Protein AF-0000000081757093 (afdb_homodimer)

Radius of gyration: 34.83 Å; Cα contacts (8 Å, |Δi|>4): 748; chains: 2; bounding box: 68×131×111 Å

Solvent-accessible surface area (backbone atoms only — not comparable to full-atom values): 36791 Å² total; per-residue (Å²): 119,73,73,68,56,63,68,65,66,62,59,54,68,65,57,52,50,53,49,49,46,67,66,29,70,64,43,50,50,50,48,50,48,46,47,47,46,46,46,46,41,47,49,37,43,51,45,56,62,47,53,50,62,72,56,50,66,67,54,49,21,52,50,40,24,52,54,42,42,64,57,49,64,73,65,46,60,56,47,49,50,49,35,51,51,40,50,52,50,36,50,52,53,32,52,49,48,68,69,58,70,38,70,54,50,42,59,59,50,53,50,50,50,51,45,48,54,46,50,50,38,49,55,62,14,47,43,51,11,40,54,43,33,70,38,47,61,56,50,54,52,49,46,72,73,38,84,60,50,54,62,41,50,49,52,12,47,48,48,37,52,47,45,66,56,46,45,50,45,50,50,50,38,50,54,51,38,42,64,61,68,61,50,64,83,46,65,68,48,47,52,49,46,52,50,45,52,47,49,40,30,49,28,38,24,26,45,18,33,35,54,10,42,74,40,86,49,52,54,51,28,48,50,53,45,50,52,51,49,51,52,49,48,48,55,50,49,46,25,68,74,65,41,50,66,55,76,90,56,52,70,56,52,78,74,27,69,64,50,33,40,42,49,27,48,47,50,59,53,27,54,90,39,70,64,31,80,82,58,59,91,81,77,57,71,85,41,94,53,96,60,60,41,40,28,57,59,53,35,51,50,60,72,45,62,87,51,72,60,44,38,52,52,25,54,51,50,43,51,51,50,25,52,52,25,46,50,50,26,51,52,34,48,56,51,43,51,52,63,71,51,70,58,85,71,73,75,63,124,119,71,75,69,56,62,67,68,66,61,63,55,69,65,58,53,49,53,50,49,46,67,68,30,69,64,43,50,50,50,47,49,49,46,47,49,46,46,46,45,40,48,51,38,42,51,47,57,62,48,54,53,61,72,57,50,66,67,55,49,21,52,50,40,23,53,53,41,42,63,58,47,64,71,64,45,62,58,46,50,51,49,35,50,52,40,49,53,50,36,50,53,53,32,53,49,51,67,68,59,72,38,68,55,51,43,60,59,50,50,52,51,50,51,46,50,53,46,51,50,37,48,56,62,15,46,43,50,10,40,55,42,33,69,39,46,60,55,50,54,52,49,46,74,72,39,84,58,50,54,63,41,49,50,50,13,46,47,48,36,53,45,44,66,58,46,45,51,44,49,51,49,38,50,54,51,38,41,63,60,66,60,50,64,82,48,67,68,49,47,53,49,46,50,50,44,52,48,48,41,32,50,28,37,25,24,47,20,32,35,54,10,42,76,39,84,49,52,55,50,28,48,48,53,46,49,52,51,50,51,52,49,48,49,54,51,49,46,24,68,75,65,42,49,67,55,75,92,55,51,71,55,51,78,75,27,68,64,52,33,39,43,50,27,48,48,49,59,54,27,54,89,39,71,64,33,80,83,57,58,92,82,78,56,71,86,41,94,54,96,58,61,43,39,29,54,59,52,35,52,50,60,71,46,62,86,51,74,58,45,38,51,51,27,54,52,50,43,50,52,50,25,52,51,26,46,50,50,24,51,51,33,47,56,52,43,50,52,62,71,51,69,56,84,70,74,77,63,123

Organism: Castor canadensis (NCBI:txid51338)

Sequence (698 aa):
NATEELAKTQKPGIEQLAESYANSTFYRETNTELDKLSRVQEEKSLAFKEITCVTSFCHQLRWIIWRSLKNLKAFPRVTLLQTLITVILGLIVGGTFNLLKNECTEVQNRASLLFLLTVFQCITSVSSGELFVLEQKLFIHEHIGAYYSVLPYFLGKLVSELIPRRLLPSIIITSMLYFMVGSNPSMMAFVITIFTVSMLGFSASSLSLSFGAGENAVSISTLLVTTYFVFMLYFLGLSLFFGTIVPGLSWLQYFSVPYYGFTALQHNELLGQNFCPDLNTAESNSCPNYVICTGEEFLRMQNIDLSPWGLWKNHVAMASMMIIFLTITFLQLLYFNKNNLGLGVRLKLNATEELAKTQKPGIEQLAESYANSTFYRETNTELDKLSRVQEEKSLAFKEITCVTSFCHQLRWIIWRSLKNLKAFPRVTLLQTLITVILGLIVGGTFNLLKNECTEVQNRASLLFLLTVFQCITSVSSGELFVLEQKLFIHEHIGAYYSVLPYFLGKLVSELIPRRLLPSIIITSMLYFMVGSNPSMMAFVITIFTVSMLGFSASSLSLSFGAGENAVSISTLLVTTYFVFMLYFLGLSLFFGTIVPGLSWLQYFSVPYYGFTALQHNELLGQNFCPDLNTAESNSCPNYVICTGEEFLRMQNIDLSPWGLWKNHVAMASMMIIFLTITFLQLLYFNKNNLGLGVRLKL

Secondary structure (DSSP, 8-state):
--STTTSTT---HHHHHHHHHHTSHHHHHHHHHHHHHHHHHHHHHHHHHT----S-HHHHHHHHHHHHHHHHTT-HHHHHHHHHHHHHHHHHHHHHHHHH--STTHHHHHHHHHHHHHHHHHHHTHHHHHHHHHHHHHHHHHHHHS-S-HHHHHHHHHHHHHIIIIIHHHHHHHHHHHHHHT----HHHHHHHHHHHHHHHHHHHHHHHHHHTT-S-HHHHHHHHHHHHHHHHHHHHHHHHHS---GGGGGGGGG-HHHHHHHHHHHHHHTT-BS-SSS-SS---SSSS----BHHHHHHHTT---STHHHHHHHHHHHHHHHHHHHHHHHHHHHHHHHHS-S------/--HHHHHTT---HHHHHHHHHHTSHHHHHHHHHHHHHHHHHHHHHHHHHT----S-HHHHHHHHHHHHHHHHTT-HHHHHHHHHHHHHHHHHHHHHHHHH--STTHHHHHHHHHHHHHHHHHHHTHHHHHHHHHHHHHHHHHHHHS-S-HHHHHHHHHHHHHIIIIIHHHHHHHHHHHHHHT----HHHHHHHHHHHHHHHHHHHHHHHHHHTT-S-HHHHHHHHHHHHHHHHHHHHHHHHHS---GGGGGGGGG-HHHHHHHHHHHHHHTT-BS-SSS-SS---SSSS----BHHHHHHHTT---STHHHHHHHHHHHHHHHHHHHHHHHHHHHHHHHHS-S------

Nearest PDB structures (foldseek):
  8bht-assembly1_A  TM=8.289E-01  e=6.318E-21  Homo sapiens
  6ffc-assembly1_A  TM=8.202E-01  e=7.485E-21  Homo sapiens
  7oji-assembly1_B  TM=7.938E-01  e=9.251E-21  Homo sapiens
  7oj8-assembly1_A  TM=7.951E-01  e=1.007E-20  Homo sapiens
  8pxo-assembly1_A  TM=8.179E-01  e=3.162E-20  Homo sapiens

Structure (mmCIF, N/CA/C/O backbone):
data_AF-0000000081757093-model_v1
#
loop_
_entity.id
_entity.type
_entity.pdbx_description
1 polymer 'ATP-binding cassette sub-family G member 3-like'
#
loop_
_atom_site.group_PDB
_atom_site.id
_atom_site.type_symbol
_atom_site.label_atom_id
_atom_site.label_alt_id
_atom_site.label_comp_id
_atom_site.label_asym_id
_atom_site.label_entity_id
_atom_site.label_seq_id
_atom_site.pdbx_PDB_ins_code
_atom_site.Cartn_x
_atom_site.Cartn_y
_atom_site.Cartn_z
_atom_site.occupancy
_atom_site.B_iso_or_equiv
_atom_site.auth_seq_id
_atom_site.auth_comp_id
_atom_site.auth_asym_id
_atom_site.auth_atom_id
_atom_site.pdbx_PDB_model_num
ATOM 1 N N . ASN A 1 1 ? -3.111 90.688 -26.078 1 31.5 1 ASN A N 1
ATOM 2 C CA . ASN A 1 1 ? -1.771 90.125 -26.156 1 31.5 1 ASN A CA 1
ATOM 3 C C . ASN A 1 1 ? -1.042 90.25 -24.812 1 31.5 1 ASN A C 1
ATOM 5 O O . ASN A 1 1 ? -0.281 89.375 -24.453 1 31.5 1 ASN A O 1
ATOM 9 N N . ALA A 1 2 ? -1.19 91.438 -24.094 1 41.16 2 ALA A N 1
ATOM 10 C CA . ALA A 1 2 ? -0.378 91.75 -22.922 1 41.16 2 ALA A CA 1
ATOM 11 C C . ALA A 1 2 ? -0.868 91 -21.688 1 41.16 2 ALA A C 1
ATOM 13 O O . ALA A 1 2 ? -0.066 90.562 -20.844 1 41.16 2 ALA A O 1
ATOM 14 N N . THR A 1 3 ? -2.275 91 -21.547 1 44.81 3 THR A N 1
ATOM 15 C CA . THR A 1 3 ? -2.881 90.438 -20.328 1 44.81 3 THR A CA 1
ATOM 16 C C . THR A 1 3 ? -2.783 88.938 -20.281 1 44.81 3 THR A C 1
ATOM 18 O O . THR A 1 3 ? -2.861 88.312 -19.219 1 44.81 3 THR A O 1
ATOM 21 N N . GLU A 1 4 ? -2.855 88.312 -21.516 1 44.62 4 GLU A N 1
ATOM 22 C CA . GLU A 1 4 ? -2.77 86.812 -21.594 1 44.62 4 GLU A CA 1
ATOM 23 C C . GLU A 1 4 ? -1.384 86.312 -21.188 1 44.62 4 GLU A C 1
ATOM 25 O O . GLU A 1 4 ? -1.184 85.125 -20.953 1 44.62 4 GLU A O 1
ATOM 30 N N . GLU A 1 5 ? -0.373 87.312 -21.328 1 42.56 5 GLU A N 1
ATOM 31 C CA . GLU A 1 5 ? 1.004 86.875 -21.062 1 42.56 5 GLU A CA 1
ATOM 32 C C . GLU A 1 5 ? 1.225 86.625 -19.562 1 42.56 5 GLU A C 1
ATOM 34 O O . GLU A 1 5 ? 2.189 86 -19.188 1 42.56 5 GLU A O 1
ATOM 39 N N . LEU A 1 6 ? 0.408 87.375 -18.719 1 42.41 6 LEU A N 1
ATOM 40 C CA . LEU A 1 6 ? 0.707 87.375 -17.297 1 42.41 6 LEU A CA 1
ATOM 41 C C . LEU A 1 6 ? 0.305 86 -16.703 1 42.41 6 LEU A C 1
ATOM 43 O O . LEU A 1 6 ? 0.715 85.625 -15.602 1 42.41 6 LEU A O 1
ATOM 47 N N . ALA A 1 7 ? -0.866 85.5 -17.25 1 46.78 7 ALA A N 1
ATOM 48 C CA . ALA A 1 7 ? -1.422 84.312 -16.578 1 46.78 7 ALA A CA 1
ATOM 49 C C . ALA A 1 7 ? -0.499 83.125 -16.734 1 46.78 7 ALA A C 1
ATOM 51 O O . ALA A 1 7 ? -0.699 82.062 -16.094 1 46.78 7 ALA A O 1
ATOM 52 N N . LYS A 1 8 ? 0.214 83.062 -17.922 1 45.09 8 LYS A N 1
ATOM 53 C CA . LYS A 1 8 ? 0.94 81.812 -18.25 1 45.09 8 LYS A CA 1
ATOM 54 C C . LYS A 1 8 ? 2.025 81.562 -17.219 1 45.09 8 LYS A C 1
ATOM 56 O O . LYS A 1 8 ? 2.541 80.438 -17.141 1 45.09 8 LYS A O 1
ATOM 61 N N . THR A 1 9 ? 2.666 82.625 -16.859 1 43.03 9 THR A N 1
ATOM 62 C CA . THR A 1 9 ? 3.969 82.312 -16.281 1 43.03 9 THR A CA 1
ATOM 63 C C . THR A 1 9 ? 3.811 81.75 -14.867 1 43.03 9 THR A C 1
ATOM 65 O O . THR A 1 9 ? 4.793 81.625 -14.133 1 43.03 9 THR A O 1
ATOM 68 N N . GLN A 1 10 ? 2.578 82 -14.234 1 44.12 10 GLN A N 1
ATOM 69 C CA . GLN A 1 10 ? 2.67 81.625 -12.836 1 44.12 10 GLN A CA 1
ATOM 70 C C . GLN A 1 10 ? 2.775 80.125 -12.68 1 44.12 10 GLN A C 1
ATOM 72 O O . GLN A 1 10 ? 1.768 79.438 -12.742 1 44.12 10 GLN A O 1
ATOM 77 N N . LYS A 1 11 ? 3.775 79.5 -13.305 1 52.81 11 LYS A N 1
ATOM 78 C CA . LYS A 1 11 ? 3.939 78.125 -12.906 1 52.81 11 LYS A CA 1
ATOM 79 C C . LYS A 1 11 ? 3.607 77.938 -11.43 1 52.81 11 LYS A C 1
ATOM 81 O O . LYS A 1 11 ? 3.979 78.75 -10.594 1 52.81 11 LYS A O 1
ATOM 86 N N . PRO A 1 12 ? 2.512 77.188 -11.156 1 58.44 12 PRO A N 1
ATOM 87 C CA . PRO A 1 12 ? 2.113 77.062 -9.75 1 58.44 12 PRO A CA 1
ATOM 88 C C . PRO A 1 12 ? 3.305 76.875 -8.812 1 58.44 12 PRO A C 1
ATOM 90 O O . PRO A 1 12 ? 4.352 76.375 -9.234 1 58.44 12 PRO A O 1
ATOM 93 N N . GLY A 1 13 ? 3.438 77.875 -7.773 1 59.72 13 GLY A N 1
ATOM 94 C CA . GLY A 1 13 ? 4.441 77.938 -6.723 1 59.72 13 GLY A CA 1
ATOM 95 C C . GLY A 1 13 ? 4.949 76.562 -6.309 1 59.72 13 GLY A C 1
ATOM 96 O O . GLY A 1 13 ? 6.129 76.375 -5.988 1 59.72 13 GLY A O 1
ATOM 97 N N . ILE A 1 14 ? 4.051 75.625 -6.516 1 67.12 14 ILE A N 1
ATOM 98 C CA . ILE A 1 14 ? 4.406 74.25 -6.113 1 67.12 14 ILE A CA 1
ATOM 99 C C . ILE A 1 14 ? 5.418 73.688 -7.098 1 67.12 14 ILE A C 1
ATOM 101 O O . ILE A 1 14 ? 6.379 73 -6.695 1 67.12 14 ILE A O 1
ATOM 105 N N . GLU A 1 15 ? 5.293 74 -8.344 1 69.62 15 GLU A N 1
ATOM 106 C CA . GLU A 1 15 ? 6.199 73.5 -9.359 1 69.62 15 GLU A CA 1
ATOM 107 C C . GLU A 1 15 ? 7.555 74.188 -9.312 1 69.62 15 GLU A C 1
ATOM 109 O O . GLU A 1 15 ? 8.594 73.562 -9.531 1 69.62 15 GLU A O 1
ATOM 114 N N . GLN A 1 16 ? 7.535 75.438 -8.945 1 71.12 16 GLN A N 1
ATOM 115 C CA . GLN A 1 16 ? 8.773 76.188 -8.789 1 71.12 16 GLN A CA 1
ATOM 116 C C . GLN A 1 16 ? 9.562 75.688 -7.57 1 71.12 16 GLN A C 1
ATOM 118 O O . GLN A 1 16 ? 10.789 75.625 -7.617 1 71.12 16 GLN A O 1
ATOM 123 N N . LEU A 1 17 ? 8.789 75.375 -6.512 1 70.69 17 LEU A N 1
ATOM 124 C CA . LEU A 1 17 ? 9.445 74.875 -5.32 1 70.69 17 LEU A CA 1
ATOM 125 C C . LEU A 1 17 ? 10.023 73.5 -5.602 1 70.69 17 LEU A C 1
ATOM 127 O O . LEU A 1 17 ? 11.125 73.188 -5.148 1 70.69 17 LEU A O 1
ATOM 131 N N . ALA A 1 18 ? 9.281 72.625 -6.32 1 72.5 18 ALA A N 1
ATOM 132 C CA . ALA A 1 18 ? 9.789 71.312 -6.715 1 72.5 18 ALA A CA 1
ATOM 133 C C . ALA A 1 18 ? 11.008 71.438 -7.613 1 72.5 18 ALA A C 1
ATOM 135 O O . ALA A 1 18 ? 11.984 70.688 -7.465 1 72.5 18 ALA A O 1
ATOM 136 N N . GLU A 1 19 ? 11.094 72.438 -8.469 1 73.12 19 GLU A N 1
ATOM 137 C CA . GLU A 1 19 ? 12.219 72.688 -9.359 1 73.12 19 GLU A CA 1
ATOM 138 C C . GLU A 1 19 ? 13.406 73.25 -8.602 1 73.12 19 GLU A C 1
ATOM 140 O O . GLU A 1 19 ? 14.555 72.875 -8.867 1 73.12 19 GLU A O 1
ATOM 145 N N . SER A 1 20 ? 13.117 74.125 -7.66 1 75.88 20 SER A N 1
ATOM 146 C CA . SER A 1 20 ? 14.18 74.688 -6.84 1 75.88 20 SER A CA 1
ATOM 147 C C . SER A 1 20 ? 14.797 73.688 -5.922 1 75.88 20 SER A C 1
ATOM 149 O O . SER A 1 20 ? 16.016 73.625 -5.719 1 75.88 20 SER A O 1
ATOM 151 N N . TYR A 1 21 ? 13.938 72.75 -5.332 1 77.25 21 TYR A N 1
ATOM 152 C CA . TYR A 1 21 ? 14.453 71.688 -4.539 1 77.25 21 TYR A CA 1
ATOM 153 C C . TYR A 1 21 ? 15.273 70.688 -5.398 1 77.25 21 TYR A C 1
ATOM 155 O O . TYR A 1 21 ? 16.344 70.25 -4.992 1 77.25 21 TYR A O 1
ATOM 163 N N . ALA A 1 22 ? 14.805 70.375 -6.613 1 73.12 22 ALA A N 1
ATOM 164 C CA . ALA A 1 22 ? 15.5 69.5 -7.52 1 73.12 22 ALA A CA 1
ATOM 165 C C . ALA A 1 22 ? 16.828 70.062 -7.977 1 73.12 22 ALA A C 1
ATOM 167 O O . ALA A 1 22 ? 17.781 69.312 -8.266 1 73.12 22 ALA A O 1
ATOM 168 N N . ASN A 1 23 ? 16.906 71.438 -7.902 1 71.62 23 ASN A N 1
ATOM 169 C CA . ASN A 1 23 ? 18.141 72.125 -8.305 1 71.62 23 ASN A CA 1
ATOM 170 C C . ASN A 1 23 ? 18.984 72.5 -7.102 1 71.62 23 ASN A C 1
ATOM 172 O O . ASN A 1 23 ? 20 73.188 -7.254 1 71.62 23 ASN A O 1
ATOM 176 N N . SER A 1 24 ? 18.469 72.25 -5.926 1 71.81 24 SER A N 1
ATOM 177 C CA . SER A 1 24 ? 19.219 72.625 -4.73 1 71.81 24 SER A CA 1
ATOM 178 C C . SER A 1 24 ? 20.375 71.625 -4.473 1 71.81 24 SER A C 1
ATOM 180 O O . SER A 1 24 ? 20.328 70.5 -4.922 1 71.81 24 SER A O 1
ATOM 182 N N . THR A 1 25 ? 21.469 72.125 -3.867 1 75.81 25 THR A N 1
ATOM 183 C CA . THR A 1 25 ? 22.688 71.375 -3.533 1 75.81 25 THR A CA 1
ATOM 184 C C . THR A 1 25 ? 22.359 70.25 -2.582 1 75.81 25 THR A C 1
ATOM 186 O O . THR A 1 25 ? 23 69.188 -2.635 1 75.81 25 THR A O 1
ATOM 189 N N . PHE A 1 26 ? 21.281 70.438 -1.82 1 73.88 26 PHE A N 1
ATOM 190 C CA . PHE A 1 26 ? 20.906 69.375 -0.862 1 73.88 26 PHE A CA 1
ATOM 191 C C . PHE A 1 26 ? 20.344 68.125 -1.577 1 73.88 26 PHE A C 1
ATOM 193 O O . PHE A 1 26 ? 20.625 67 -1.188 1 73.88 26 PHE A O 1
ATOM 200 N N . TYR A 1 27 ? 19.531 68.438 -2.598 1 73 27 TYR A N 1
ATOM 201 C CA . TYR A 1 27 ? 18.984 67.312 -3.385 1 73 27 TYR A CA 1
ATOM 202 C C . TYR A 1 27 ? 20.094 66.562 -4.117 1 73 27 TYR A C 1
ATOM 204 O O . TYR A 1 27 ? 20.125 65.312 -4.129 1 73 27 TYR A O 1
ATOM 212 N N . ARG A 1 28 ? 20.969 67.25 -4.711 1 72.81 28 ARG A N 1
ATOM 213 C CA . ARG A 1 28 ? 22.078 66.625 -5.422 1 72.81 28 ARG A CA 1
ATOM 214 C C . ARG A 1 28 ? 22.984 65.875 -4.469 1 72.81 28 ARG A C 1
ATOM 216 O O . ARG A 1 28 ? 23.438 64.75 -4.793 1 72.81 28 ARG A O 1
ATOM 223 N N . GLU A 1 29 ? 23.203 66.375 -3.311 1 74.31 29 GLU A N 1
ATOM 224 C CA . GLU A 1 29 ? 24.031 65.688 -2.322 1 74.31 29 GLU A CA 1
ATOM 225 C C . GLU A 1 29 ? 23.312 64.438 -1.792 1 74.31 29 GLU A C 1
ATOM 227 O O . GLU A 1 29 ? 23.938 63.406 -1.616 1 74.31 29 GLU A O 1
ATOM 232 N N . THR A 1 30 ? 22 64.562 -1.548 1 74.31 30 THR A N 1
ATOM 233 C CA . THR A 1 30 ? 21.234 63.438 -1.071 1 74.31 30 THR A CA 1
ATOM 234 C C . THR A 1 30 ? 21.109 62.375 -2.158 1 74.31 30 THR A C 1
ATOM 236 O O . THR A 1 30 ? 21.219 61.156 -1.878 1 74.31 30 THR A O 1
ATOM 239 N N . ASN A 1 31 ? 20.953 62.812 -3.408 1 73.06 31 ASN A N 1
ATOM 240 C CA . ASN A 1 31 ? 20.891 61.844 -4.52 1 73.06 31 ASN A CA 1
ATOM 241 C C . ASN A 1 31 ? 22.25 61.188 -4.758 1 73.06 31 ASN A C 1
ATOM 243 O O . ASN A 1 31 ? 22.312 60 -5.074 1 73.06 31 ASN A O 1
ATOM 247 N N . THR A 1 32 ? 23.281 62 -4.676 1 73.44 32 THR A N 1
ATOM 248 C CA . THR A 1 32 ? 24.625 61.438 -4.801 1 73.44 32 THR A CA 1
ATOM 249 C C . THR A 1 32 ? 24.906 60.469 -3.65 1 73.44 32 THR A C 1
ATOM 251 O O . THR A 1 32 ? 25.516 59.406 -3.852 1 73.44 32 THR A O 1
ATOM 254 N N . GLU A 1 33 ? 24.484 60.812 -2.42 1 68.25 33 GLU A N 1
ATOM 255 C CA . GLU A 1 33 ? 24.641 59.875 -1.29 1 68.25 33 GLU A CA 1
ATOM 256 C C . GLU A 1 33 ? 23.734 58.656 -1.45 1 68.25 33 GLU A C 1
ATOM 258 O O . GLU A 1 33 ? 24.141 57.562 -1.119 1 68.25 33 GLU A O 1
ATOM 263 N N . LEU A 1 34 ? 22.516 58.906 -1.957 1 67.69 34 LEU A N 1
ATOM 264 C CA . LEU A 1 34 ? 21.625 57.812 -2.252 1 67.69 34 LEU A CA 1
ATOM 265 C C . LEU A 1 34 ? 22.188 56.938 -3.377 1 67.69 34 LEU A C 1
ATOM 267 O O . LEU A 1 34 ? 22.125 55.719 -3.318 1 67.69 34 LEU A O 1
ATOM 271 N N . ASP A 1 35 ? 22.734 57.594 -4.387 1 65.75 35 ASP A N 1
ATOM 272 C CA . ASP A 1 35 ? 23.391 56.844 -5.469 1 65.75 35 ASP A CA 1
ATOM 273 C C . ASP A 1 35 ? 24.641 56.125 -4.961 1 65.75 35 ASP A C 1
ATOM 275 O O . ASP A 1 35 ? 24.922 55 -5.383 1 65.75 35 ASP A O 1
ATOM 279 N N . LYS A 1 36 ? 25.438 56.75 -4.102 1 63.34 36 LYS A N 1
ATOM 280 C CA . LYS A 1 36 ? 26.562 56.062 -3.471 1 63.34 36 LYS A CA 1
ATOM 281 C C . LYS A 1 36 ? 26.094 54.938 -2.576 1 63.34 36 LYS A C 1
ATOM 283 O O . LYS A 1 36 ? 26.703 53.844 -2.576 1 63.34 36 LYS A O 1
ATOM 288 N N . LEU A 1 37 ? 25.062 55.219 -1.827 1 59.81 37 LEU A N 1
ATOM 289 C CA . LEU A 1 37 ? 24.484 54.156 -0.997 1 59.81 37 LEU A CA 1
ATOM 290 C C . LEU A 1 37 ? 23.828 53.094 -1.857 1 59.81 37 LEU A C 1
ATOM 292 O O . LEU A 1 37 ? 23.922 51.906 -1.554 1 59.81 37 LEU A O 1
ATOM 296 N N . SER A 1 38 ? 23.141 53.5 -2.912 1 58.53 38 SER A N 1
ATOM 297 C CA . SER A 1 38 ? 22.578 52.531 -3.848 1 58.53 38 SER A CA 1
ATOM 298 C C . SER A 1 38 ? 23.672 51.75 -4.582 1 58.53 38 SER A C 1
ATOM 300 O O . SER A 1 38 ? 23.516 50.562 -4.895 1 58.53 38 SER A O 1
ATOM 302 N N . ARG A 1 39 ? 24.734 52.469 -5.031 1 54.66 39 ARG A N 1
ATOM 303 C CA . ARG A 1 39 ? 25.891 51.781 -5.602 1 54.66 39 ARG A CA 1
ATOM 304 C C . ARG A 1 39 ? 26.594 50.906 -4.555 1 54.66 39 ARG A C 1
ATOM 306 O O . ARG A 1 39 ? 27.047 49.812 -4.859 1 54.66 39 ARG A O 1
ATOM 313 N N . VAL A 1 40 ? 26.812 51.438 -3.336 1 53 40 VAL A N 1
ATOM 314 C CA . VAL A 1 40 ? 27.328 50.594 -2.246 1 53 40 VAL A CA 1
ATOM 315 C C . VAL A 1 40 ? 26.328 49.5 -1.9 1 53 40 VAL A C 1
ATOM 317 O O . VAL A 1 40 ? 26.703 48.375 -1.661 1 53 40 VAL A O 1
ATOM 320 N N . GLN A 1 41 ? 25.031 49.781 -1.895 1 48.72 41 GLN A N 1
ATOM 321 C CA . GLN A 1 41 ? 24.016 48.719 -1.771 1 48.72 41 GLN A CA 1
ATOM 322 C C . GLN A 1 41 ? 24 47.844 -3.002 1 48.72 41 GLN A C 1
ATOM 324 O O . GLN A 1 41 ? 23.812 46.625 -2.889 1 48.72 41 GLN A O 1
ATOM 329 N N . GLU A 1 42 ? 24.047 48.406 -4.246 1 49.25 42 GLU A N 1
ATOM 330 C CA . GLU A 1 42 ? 24.266 47.531 -5.406 1 49.25 42 GLU A CA 1
ATOM 331 C C . GLU A 1 42 ? 25.609 46.812 -5.312 1 49.25 42 GLU A C 1
ATOM 333 O O . GLU A 1 42 ? 25.703 45.656 -5.691 1 49.25 42 GLU A O 1
ATOM 338 N N . GLU A 1 43 ? 26.719 47.531 -4.988 1 46.06 43 GLU A N 1
ATOM 339 C CA . GLU A 1 43 ? 27.969 46.812 -4.715 1 46.06 43 GLU A CA 1
ATOM 340 C C . GLU A 1 43 ? 27.844 45.969 -3.451 1 46.06 43 GLU A C 1
ATOM 342 O O . GLU A 1 43 ? 28.391 44.844 -3.387 1 46.06 43 GLU A O 1
ATOM 347 N N . LYS A 1 44 ? 27.219 46.406 -2.352 1 43.69 44 LYS A N 1
ATOM 348 C CA . LYS A 1 44 ? 26.891 45.531 -1.223 1 43.69 44 LYS A CA 1
ATOM 349 C C . LYS A 1 44 ? 25.75 44.594 -1.577 1 43.69 44 LYS A C 1
ATOM 351 O O . LYS A 1 44 ? 25.734 43.438 -1.113 1 43.69 44 LYS A O 1
ATOM 356 N N . SER A 1 45 ? 24.781 44.938 -2.32 1 42.88 45 SER A N 1
ATOM 357 C CA . SER A 1 45 ? 23.844 43.969 -2.861 1 42.88 45 SER A CA 1
ATOM 358 C C . SER A 1 45 ? 24.547 43 -3.809 1 42.88 45 SER A C 1
ATOM 360 O O . SER A 1 45 ? 24.203 41.812 -3.852 1 42.88 45 SER A O 1
ATOM 362 N N . LEU A 1 46 ? 25.422 43.438 -4.723 1 40.59 46 LEU A N 1
ATOM 363 C CA . LEU A 1 46 ? 26.312 42.5 -5.375 1 40.59 46 LEU A CA 1
ATOM 364 C C . LEU A 1 46 ? 27.219 41.812 -4.355 1 40.59 46 LEU A C 1
ATOM 366 O O . LEU A 1 46 ? 27.531 40.625 -4.48 1 40.59 46 LEU A O 1
ATOM 370 N N . ALA A 1 47 ? 27.828 42.531 -3.408 1 37.47 47 ALA A N 1
ATOM 371 C CA . ALA A 1 47 ? 28.578 41.969 -2.295 1 37.47 47 ALA A CA 1
ATOM 372 C C . ALA A 1 47 ? 27.641 41.219 -1.331 1 37.47 47 ALA A C 1
ATOM 374 O O . ALA A 1 47 ? 28.016 40.219 -0.728 1 37.47 47 ALA A O 1
ATOM 375 N N . PHE A 1 48 ? 26.469 41.719 -0.936 1 37.34 48 PHE A N 1
ATOM 376 C CA . PHE A 1 48 ? 25.453 40.938 -0.267 1 37.34 48 PHE A CA 1
ATOM 377 C C . PHE A 1 48 ? 24.984 39.781 -1.162 1 37.34 48 PHE A C 1
ATOM 379 O O . PHE A 1 48 ? 24.375 38.812 -0.683 1 37.34 48 PHE A O 1
ATOM 386 N N . LYS A 1 49 ? 24.844 40 -2.398 1 39.41 49 LYS A N 1
ATOM 387 C CA . LYS A 1 49 ? 24.609 38.906 -3.34 1 39.41 49 LYS A CA 1
ATOM 388 C C . LYS A 1 49 ? 25.703 37.844 -3.23 1 39.41 49 LYS A C 1
ATOM 390 O O . LYS A 1 49 ? 25.469 36.656 -3.486 1 39.41 49 LYS A O 1
ATOM 395 N N . GLU A 1 50 ? 26.922 38.312 -3.244 1 37.25 50 GLU A N 1
ATOM 396 C CA . GLU A 1 50 ? 28.016 37.406 -2.895 1 37.25 50 GLU A CA 1
ATOM 397 C C . GLU A 1 50 ? 28 37.062 -1.406 1 37.25 50 GLU A C 1
ATOM 399 O O . GLU A 1 50 ? 29.047 37.062 -0.752 1 37.25 50 GLU A O 1
ATOM 404 N N . ILE A 1 51 ? 27.125 37.688 -0.59 1 37.03 51 ILE A N 1
ATOM 405 C CA . ILE A 1 51 ? 27.203 36.938 0.644 1 37.03 51 ILE A CA 1
ATOM 406 C C . ILE A 1 51 ? 27.453 35.469 0.316 1 37.03 51 ILE A C 1
ATOM 408 O O . ILE A 1 51 ? 26.578 34.781 -0.212 1 37.03 51 ILE A O 1
ATOM 412 N N . THR A 1 52 ? 28.453 35.344 -0.413 1 39.56 52 THR A N 1
ATOM 413 C CA . THR A 1 52 ? 29.203 34.094 -0.557 1 39.56 52 THR A CA 1
ATOM 414 C C . THR A 1 52 ? 28.922 33.156 0.605 1 39.56 52 THR A C 1
ATOM 416 O O . THR A 1 52 ? 29.125 33.5 1.768 1 39.56 52 THR A O 1
ATOM 419 N N . CYS A 1 53 ? 27.75 32.594 0.637 1 44.22 53 CYS A N 1
ATOM 420 C CA . CYS A 1 53 ? 27.797 31.359 1.423 1 44.22 53 CYS A CA 1
ATOM 421 C C . CYS A 1 53 ? 29.234 30.875 1.593 1 44.22 53 CYS A C 1
ATOM 423 O O . CYS A 1 53 ? 29.812 30.266 0.685 1 44.22 53 CYS A O 1
ATOM 425 N N . VAL A 1 54 ? 30.094 31.859 2.023 1 49.88 54 VAL A N 1
ATOM 426 C CA . VAL A 1 54 ? 31.516 31.703 2.33 1 49.88 54 VAL A CA 1
ATOM 427 C C . VAL A 1 54 ? 31.797 30.266 2.76 1 49.88 54 VAL A C 1
ATOM 429 O O . VAL A 1 54 ? 32.938 29.812 2.707 1 49.88 54 VAL A O 1
ATOM 432 N N . THR A 1 55 ? 30.891 29.75 3.414 1 57.12 55 THR A N 1
ATOM 433 C CA . THR A 1 55 ? 31.297 28.422 3.865 1 57.12 55 THR A CA 1
ATOM 434 C C . THR A 1 55 ? 31.047 27.375 2.775 1 57.12 55 THR A C 1
ATOM 436 O O . THR A 1 55 ? 30.156 27.547 1.933 1 57.12 55 THR A O 1
ATOM 439 N N . SER A 1 56 ? 32.094 26.641 2.473 1 65.25 56 SER A N 1
ATOM 440 C CA . SER A 1 56 ? 32.094 25.531 1.52 1 65.25 56 SER A CA 1
ATOM 441 C C . SER A 1 56 ? 30.812 24.734 1.583 1 65.25 56 SER A C 1
ATOM 443 O O . SER A 1 56 ? 30.141 24.688 2.623 1 65.25 56 SER A O 1
ATOM 445 N N . PHE A 1 57 ? 30.234 24.578 0.369 1 77.06 57 PHE A N 1
ATOM 446 C CA . PHE A 1 57 ? 29.031 23.75 0.213 1 77.06 57 PHE A CA 1
ATOM 447 C C . PHE A 1 57 ? 29.047 22.594 1.195 1 77.06 57 PHE A C 1
ATOM 449 O O . PHE A 1 57 ? 28.047 22.328 1.866 1 77.06 57 PHE A O 1
ATOM 456 N N . CYS A 1 58 ? 30.188 22.031 1.256 1 76.56 58 CYS A N 1
ATOM 457 C CA . CYS A 1 58 ? 30.281 20.844 2.098 1 76.56 58 CYS A CA 1
ATOM 458 C C . CYS A 1 58 ? 30.172 21.203 3.572 1 76.56 58 CYS A C 1
ATOM 460 O O . CYS A 1 58 ? 29.594 20.469 4.363 1 76.56 58 CYS A O 1
ATOM 462 N N . HIS A 1 59 ? 30.625 22.375 3.869 1 77.5 59 HIS A N 1
ATOM 463 C CA . HIS A 1 59 ? 30.562 22.812 5.262 1 77.5 59 HIS A CA 1
ATOM 464 C C . HIS A 1 59 ? 29.141 23.188 5.668 1 77.5 59 HIS A C 1
ATOM 466 O O . HIS A 1 59 ? 28.688 22.828 6.758 1 77.5 59 HIS A O 1
ATOM 472 N N . GLN A 1 60 ? 28.484 23.75 4.758 1 75.94 60 GLN A N 1
ATOM 473 C CA . GLN A 1 60 ? 27.109 24.109 5.031 1 75.94 60 GLN A CA 1
ATOM 474 C C . GLN A 1 60 ? 26.219 22.875 5.141 1 75.94 60 GLN A C 1
ATOM 476 O O . GLN A 1 60 ? 25.359 22.797 6.016 1 75.94 60 GLN A O 1
ATOM 481 N N . LEU A 1 61 ? 26.562 22.031 4.297 1 79.19 61 LEU A N 1
ATOM 482 C CA . LEU A 1 61 ? 25.766 20.797 4.258 1 79.19 61 LEU A CA 1
ATOM 483 C C . LEU A 1 61 ? 25.922 20.016 5.559 1 79.19 61 LEU A C 1
ATOM 485 O O . LEU A 1 61 ? 24.938 19.547 6.125 1 79.19 61 LEU A O 1
ATOM 489 N N . ARG A 1 62 ? 27.141 19.953 5.926 1 80.56 62 ARG A N 1
ATOM 490 C CA . ARG A 1 62 ? 27.422 19.203 7.141 1 80.56 62 ARG A CA 1
ATOM 491 C C . ARG A 1 62 ? 26.766 19.844 8.352 1 80.56 62 ARG A C 1
ATOM 493 O O . ARG A 1 62 ? 26.219 19.156 9.219 1 80.56 62 ARG A O 1
ATOM 500 N N . TRP A 1 63 ? 26.719 21.094 8.414 1 77.62 63 TRP A N 1
ATOM 501 C CA . TRP A 1 63 ? 26.141 21.797 9.555 1 77.62 63 TRP A CA 1
ATOM 502 C C . TRP A 1 63 ? 24.625 21.688 9.555 1 77.62 63 TRP A C 1
ATOM 504 O O . TRP A 1 63 ? 24 21.5 10.602 1 77.62 63 TRP A O 1
ATOM 514 N N . ILE A 1 64 ? 24.141 21.734 8.398 1 76.56 64 ILE A N 1
ATOM 515 C CA . ILE A 1 64 ? 22.688 21.656 8.297 1 76.56 64 ILE A CA 1
ATOM 516 C C . ILE A 1 64 ? 22.219 20.25 8.656 1 76.56 64 ILE A C 1
ATOM 518 O O . ILE A 1 64 ? 21.203 20.078 9.336 1 76.56 64 ILE A O 1
ATOM 522 N N . ILE A 1 65 ? 22.969 19.344 8.195 1 78.06 65 ILE A N 1
ATOM 523 C CA . ILE A 1 65 ? 22.641 17.969 8.508 1 78.06 65 ILE A CA 1
ATOM 524 C C . ILE A 1 65 ? 22.703 17.75 10.023 1 78.06 65 ILE A C 1
ATOM 526 O O . ILE A 1 65 ? 21.812 17.141 10.609 1 78.06 65 ILE A O 1
ATOM 530 N N . TRP A 1 66 ? 23.719 18.297 10.617 1 77.44 66 TRP A N 1
ATOM 531 C CA . TRP A 1 66 ? 23.922 18.109 12.047 1 77.44 66 TRP A CA 1
ATOM 532 C C . TRP A 1 66 ? 22.828 18.828 12.844 1 77.44 66 TRP A C 1
ATOM 534 O O . TRP A 1 66 ? 22.312 18.281 13.828 1 77.44 66 TRP A O 1
ATOM 544 N N . ARG A 1 67 ? 22.422 19.922 12.461 1 72.69 67 ARG A N 1
ATOM 545 C CA . ARG A 1 67 ? 21.391 20.703 13.133 1 72.69 67 ARG A CA 1
ATOM 546 C C . ARG A 1 67 ? 20.016 20.031 12.992 1 72.69 67 ARG A C 1
ATOM 548 O O . ARG A 1 67 ? 19.25 19.969 13.945 1 72.69 67 ARG A O 1
ATOM 555 N N . SER A 1 68 ? 19.812 19.531 11.773 1 73.62 68 SER A N 1
ATOM 556 C CA . SER A 1 68 ? 18.531 18.891 11.508 1 73.62 68 SER A CA 1
ATOM 557 C C . SER A 1 68 ? 18.406 17.562 12.234 1 73.62 68 SER A C 1
ATOM 559 O O . SER A 1 68 ? 17.328 17.203 12.703 1 73.62 68 SER A O 1
ATOM 561 N N . LEU A 1 69 ? 19.5 16.922 12.289 1 74.31 69 LEU A N 1
ATOM 562 C CA . LEU A 1 69 ? 19.5 15.648 13.008 1 74.31 69 LEU A CA 1
ATOM 563 C C . LEU A 1 69 ? 19.219 15.867 14.492 1 74.31 69 LEU A C 1
ATOM 565 O O . LEU A 1 69 ? 18.547 15.047 15.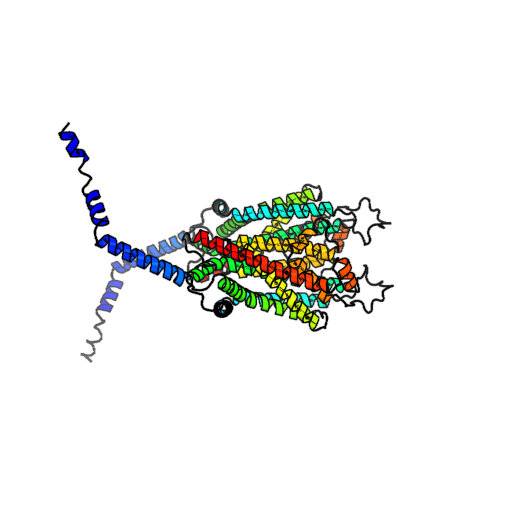125 1 74.31 69 LEU A O 1
ATOM 569 N N . LYS A 1 70 ? 19.656 16.922 15 1 71.69 70 LYS A N 1
ATOM 570 C CA . LYS A 1 70 ? 19.422 17.25 16.406 1 71.69 70 LYS A CA 1
ATOM 571 C C . LYS A 1 70 ? 17.969 17.625 16.656 1 71.69 70 LYS A C 1
ATOM 573 O O . LYS A 1 70 ? 17.422 17.344 17.734 1 71.69 70 LYS A O 1
ATOM 578 N N . ASN A 1 71 ? 17.375 18.172 15.664 1 63.66 71 ASN A N 1
ATOM 579 C CA . ASN A 1 71 ? 15.984 18.594 15.781 1 63.66 71 ASN A CA 1
ATOM 580 C C . ASN A 1 71 ? 15.039 17.406 15.602 1 63.66 71 ASN A C 1
ATOM 582 O O . ASN A 1 71 ? 13.938 17.391 16.156 1 63.66 71 ASN A O 1
ATOM 586 N N . LEU A 1 72 ? 15.422 16.578 14.742 1 60.94 72 LEU A N 1
ATOM 587 C CA . LEU A 1 72 ? 14.57 15.43 14.438 1 60.94 72 LEU A CA 1
ATOM 588 C C . LEU A 1 72 ? 14.477 14.492 15.633 1 60.94 72 LEU A C 1
ATOM 590 O O . LEU A 1 72 ? 13.539 13.695 15.742 1 60.94 72 LEU A O 1
ATOM 594 N N . LYS A 1 73 ? 15.398 14.602 16.547 1 56.06 73 LYS A N 1
ATOM 595 C CA . LYS A 1 73 ? 15.352 13.734 17.719 1 56.06 73 LYS A CA 1
ATOM 596 C C . LYS A 1 73 ? 14.016 13.852 18.438 1 56.06 73 LYS A C 1
ATOM 598 O O . LYS A 1 73 ? 13.602 12.93 19.141 1 56.06 73 LYS A O 1
ATOM 603 N N . ALA A 1 74 ? 13.195 14.828 18.047 1 50.41 74 ALA A N 1
ATOM 604 C CA . ALA A 1 74 ? 11.93 15.023 18.75 1 50.41 74 ALA A CA 1
ATOM 605 C C . ALA A 1 74 ? 10.844 14.117 18.172 1 50.41 74 ALA A C 1
ATOM 607 O O . ALA A 1 74 ? 9.898 13.742 18.875 1 50.41 74 ALA A O 1
ATOM 608 N N . PHE A 1 75 ? 10.883 13.789 16.812 1 55.66 75 PHE A N 1
ATOM 609 C CA . PHE A 1 75 ? 9.742 13.008 16.375 1 55.66 75 PHE A CA 1
ATOM 610 C C . PHE A 1 75 ? 10.133 11.547 16.156 1 55.66 75 PHE A C 1
ATOM 612 O O . PHE A 1 75 ? 10.031 11.023 15.055 1 55.66 75 PHE A O 1
ATOM 619 N N . PRO A 1 76 ? 10.781 11.016 17.25 1 63.78 76 PRO A N 1
ATOM 620 C CA . PRO A 1 76 ? 11.273 9.633 17.234 1 63.78 76 PRO A CA 1
ATOM 621 C C . PRO A 1 76 ? 10.156 8.602 17.312 1 63.78 76 PRO A C 1
ATOM 623 O O . PRO A 1 76 ? 10.367 7.426 17 1 63.78 76 PRO A O 1
ATOM 626 N N . ARG A 1 77 ? 8.906 9.172 17.391 1 72.88 77 ARG A N 1
ATOM 627 C CA . ARG A 1 77 ? 7.828 8.219 17.641 1 72.88 77 ARG A CA 1
ATOM 628 C C . ARG A 1 77 ? 7.5 7.438 16.359 1 72.88 77 ARG A C 1
ATOM 630 O O . ARG A 1 77 ? 7.273 6.227 16.422 1 72.88 77 ARG A O 1
ATOM 637 N N . VAL A 1 78 ? 7.566 8.148 15.266 1 73.06 78 VAL A N 1
ATOM 638 C CA . VAL A 1 78 ? 7.238 7.484 14.008 1 73.06 78 VAL A CA 1
ATOM 639 C C . VAL A 1 78 ? 8.305 6.438 13.688 1 73.06 78 VAL A C 1
ATOM 641 O O . VAL A 1 78 ? 7.977 5.312 13.297 1 73.06 78 VAL A O 1
ATOM 644 N N . THR A 1 79 ? 9.555 6.797 13.945 1 75.12 79 THR A N 1
ATOM 645 C CA . THR A 1 79 ? 10.656 5.891 13.633 1 75.12 79 THR A CA 1
ATOM 646 C C . THR A 1 79 ? 10.656 4.699 14.586 1 75.12 79 THR A C 1
ATOM 648 O O . THR A 1 79 ? 10.922 3.568 14.172 1 75.12 79 THR A O 1
ATOM 651 N N . LEU A 1 80 ? 10.312 4.977 15.758 1 80.44 80 LEU A N 1
ATOM 652 C CA . LEU A 1 80 ? 10.266 3.896 16.734 1 80.44 80 LEU A CA 1
ATOM 653 C C . LEU A 1 80 ? 9.133 2.924 16.422 1 80.44 80 LEU A C 1
ATOM 655 O O . LEU A 1 80 ? 9.32 1.706 16.5 1 80.44 80 LEU A O 1
ATOM 659 N N . LEU A 1 81 ? 8.039 3.494 16.109 1 79.75 81 LEU A N 1
ATOM 660 C CA . LEU A 1 81 ? 6.902 2.648 15.766 1 79.75 81 LEU A CA 1
ATOM 661 C C . LEU A 1 81 ? 7.168 1.867 14.484 1 79.75 81 LEU A C 1
ATOM 663 O O . LEU A 1 81 ? 6.82 0.688 14.383 1 79.75 81 LEU A O 1
ATOM 667 N N . GLN A 1 82 ? 7.789 2.504 13.602 1 80.19 82 GLN A N 1
ATOM 668 C CA . GLN A 1 82 ? 8.141 1.846 12.344 1 80.19 82 GLN A CA 1
ATOM 669 C C . GLN A 1 82 ? 9.109 0.691 12.578 1 80.19 82 GLN A C 1
ATOM 671 O O . GLN A 1 82 ? 8.961 -0.381 11.992 1 80.19 82 GLN A O 1
ATOM 676 N N . THR A 1 83 ? 10.047 0.963 13.414 1 82.19 83 THR A N 1
ATOM 677 C CA . THR A 1 83 ? 11.031 -0.075 13.711 1 82.19 83 THR A CA 1
ATOM 678 C C . THR A 1 83 ? 10.375 -1.248 14.438 1 82.19 83 THR A C 1
ATOM 680 O O . THR A 1 83 ? 10.656 -2.408 14.133 1 82.19 83 THR A O 1
ATOM 683 N N . LEU A 1 84 ? 9.5 -0.933 15.289 1 83 84 LEU A N 1
ATOM 684 C CA . LEU A 1 84 ? 8.812 -1.983 16.031 1 83 84 LEU A CA 1
ATOM 685 C C . LEU A 1 84 ? 7.945 -2.83 15.102 1 83 84 LEU A C 1
ATOM 687 O O . LEU A 1 84 ? 7.988 -4.062 15.164 1 83 84 LEU A O 1
ATOM 691 N N . ILE A 1 85 ? 7.246 -2.154 14.258 1 80.25 85 ILE A N 1
ATOM 692 C CA . ILE A 1 85 ? 6.367 -2.848 13.32 1 80.25 85 ILE A CA 1
ATOM 693 C C . ILE A 1 85 ? 7.199 -3.701 12.367 1 80.25 85 ILE A C 1
ATOM 695 O O . ILE A 1 85 ? 6.836 -4.84 12.062 1 80.25 85 ILE A O 1
ATOM 699 N N . THR A 1 86 ? 8.289 -3.207 11.992 1 78 86 THR A N 1
ATOM 700 C CA . THR A 1 86 ? 9.164 -3.918 11.062 1 78 86 THR A CA 1
ATOM 701 C C . THR A 1 86 ? 9.742 -5.172 11.719 1 78 86 THR A C 1
ATOM 703 O O . THR A 1 86 ? 9.828 -6.223 11.086 1 78 86 THR A O 1
ATOM 706 N N . VAL A 1 87 ? 10.062 -5.016 12.945 1 84.38 87 VAL A N 1
ATOM 707 C CA . VAL A 1 87 ? 10.625 -6.152 13.672 1 84.38 87 VAL A CA 1
ATOM 708 C C . VAL A 1 87 ? 9.57 -7.238 13.836 1 84.38 87 VAL A C 1
ATOM 710 O O . VAL A 1 87 ? 9.836 -8.422 13.602 1 84.38 87 VAL A O 1
ATOM 713 N N . ILE A 1 88 ? 8.43 -6.859 14.094 1 83.62 88 ILE A N 1
ATOM 714 C CA . ILE A 1 88 ? 7.344 -7.816 14.289 1 83.62 88 ILE A CA 1
ATOM 715 C C . ILE A 1 88 ? 7.016 -8.508 12.969 1 83.62 88 ILE A C 1
ATOM 717 O O . ILE A 1 88 ? 6.887 -9.734 12.922 1 83.62 88 ILE A O 1
ATOM 721 N N . LEU A 1 89 ? 6.969 -7.758 11.984 1 80.12 89 LEU A N 1
ATOM 722 C CA . LEU A 1 89 ? 6.668 -8.32 10.672 1 80.12 89 LEU A CA 1
ATOM 723 C C . LEU A 1 89 ? 7.789 -9.242 10.203 1 80.12 89 LEU A C 1
ATOM 725 O O . LEU A 1 89 ? 7.527 -10.297 9.625 1 80.12 89 LEU A O 1
ATOM 729 N N . GLY A 1 90 ? 8.977 -8.828 10.461 1 82.19 90 GLY A N 1
ATOM 730 C CA . GLY A 1 90 ? 10.109 -9.672 10.102 1 82.19 90 GLY A CA 1
ATOM 731 C C . GLY A 1 90 ? 10.109 -11 10.828 1 82.19 90 GLY A C 1
ATOM 732 O O . GLY A 1 90 ? 10.414 -12.039 10.234 1 82.19 90 GLY A O 1
ATOM 733 N N . LEU A 1 91 ? 9.695 -10.953 12.023 1 84.69 91 LEU A N 1
ATOM 734 C CA . LEU A 1 91 ? 9.664 -12.172 12.812 1 84.69 91 LEU A CA 1
ATOM 735 C C . LEU A 1 91 ? 8.562 -13.109 12.32 1 84.69 91 LEU A C 1
ATOM 737 O O . LEU A 1 91 ? 8.766 -14.32 12.234 1 84.69 91 LEU A O 1
ATOM 741 N N . ILE A 1 92 ? 7.52 -12.555 11.945 1 80.69 92 ILE A N 1
ATOM 742 C CA . ILE A 1 92 ? 6.402 -13.367 11.461 1 80.69 92 ILE A CA 1
ATOM 743 C C . ILE A 1 92 ? 6.758 -13.977 10.109 1 80.69 92 ILE A C 1
ATOM 745 O O . ILE A 1 92 ? 6.57 -15.18 9.898 1 80.69 92 ILE A O 1
ATOM 749 N N . VAL A 1 93 ? 7.262 -13.18 9.297 1 80 93 VAL A N 1
ATOM 750 C CA . VAL A 1 93 ? 7.594 -13.633 7.953 1 80 93 VAL A CA 1
ATOM 751 C C . VAL A 1 93 ? 8.75 -14.633 8.016 1 80 93 VAL A C 1
ATOM 753 O O . VAL A 1 93 ? 8.719 -15.664 7.34 1 80 93 VAL A O 1
ATOM 756 N N . GLY A 1 94 ? 9.773 -14.312 8.758 1 79.31 94 GLY A N 1
ATOM 757 C CA . GLY A 1 94 ? 10.883 -15.242 8.93 1 79.31 94 GLY A CA 1
ATOM 758 C C . GLY A 1 94 ? 10.461 -16.562 9.539 1 79.31 94 GLY A C 1
ATOM 759 O O . GLY A 1 94 ? 10.93 -17.625 9.117 1 79.31 94 GLY A O 1
ATOM 760 N N . GLY A 1 95 ? 9.578 -16.484 10.508 1 77.38 95 GLY A N 1
ATOM 761 C CA . GLY A 1 95 ? 9.062 -17.703 11.125 1 77.38 95 GLY A CA 1
ATOM 762 C C . GLY A 1 95 ? 8.266 -18.562 10.172 1 77.38 95 GLY A C 1
ATOM 763 O O . GLY A 1 95 ? 8.406 -19.797 10.172 1 77.38 95 GLY A O 1
ATOM 764 N N . THR A 1 96 ? 7.531 -17.953 9.359 1 76.12 96 THR A N 1
ATOM 765 C CA . THR A 1 96 ? 6.723 -18.688 8.383 1 76.12 96 THR A CA 1
ATOM 766 C C . THR A 1 96 ? 7.613 -19.344 7.336 1 76.12 96 THR A C 1
ATOM 768 O O . THR A 1 96 ? 7.336 -20.469 6.902 1 76.12 96 THR A O 1
ATOM 771 N N . PHE A 1 97 ? 8.609 -18.688 6.938 1 77.75 97 PHE A N 1
ATOM 772 C CA . PHE A 1 97 ? 9.547 -19.25 5.973 1 77.75 97 PHE A CA 1
ATOM 773 C C . PHE A 1 97 ? 10.188 -20.531 6.523 1 77.75 97 PHE A C 1
ATOM 775 O O . PHE A 1 97 ? 10.352 -21.516 5.801 1 77.75 97 PHE A O 1
ATOM 782 N N . ASN A 1 98 ? 10.531 -20.484 7.758 1 76.44 98 ASN A N 1
ATOM 783 C CA . ASN A 1 98 ? 11.188 -21.641 8.359 1 76.44 98 ASN A CA 1
ATOM 784 C C . ASN A 1 98 ? 10.219 -22.812 8.508 1 76.44 98 ASN A C 1
ATOM 786 O O . ASN A 1 98 ? 10.633 -23.984 8.461 1 76.44 98 ASN A O 1
ATOM 790 N N . LEU A 1 99 ? 9.023 -22.422 8.508 1 68.94 99 LEU A N 1
ATOM 791 C CA . LEU A 1 99 ? 8.008 -23.469 8.633 1 68.94 99 LEU A CA 1
ATOM 792 C C . LEU A 1 99 ? 7.707 -24.094 7.27 1 68.94 99 LEU A C 1
ATOM 794 O O . LEU A 1 99 ? 7.34 -25.266 7.184 1 68.94 99 LEU A O 1
ATOM 798 N N . LEU A 1 100 ? 7.879 -23.266 6.195 1 65.5 100 LEU A N 1
ATOM 799 C CA . LEU A 1 100 ? 7.523 -23.719 4.855 1 65.5 100 LEU A CA 1
ATOM 800 C C . LEU A 1 100 ? 8.734 -24.312 4.141 1 65.5 100 LEU A C 1
ATOM 802 O O . LEU A 1 100 ? 8.648 -24.688 2.971 1 65.5 100 LEU A O 1
ATOM 806 N N . LYS A 1 101 ? 9.703 -24.375 4.82 1 65.75 101 LYS A N 1
ATOM 807 C CA . LYS A 1 101 ? 10.914 -24.859 4.172 1 65.75 101 LYS A CA 1
ATOM 808 C C . LYS A 1 101 ? 10.695 -26.25 3.584 1 65.75 101 LYS A C 1
ATOM 810 O O . LYS A 1 101 ? 10.32 -27.188 4.301 1 65.75 101 LYS A O 1
ATOM 815 N N . ASN A 1 102 ? 10.344 -26.172 2.314 1 65.06 102 ASN A N 1
ATOM 816 C CA . ASN A 1 102 ? 10.227 -27.375 1.51 1 65.06 102 ASN A CA 1
ATOM 817 C C . ASN A 1 102 ? 11.148 -27.328 0.295 1 65.06 102 ASN A C 1
ATOM 819 O O . ASN A 1 102 ? 11.414 -26.266 -0.251 1 65.06 102 ASN A O 1
ATOM 823 N N . GLU A 1 103 ? 11.711 -28.484 -0.017 1 63.75 103 GLU A N 1
ATOM 824 C CA . GLU A 1 103 ? 12.703 -28.594 -1.084 1 63.75 103 GLU A CA 1
ATOM 825 C C . GLU A 1 103 ? 12.094 -28.25 -2.439 1 63.75 103 GLU A C 1
ATOM 827 O O . GLU A 1 103 ? 12.781 -27.734 -3.328 1 63.75 103 GLU A O 1
ATOM 832 N N . CYS A 1 104 ? 10.781 -28.375 -2.58 1 68.5 104 CYS A N 1
ATOM 833 C CA . CYS A 1 104 ? 10.18 -28.25 -3.904 1 68.5 104 CYS A CA 1
ATOM 834 C C . CYS A 1 104 ? 9.945 -26.781 -4.254 1 68.5 104 CYS A C 1
ATOM 836 O O . CYS A 1 104 ? 9.953 -26.406 -5.43 1 68.5 104 CYS A O 1
ATOM 838 N N . THR A 1 105 ? 9.781 -25.938 -3.303 1 76.31 105 THR A N 1
ATOM 839 C CA . THR A 1 105 ? 9.422 -24.562 -3.609 1 76.31 105 THR A CA 1
ATOM 840 C C . THR A 1 105 ? 10.336 -23.594 -2.869 1 76.31 105 THR A C 1
ATOM 842 O O . THR A 1 105 ? 9.922 -22.484 -2.51 1 76.31 105 THR A O 1
ATOM 845 N N . GLU A 1 106 ? 11.547 -24.016 -2.701 1 80.5 106 GLU A N 1
ATOM 846 C CA . GLU A 1 106 ? 12.453 -23.188 -1.903 1 80.5 106 GLU A CA 1
ATOM 847 C C . GLU A 1 106 ? 12.844 -21.906 -2.645 1 80.5 106 GLU A C 1
ATOM 849 O O . GLU A 1 106 ? 12.906 -20.844 -2.047 1 80.5 106 GLU A O 1
ATOM 854 N N . VAL A 1 107 ? 13.141 -22.094 -3.965 1 83.06 107 VAL A N 1
ATOM 855 C CA . VAL A 1 107 ? 13.562 -20.938 -4.75 1 83.06 107 VAL A CA 1
ATOM 856 C C . VAL A 1 107 ? 12.43 -19.906 -4.82 1 83.06 107 VAL A C 1
ATOM 858 O O . VAL A 1 107 ? 12.656 -18.703 -4.664 1 83.06 107 VAL A O 1
ATOM 861 N N . GLN A 1 108 ? 11.227 -20.375 -4.938 1 81.62 108 GLN A N 1
ATOM 862 C CA . GLN A 1 108 ? 10.07 -19.484 -5.02 1 81.62 108 GLN A CA 1
ATOM 863 C C . GLN A 1 108 ? 9.781 -18.828 -3.672 1 81.62 108 GLN A C 1
ATOM 865 O O . GLN A 1 108 ? 9.383 -17.672 -3.613 1 81.62 108 GLN A O 1
ATOM 870 N N . ASN A 1 109 ? 10 -19.547 -2.623 1 82.19 109 ASN A N 1
ATOM 871 C CA . ASN A 1 109 ? 9.805 -18.984 -1.288 1 82.19 109 ASN A CA 1
ATOM 872 C C . ASN A 1 109 ? 10.828 -17.891 -0.986 1 82.19 109 ASN A C 1
ATOM 874 O O . ASN A 1 109 ? 10.484 -16.859 -0.391 1 82.19 109 ASN A O 1
ATOM 878 N N . ARG A 1 110 ? 11.961 -18.109 -1.403 1 86.69 110 ARG A N 1
ATOM 879 C CA . ARG A 1 110 ? 12.992 -17.094 -1.198 1 86.69 110 ARG A CA 1
ATOM 880 C C . ARG A 1 110 ? 12.719 -15.852 -2.039 1 86.69 110 ARG A C 1
ATOM 882 O O . ARG A 1 110 ? 12.922 -14.727 -1.578 1 86.69 110 ARG A O 1
ATOM 889 N N . ALA A 1 111 ? 12.297 -16.125 -3.256 1 88.31 111 ALA A N 1
ATOM 890 C CA . ALA A 1 111 ? 11.938 -14.992 -4.113 1 88.31 111 ALA A CA 1
ATOM 891 C C . ALA A 1 111 ? 10.766 -14.203 -3.529 1 88.31 111 ALA A C 1
ATOM 893 O O . ALA A 1 111 ? 10.734 -12.977 -3.613 1 88.31 111 ALA A O 1
ATOM 894 N N . SER A 1 112 ? 9.844 -14.898 -2.938 1 86.31 112 SER A N 1
ATOM 895 C CA . SER A 1 112 ? 8.688 -14.234 -2.324 1 86.31 112 SER A CA 1
ATOM 896 C C . SER A 1 112 ? 9.109 -13.406 -1.119 1 86.31 112 SER A C 1
ATOM 898 O O . SER A 1 112 ? 8.523 -12.352 -0.847 1 86.31 112 SER A O 1
ATOM 900 N N . LEU A 1 113 ? 10.07 -13.844 -0.422 1 86.94 113 LEU A N 1
ATOM 901 C CA . LEU A 1 113 ? 10.562 -13.094 0.722 1 86.94 113 LEU A CA 1
ATOM 902 C C . LEU A 1 113 ? 11.25 -11.805 0.268 1 86.94 113 LEU A C 1
ATOM 904 O O . LEU A 1 113 ? 11.078 -10.75 0.885 1 86.94 113 LEU A O 1
ATOM 908 N N . LEU A 1 114 ? 12.047 -11.953 -0.773 1 91.38 114 LEU A N 1
ATOM 909 C CA . LEU A 1 114 ? 12.688 -10.758 -1.323 1 91.38 114 LEU A CA 1
ATOM 910 C C . LEU A 1 114 ? 11.648 -9.773 -1.841 1 91.38 114 LEU A C 1
ATOM 912 O O . LEU A 1 114 ? 11.828 -8.562 -1.738 1 91.38 114 LEU A O 1
ATOM 916 N N . PHE A 1 115 ? 10.602 -10.328 -2.328 1 91.75 115 PHE A N 1
ATOM 917 C CA . PHE A 1 115 ? 9.5 -9.492 -2.779 1 91.75 115 PHE A CA 1
ATOM 918 C C . PHE A 1 115 ? 8.883 -8.734 -1.609 1 91.75 115 PHE A C 1
ATOM 920 O O . PHE A 1 115 ? 8.602 -7.539 -1.713 1 91.75 115 PHE A O 1
ATOM 927 N N . LEU A 1 116 ? 8.695 -9.375 -0.536 1 87.88 116 LEU A N 1
ATOM 928 C CA . LEU A 1 116 ? 8.117 -8.75 0.646 1 87.88 116 LEU A CA 1
ATOM 929 C C . LEU A 1 116 ? 9.008 -7.629 1.161 1 87.88 116 LEU A C 1
ATOM 931 O O . LEU A 1 116 ? 8.516 -6.586 1.592 1 87.88 116 LEU A O 1
ATOM 935 N N . LEU A 1 117 ? 10.25 -7.871 1.124 1 89.06 117 LEU A N 1
ATOM 936 C CA . LEU A 1 117 ? 11.203 -6.844 1.545 1 89.06 117 LEU A CA 1
ATOM 937 C C . LEU A 1 117 ? 11.094 -5.609 0.655 1 89.06 117 LEU A C 1
ATOM 939 O O . LEU A 1 117 ? 11.148 -4.48 1.146 1 89.06 117 LEU A O 1
ATOM 943 N N . THR A 1 118 ? 10.953 -5.859 -0.616 1 93.06 118 THR A N 1
ATOM 944 C CA . THR A 1 118 ? 10.789 -4.77 -1.574 1 93.06 118 THR A CA 1
ATOM 945 C C . THR A 1 118 ? 9.5 -4 -1.31 1 93.06 118 THR A C 1
ATOM 947 O O . THR A 1 118 ? 9.5 -2.768 -1.296 1 93.06 118 THR A O 1
ATOM 950 N N . VAL A 1 119 ? 8.469 -4.738 -1.074 1 91 119 VAL A N 1
ATOM 951 C CA . VAL A 1 119 ? 7.172 -4.117 -0.811 1 91 119 VAL A CA 1
ATOM 952 C C . VAL A 1 119 ? 7.25 -3.271 0.458 1 91 119 VAL A C 1
ATOM 954 O O . VAL A 1 119 ? 6.773 -2.135 0.487 1 91 119 VAL A O 1
ATOM 957 N N . PHE A 1 120 ? 7.883 -3.752 1.431 1 85.81 120 PHE A N 1
ATOM 958 C CA . PHE A 1 120 ? 7.98 -3.053 2.705 1 85.81 120 PHE A CA 1
ATOM 959 C C . PHE A 1 120 ? 8.758 -1.753 2.551 1 85.81 120 PHE A C 1
ATOM 961 O O . PHE A 1 120 ? 8.383 -0.724 3.115 1 85.81 120 PHE A O 1
ATOM 968 N N . GLN A 1 121 ? 9.789 -1.809 1.836 1 88.75 121 GLN A N 1
ATOM 969 C CA . GLN A 1 121 ? 10.578 -0.601 1.632 1 88.75 121 GLN A CA 1
ATOM 970 C C . GLN A 1 121 ? 9.781 0.461 0.881 1 88.75 121 GLN A C 1
ATOM 972 O O . GLN A 1 121 ? 9.891 1.652 1.179 1 88.75 121 GLN A O 1
ATOM 977 N N . CYS A 1 122 ? 9.016 0.063 -0.027 1 89.75 122 CYS A N 1
ATOM 978 C CA . CYS A 1 122 ? 8.227 1.008 -0.814 1 89.75 122 CYS A CA 1
ATOM 979 C C . CYS A 1 122 ? 7.109 1.617 0.022 1 89.75 122 CYS A C 1
ATOM 981 O O . CYS A 1 122 ? 6.871 2.824 -0.037 1 89.75 122 CYS A O 1
ATOM 983 N N . ILE A 1 123 ? 6.547 0.855 0.861 1 82.75 123 ILE A N 1
ATOM 984 C CA . ILE A 1 123 ? 5.395 1.316 1.627 1 82.75 123 ILE A CA 1
ATOM 985 C C . ILE A 1 123 ? 5.855 2.254 2.74 1 82.75 123 ILE A C 1
ATOM 987 O O . ILE A 1 123 ? 5.207 3.264 3.02 1 82.75 123 ILE A O 1
ATOM 991 N N . THR A 1 124 ? 6.898 1.96 3.371 1 81.12 124 THR A N 1
ATOM 992 C CA . THR A 1 124 ? 7.398 2.805 4.453 1 81.12 124 THR A CA 1
ATOM 993 C C . THR A 1 124 ? 7.883 4.148 3.908 1 81.12 124 THR A C 1
ATOM 995 O O . THR A 1 124 ? 7.945 5.133 4.645 1 81.12 124 THR A O 1
ATOM 998 N N . SER A 1 125 ? 8.188 4.16 2.645 1 86.88 125 SER A N 1
ATOM 999 C CA . SER A 1 125 ? 8.672 5.398 2.039 1 86.88 125 SER A CA 1
ATOM 1000 C C . SER A 1 125 ? 7.539 6.395 1.832 1 86.88 125 SER A C 1
ATOM 1002 O O . SER A 1 125 ? 7.777 7.582 1.618 1 86.88 125 SER A O 1
ATOM 1004 N N . VAL A 1 126 ? 6.328 5.898 1.934 1 86 126 VAL A N 1
ATOM 1005 C CA . VAL A 1 126 ? 5.164 6.758 1.728 1 86 126 VAL A CA 1
ATOM 1006 C C . VAL A 1 126 ? 5.109 7.824 2.82 1 86 126 VAL A C 1
ATOM 1008 O O . VAL A 1 126 ? 4.742 8.969 2.557 1 86 126 VAL A O 1
ATOM 1011 N N . SER A 1 127 ? 5.543 7.566 4 1 79.75 127 SER A N 1
ATOM 1012 C CA . SER A 1 127 ? 5.488 8.484 5.141 1 79.75 127 SER A CA 1
ATOM 1013 C C . SER A 1 127 ? 6.422 9.672 4.938 1 79.75 127 SER A C 1
ATOM 1015 O O . SER A 1 127 ? 6.172 10.758 5.461 1 79.75 127 SER A O 1
ATOM 1017 N N . SER A 1 128 ? 7.438 9.43 4.16 1 80.81 128 SER A N 1
ATOM 1018 C CA . SER A 1 128 ? 8.375 10.516 3.904 1 80.81 128 SER A CA 1
ATOM 1019 C C . SER A 1 128 ? 7.719 11.633 3.1 1 80.81 128 SER A C 1
ATOM 1021 O O . SER A 1 128 ? 8.008 12.812 3.314 1 80.81 128 SER A O 1
ATOM 1023 N N . GLY A 1 129 ? 6.883 11.305 2.232 1 81.62 129 GLY A N 1
ATOM 1024 C CA . GLY A 1 129 ? 6.168 12.312 1.462 1 81.62 129 GLY A CA 1
ATOM 1025 C C . GLY A 1 129 ? 5.188 13.117 2.293 1 81.62 129 GLY A C 1
ATOM 1026 O O . GLY A 1 129 ? 5.059 14.328 2.109 1 81.62 129 GLY A O 1
ATOM 1027 N N . GLU A 1 130 ? 4.609 12.453 3.217 1 82.06 130 GLU A N 1
ATOM 1028 C CA . GLU A 1 130 ? 3.635 13.117 4.078 1 82.06 130 GLU A CA 1
ATOM 1029 C C . GLU A 1 130 ? 4.309 14.141 4.988 1 82.06 130 GLU A C 1
ATOM 1031 O O . GLU A 1 130 ? 3.809 15.25 5.156 1 82.06 130 GLU A O 1
ATOM 1036 N N . LEU A 1 131 ? 5.367 13.711 5.562 1 73.88 131 LEU A N 1
ATOM 1037 C CA . LEU A 1 131 ? 6.109 14.602 6.445 1 73.88 131 LEU A CA 1
ATOM 1038 C C . LEU A 1 131 ? 6.605 15.828 5.688 1 73.88 131 LEU A C 1
ATOM 1040 O O . LEU A 1 131 ? 6.625 16.938 6.238 1 73.88 131 LEU A O 1
ATOM 1044 N N . PHE A 1 132 ? 6.867 15.586 4.488 1 77.31 132 PHE A N 1
ATOM 1045 C CA . PHE A 1 132 ? 7.391 16.672 3.684 1 77.31 132 PHE A CA 1
ATOM 1046 C C . PHE A 1 132 ? 6.297 17.688 3.367 1 77.31 132 PHE A C 1
ATOM 1048 O O . PHE A 1 132 ? 6.547 18.891 3.35 1 77.31 132 PHE A O 1
ATOM 1055 N N . VAL A 1 133 ? 5.164 17.203 3.148 1 77.88 133 VAL A N 1
ATOM 1056 C CA . VAL A 1 133 ? 4.043 18.094 2.861 1 77.88 133 VAL A CA 1
ATOM 1057 C C . VAL A 1 133 ? 3.766 18.984 4.074 1 77.88 133 VAL A C 1
ATOM 1059 O O . VAL A 1 133 ? 3.486 20.172 3.926 1 77.88 133 VAL A O 1
ATOM 1062 N N . LEU A 1 134 ? 3.955 18.453 5.223 1 76.56 134 LEU A N 1
ATOM 1063 C CA . LEU A 1 134 ? 3.67 19.172 6.457 1 76.56 134 LEU A CA 1
ATOM 1064 C C . LEU A 1 134 ? 4.777 20.188 6.77 1 76.56 134 LEU A C 1
ATOM 1066 O O . LEU A 1 134 ? 4.512 21.25 7.309 1 76.56 134 LEU A O 1
ATOM 1070 N N . GLU A 1 135 ? 5.98 19.812 6.305 1 74.62 135 GLU A N 1
ATOM 1071 C CA . GLU A 1 135 ? 7.129 20.625 6.707 1 74.62 135 GLU A CA 1
ATOM 1072 C C . GLU A 1 135 ? 7.531 21.594 5.605 1 74.62 135 GLU A C 1
ATOM 1074 O O . GLU A 1 135 ? 8.359 22.484 5.824 1 74.62 135 GLU A O 1
ATOM 1079 N N . GLN A 1 136 ? 6.957 21.391 4.574 1 77.75 136 GLN A N 1
ATOM 1080 C CA . GLN A 1 136 ? 7.434 22.188 3.455 1 77.75 136 GLN A CA 1
ATOM 1081 C C . GLN A 1 136 ? 7.238 23.688 3.73 1 77.75 136 GLN A C 1
ATOM 1083 O O . GLN A 1 136 ? 8.047 24.516 3.303 1 77.75 136 GLN A O 1
ATOM 1088 N N . LYS A 1 137 ? 6.238 23.984 4.527 1 70.94 137 LYS A N 1
ATOM 1089 C CA . LYS A 1 137 ? 6.047 25.391 4.863 1 70.94 137 LYS A CA 1
ATOM 1090 C C . LYS A 1 137 ? 7.129 25.891 5.82 1 70.94 137 LYS A C 1
ATOM 1092 O O . LYS A 1 137 ? 7.598 27.016 5.707 1 70.94 137 LYS A O 1
ATOM 1097 N N . LEU A 1 138 ? 7.426 25.016 6.688 1 70.12 138 LEU A N 1
ATOM 1098 C CA . LEU A 1 138 ? 8.516 25.344 7.605 1 70.12 138 LEU A CA 1
ATOM 1099 C C . LEU A 1 138 ? 9.836 25.469 6.855 1 70.12 138 LEU A C 1
ATOM 1101 O O . LEU A 1 138 ? 10.648 26.344 7.18 1 70.12 138 LEU A O 1
ATOM 1105 N N . PHE A 1 139 ? 9.945 24.672 5.867 1 68.75 139 PHE A N 1
ATOM 1106 C CA . PHE A 1 139 ? 11.141 24.672 5.031 1 68.75 139 PHE A CA 1
ATOM 1107 C C . PHE A 1 139 ? 11.312 26.031 4.34 1 68.75 139 PHE A C 1
ATOM 1109 O O . PHE A 1 139 ? 12.398 26.594 4.336 1 68.75 139 PHE A O 1
ATOM 1116 N N . ILE A 1 140 ? 10.32 26.469 3.846 1 67 140 ILE A N 1
ATOM 1117 C CA . ILE A 1 140 ? 10.344 27.734 3.111 1 67 140 ILE A CA 1
ATOM 1118 C C . ILE A 1 140 ? 10.602 28.891 4.078 1 67 140 ILE A C 1
ATOM 1120 O O . ILE A 1 140 ? 11.383 29.797 3.779 1 67 140 ILE A O 1
ATOM 1124 N N . HIS A 1 141 ? 10.055 28.75 5.27 1 69.69 141 HIS A N 1
ATOM 1125 C CA . HIS A 1 141 ? 10.211 29.828 6.254 1 69.69 141 HIS A CA 1
ATOM 1126 C C . HIS A 1 141 ? 11.641 29.875 6.781 1 69.69 141 HIS A C 1
ATOM 1128 O O . HIS A 1 141 ? 12.195 30.953 6.961 1 69.69 141 HIS A O 1
ATOM 1134 N N . GLU A 1 142 ? 12.117 28.688 7.035 1 68 142 GLU A N 1
ATOM 1135 C CA . GLU A 1 142 ? 13.477 28.609 7.562 1 68 142 GLU A CA 1
ATOM 1136 C C . GLU A 1 142 ? 14.5 29.078 6.531 1 68 142 GLU A C 1
ATOM 1138 O O . GLU A 1 142 ? 15.523 29.672 6.891 1 68 142 GLU A O 1
ATOM 1143 N N . HIS A 1 143 ? 14.195 28.828 5.367 1 64.44 143 HIS A N 1
ATOM 1144 C CA . HIS A 1 143 ? 15.133 29.219 4.32 1 64.44 143 HIS A CA 1
ATOM 1145 C C . HIS A 1 143 ? 15.133 30.719 4.105 1 64.44 143 HIS A C 1
ATOM 1147 O O . HIS A 1 143 ? 16.188 31.312 3.848 1 64.44 143 HIS A O 1
ATOM 1153 N N . ILE A 1 144 ? 14 31.203 4.184 1 60.25 144 ILE A N 1
ATOM 1154 C CA . ILE A 1 144 ? 13.906 32.656 3.984 1 60.25 144 ILE A CA 1
ATOM 1155 C C . ILE A 1 144 ? 14.664 33.375 5.09 1 60.25 144 ILE A C 1
ATOM 1157 O O . ILE A 1 144 ? 15.297 34.406 4.84 1 60.25 144 ILE A O 1
ATOM 1161 N N . GLY A 1 145 ? 14.633 32.688 6.25 1 56.72 145 GLY A N 1
ATOM 1162 C CA . GLY A 1 145 ? 15.32 33.344 7.363 1 56.72 145 GLY A CA 1
ATOM 1163 C C . GLY A 1 145 ? 16.812 33.062 7.387 1 56.72 145 GLY A C 1
ATOM 1164 O O . GLY A 1 145 ? 17.578 33.75 8.047 1 56.72 145 GLY A O 1
ATOM 1165 N N . ALA A 1 146 ? 17.078 31.844 6.746 1 58.12 146 ALA A N 1
ATOM 1166 C CA . ALA A 1 146 ? 18.453 31.391 6.949 1 58.12 146 ALA A CA 1
ATOM 1167 C C . ALA A 1 146 ? 19.328 31.734 5.742 1 58.12 146 ALA A C 1
ATOM 1169 O O . ALA A 1 146 ? 18.812 31.891 4.629 1 58.12 146 ALA A O 1
ATOM 1170 N N . TYR A 1 147 ? 20.578 32.062 5.992 1 57.09 147 TYR A N 1
ATOM 1171 C CA . TYR A 1 147 ? 21.656 32.469 5.105 1 57.09 147 TYR A CA 1
ATOM 1172 C C . TYR A 1 147 ? 22.219 31.297 4.32 1 57.09 147 TYR A C 1
ATOM 1174 O O . TYR A 1 147 ? 23.344 31.375 3.809 1 57.09 147 TYR A O 1
ATOM 1182 N N . TYR A 1 148 ? 21.453 30.219 4.242 1 62.38 148 TYR A N 1
ATOM 1183 C CA . TYR A 1 148 ? 22.031 29.062 3.545 1 62.38 148 TYR A CA 1
ATOM 1184 C C . TYR A 1 148 ? 21.531 29 2.105 1 62.38 148 TYR A C 1
ATOM 1186 O O . TYR A 1 148 ? 20.5 29.578 1.772 1 62.38 148 TYR A O 1
ATOM 1194 N N . SER A 1 149 ? 22.453 28.484 1.307 1 66.75 149 SER A N 1
ATOM 1195 C CA . SER A 1 149 ? 22.016 28.234 -0.06 1 66.75 149 SER A CA 1
ATOM 1196 C C . SER A 1 149 ? 20.891 27.203 -0.093 1 66.75 149 SER A C 1
ATOM 1198 O O . SER A 1 149 ? 20.75 26.391 0.828 1 66.75 149 SER A O 1
ATOM 1200 N N . VAL A 1 150 ? 20.078 27.375 -1.06 1 70.69 150 VAL A N 1
ATOM 1201 C CA . VAL A 1 150 ? 18.859 26.562 -1.159 1 70.69 150 VAL A CA 1
ATOM 1202 C C . VAL A 1 150 ? 19.234 25.094 -1.341 1 70.69 150 VAL A C 1
ATOM 1204 O O . VAL A 1 150 ? 18.625 24.219 -0.727 1 70.69 150 VAL A O 1
ATOM 1207 N N . LEU A 1 151 ? 20.312 24.859 -2.066 1 75.5 151 LEU A N 1
ATOM 1208 C CA . LEU A 1 151 ? 20.656 23.484 -2.424 1 75.5 151 LEU A CA 1
ATOM 1209 C C . LEU A 1 151 ? 21.203 22.734 -1.215 1 75.5 151 LEU A C 1
ATOM 1211 O O . LEU A 1 151 ? 20.734 21.641 -0.899 1 75.5 151 LEU A O 1
ATOM 1215 N N . PRO A 1 152 ? 22.125 23.344 -0.532 1 74.94 152 PRO A N 1
ATOM 1216 C CA . PRO A 1 152 ? 22.609 22.625 0.637 1 74.94 152 PRO A CA 1
ATOM 1217 C C . PRO A 1 152 ? 21.562 22.469 1.729 1 74.94 152 PRO A C 1
ATOM 1219 O O . PRO A 1 152 ? 21.547 21.469 2.451 1 74.94 152 PRO A O 1
ATOM 1222 N N . TYR A 1 153 ? 20.719 23.391 1.771 1 72.31 153 TYR A N 1
ATOM 1223 C CA . TYR A 1 153 ? 19.656 23.297 2.762 1 72.31 153 TYR A CA 1
ATOM 1224 C C . TYR A 1 153 ? 18.703 22.172 2.426 1 72.31 153 TYR A C 1
ATOM 1226 O O . TYR A 1 153 ? 18.312 21.391 3.303 1 72.31 153 TYR A O 1
ATOM 1234 N N . PHE A 1 154 ? 18.469 22.172 1.168 1 76.69 154 PHE A N 1
ATOM 1235 C CA . PHE A 1 154 ? 17.562 21.109 0.708 1 76.69 154 PHE A CA 1
ATOM 1236 C C . PHE A 1 154 ? 18.188 19.734 0.922 1 76.69 154 PHE A C 1
ATOM 1238 O O . PHE A 1 154 ? 17.531 18.844 1.478 1 76.69 154 PHE A O 1
ATOM 1245 N N . LEU A 1 155 ? 19.359 19.609 0.542 1 77.81 155 LEU A N 1
ATOM 1246 C CA . LEU A 1 155 ? 20.031 18.312 0.631 1 77.81 155 LEU A CA 1
ATOM 1247 C C . LEU A 1 155 ? 20.281 17.938 2.086 1 77.81 155 LEU A C 1
ATOM 1249 O O . LEU A 1 155 ? 20.172 16.766 2.455 1 77.81 155 LEU A O 1
ATOM 1253 N N . GLY A 1 156 ? 20.625 18.906 2.803 1 74.38 156 GLY A N 1
ATOM 1254 C CA . GLY A 1 156 ? 20.875 18.641 4.207 1 74.38 156 GLY A CA 1
ATOM 1255 C C . GLY A 1 156 ? 19.641 18.188 4.965 1 74.38 156 GLY A C 1
ATOM 1256 O O . GLY A 1 156 ? 19.703 17.234 5.746 1 74.38 156 GLY A O 1
ATOM 1257 N N . LYS A 1 157 ? 18.641 18.781 4.688 1 73.12 157 LYS A N 1
ATOM 1258 C CA . LYS A 1 157 ? 17.391 18.438 5.355 1 73.12 157 LYS A CA 1
ATOM 1259 C C . LYS A 1 157 ? 16.875 17.078 4.895 1 73.12 157 LYS A C 1
ATOM 1261 O O . LYS A 1 157 ? 16.359 16.297 5.695 1 73.12 157 LYS A O 1
ATOM 1266 N N . LEU A 1 158 ? 17.062 16.875 3.666 1 77.31 158 LEU A N 1
ATOM 1267 C CA . LEU A 1 158 ? 16.625 15.609 3.098 1 77.31 158 LEU A CA 1
ATOM 1268 C C . LEU A 1 158 ? 17.422 14.453 3.682 1 77.31 158 LEU A C 1
ATOM 1270 O O . LEU A 1 158 ? 16.859 13.422 4.051 1 77.31 158 LEU A O 1
ATOM 1274 N N . VAL A 1 159 ? 18.703 14.68 3.734 1 76.69 159 VAL A N 1
ATOM 1275 C CA . VAL A 1 159 ? 19.578 13.633 4.242 1 76.69 159 VAL A CA 1
ATOM 1276 C C . VAL A 1 159 ? 19.297 13.391 5.723 1 76.69 159 VAL A C 1
ATOM 1278 O O . VAL A 1 159 ? 19.281 12.25 6.184 1 76.69 159 VAL A O 1
ATOM 1281 N N . SER A 1 160 ? 19.047 14.383 6.414 1 74.56 160 SER A N 1
ATOM 1282 C CA . SER A 1 160 ? 18.812 14.266 7.852 1 74.56 160 SER A CA 1
ATOM 1283 C C . SER A 1 160 ? 17.5 13.555 8.133 1 74.56 160 SER A C 1
ATOM 1285 O O . SER A 1 160 ? 17.344 12.875 9.156 1 74.56 160 SER A O 1
ATOM 1287 N N . GLU A 1 161 ? 16.641 13.734 7.246 1 69.75 161 GLU A N 1
ATOM 1288 C CA . GLU A 1 161 ? 15.32 13.117 7.438 1 69.75 161 GLU A CA 1
ATOM 1289 C C . GLU A 1 161 ? 15.312 11.68 6.926 1 69.75 161 GLU A C 1
ATOM 1291 O O . GLU A 1 161 ? 14.711 10.797 7.551 1 69.75 161 GLU A O 1
ATOM 1296 N N . LEU A 1 162 ? 15.984 11.469 5.891 1 73.25 162 LEU A N 1
ATOM 1297 C CA . LEU A 1 162 ? 15.891 10.188 5.203 1 73.25 162 LEU A CA 1
ATOM 1298 C C . LEU A 1 162 ? 16.828 9.164 5.824 1 73.25 162 LEU A C 1
ATOM 1300 O O . LEU A 1 162 ? 16.484 7.988 5.945 1 73.25 162 LEU A O 1
ATOM 1304 N N . ILE A 1 163 ? 18 9.594 6.289 1 72.5 163 ILE A N 1
ATOM 1305 C CA . ILE A 1 163 ? 19.016 8.625 6.664 1 72.5 163 ILE A CA 1
ATOM 1306 C C . ILE A 1 163 ? 18.609 7.914 7.949 1 72.5 163 ILE A C 1
ATOM 1308 O O . ILE A 1 163 ? 18.469 6.691 7.973 1 72.5 163 ILE A O 1
ATOM 1312 N N . PRO A 1 164 ? 18.359 8.617 9.008 1 69.75 164 PRO A N 1
ATOM 1313 C CA . PRO A 1 164 ? 18.047 7.875 10.234 1 69.75 164 PRO A CA 1
ATOM 1314 C C . PRO A 1 164 ? 16.672 7.199 10.172 1 69.75 164 PRO A C 1
ATOM 1316 O O . PRO A 1 164 ? 16.516 6.09 10.68 1 69.75 164 PRO A O 1
ATOM 1319 N N . ARG A 1 165 ? 15.781 7.754 9.516 1 72.38 165 ARG A N 1
ATOM 1320 C CA . ARG A 1 165 ? 14.414 7.25 9.5 1 72.38 165 ARG A CA 1
ATOM 1321 C C . ARG A 1 165 ? 14.281 6.039 8.578 1 72.38 165 ARG A C 1
ATOM 1323 O O . ARG A 1 165 ? 13.477 5.145 8.828 1 72.38 165 ARG A O 1
ATOM 1330 N N . ARG A 1 166 ? 15.094 6.012 7.652 1 76.38 166 ARG A N 1
ATOM 1331 C CA . ARG A 1 166 ? 14.906 4.953 6.664 1 76.38 166 ARG A CA 1
ATOM 1332 C C . ARG A 1 166 ? 16.016 3.906 6.777 1 76.38 166 ARG A C 1
ATOM 1334 O O . ARG A 1 166 ? 15.758 2.713 6.602 1 76.38 166 ARG A O 1
ATOM 1341 N N . LEU A 1 167 ? 17.156 4.391 7.07 1 76.81 167 LEU A N 1
ATOM 1342 C CA . LEU A 1 167 ? 18.281 3.469 7.059 1 76.81 167 LEU A CA 1
ATOM 1343 C C . LEU A 1 167 ? 18.203 2.502 8.234 1 76.81 167 LEU A C 1
ATOM 1345 O O . LEU A 1 167 ? 18.453 1.305 8.078 1 76.81 167 LEU A O 1
ATOM 1349 N N . LEU A 1 168 ? 17.781 2.957 9.305 1 79.31 168 LEU A N 1
ATOM 1350 C CA . LEU A 1 168 ? 17.812 2.127 10.508 1 79.31 168 LEU A CA 1
ATOM 1351 C C . LEU A 1 168 ? 16.812 0.986 10.406 1 79.31 168 LEU A C 1
ATOM 1353 O O . LEU A 1 168 ? 17.172 -0.185 10.523 1 79.31 168 LEU A O 1
ATOM 1357 N N . PRO A 1 169 ? 15.586 1.316 10.164 1 79.88 169 PRO A N 1
ATOM 1358 C CA . PRO A 1 169 ? 14.633 0.205 10.055 1 79.88 169 PRO A CA 1
ATOM 1359 C C . PRO A 1 169 ? 14.953 -0.739 8.898 1 79.88 169 PRO A C 1
ATOM 1361 O O . PRO A 1 169 ? 14.758 -1.951 9.016 1 79.88 169 PRO A O 1
ATOM 1364 N N . SER A 1 170 ? 15.43 -0.188 7.871 1 85.12 170 SER A N 1
ATOM 1365 C CA . SER A 1 170 ? 15.75 -1.002 6.699 1 85.12 170 SER A CA 1
ATOM 1366 C C . SER A 1 170 ? 16.875 -1.99 7.004 1 85.12 170 SER A C 1
ATOM 1368 O O . SER A 1 170 ? 16.781 -3.166 6.641 1 85.12 170 SER A O 1
ATOM 1370 N N . ILE A 1 171 ? 17.875 -1.511 7.672 1 86 171 ILE A N 1
ATOM 1371 C CA . ILE A 1 171 ? 19.016 -2.363 8 1 86 171 ILE A CA 1
ATOM 1372 C C . ILE A 1 171 ? 18.578 -3.436 9 1 86 171 ILE A C 1
ATOM 1374 O O . ILE A 1 171 ? 19 -4.59 8.898 1 86 171 ILE A O 1
ATOM 1378 N N . ILE A 1 172 ? 17.766 -3.139 9.836 1 86.25 172 ILE A N 1
ATOM 1379 C CA . ILE A 1 172 ? 17.344 -4.066 10.875 1 86.25 172 ILE A CA 1
ATOM 1380 C C . ILE A 1 172 ? 16.516 -5.191 10.25 1 86.25 172 ILE A C 1
ATOM 1382 O O . ILE A 1 172 ? 16.781 -6.371 10.484 1 86.25 172 ILE A O 1
ATOM 1386 N N . ILE A 1 173 ? 15.57 -4.828 9.477 1 85 173 ILE A N 1
ATOM 1387 C CA . ILE A 1 173 ? 14.703 -5.859 8.906 1 85 173 ILE A CA 1
ATOM 1388 C C . ILE A 1 173 ? 15.508 -6.734 7.945 1 85 173 ILE A C 1
ATOM 1390 O O . ILE A 1 173 ? 15.297 -7.949 7.879 1 85 173 ILE A O 1
ATOM 1394 N N . THR A 1 174 ? 16.375 -6.125 7.211 1 89.06 174 THR A N 1
ATOM 1395 C CA . THR A 1 174 ? 17.172 -6.883 6.25 1 89.06 174 THR A CA 1
ATOM 1396 C C . THR A 1 174 ? 18.094 -7.859 6.969 1 89.06 174 THR A C 1
ATOM 1398 O O . THR A 1 174 ? 18.203 -9.023 6.574 1 89.06 174 THR A O 1
ATOM 1401 N N . SER A 1 175 ? 18.719 -7.359 8.016 1 89.25 175 SER A N 1
ATOM 1402 C CA . SER A 1 175 ? 19.609 -8.227 8.766 1 89.25 175 SER A CA 1
ATOM 1403 C C . SER A 1 175 ? 18.844 -9.359 9.445 1 89.25 175 SER A C 1
ATOM 1405 O O . SER A 1 175 ? 19.281 -10.516 9.422 1 89.25 175 SER A O 1
ATOM 1407 N N . MET A 1 176 ? 17.75 -9.047 9.953 1 88.44 176 MET A N 1
ATOM 1408 C CA . MET A 1 176 ? 16.922 -10.055 10.625 1 88.44 176 MET A CA 1
ATOM 1409 C C . MET A 1 176 ? 16.469 -11.133 9.641 1 88.44 176 MET A C 1
ATOM 1411 O O . MET A 1 176 ? 16.641 -12.328 9.898 1 88.44 176 MET A O 1
ATOM 1415 N N . LEU A 1 177 ? 15.984 -10.75 8.539 1 86.06 177 LEU A N 1
ATOM 1416 C CA . LEU A 1 177 ? 15.469 -11.703 7.562 1 86.06 177 LEU A CA 1
ATOM 1417 C C . LEU A 1 177 ? 16.594 -12.477 6.902 1 86.06 177 LEU A C 1
ATOM 1419 O O . LEU A 1 177 ? 16.469 -13.672 6.629 1 86.06 177 LEU A O 1
ATOM 1423 N N . TYR A 1 178 ? 17.641 -11.781 6.676 1 87.19 178 TYR A N 1
ATOM 1424 C CA . TYR A 1 178 ? 18.797 -12.414 6.027 1 87.19 178 TYR A CA 1
ATOM 1425 C C . TYR A 1 178 ? 19.312 -13.586 6.852 1 87.19 178 TYR A C 1
ATOM 1427 O O . TYR A 1 178 ? 19.578 -14.664 6.316 1 87.19 178 TYR A O 1
ATOM 1435 N N . PHE A 1 179 ? 19.344 -13.445 8.117 1 85.88 179 PHE A N 1
ATOM 1436 C CA . PHE A 1 179 ? 19.922 -14.469 8.984 1 85.88 179 PHE A CA 1
ATOM 1437 C C . PHE A 1 179 ? 18.859 -15.508 9.352 1 85.88 179 PHE A C 1
ATOM 1439 O O . PHE A 1 179 ? 19.188 -16.688 9.547 1 85.88 179 PHE A O 1
ATOM 1446 N N . MET A 1 180 ? 17.703 -15.156 9.398 1 83.94 180 MET A N 1
ATOM 1447 C CA . MET A 1 180 ? 16.641 -16.094 9.742 1 83.94 180 MET A CA 1
ATOM 1448 C C . MET A 1 180 ? 16.406 -17.078 8.602 1 83.94 180 MET A C 1
ATOM 1450 O O . MET A 1 180 ? 16.156 -18.266 8.844 1 83.94 180 MET A O 1
ATOM 1454 N N . VAL A 1 181 ? 16.406 -16.609 7.434 1 82.88 181 VAL A N 1
ATOM 1455 C CA . VAL A 1 181 ? 16.109 -17.453 6.273 1 82.88 181 VAL A CA 1
ATOM 1456 C C . VAL A 1 181 ? 17.375 -18.188 5.84 1 82.88 181 VAL A C 1
ATOM 1458 O O . VAL A 1 181 ? 17.297 -19.219 5.18 1 82.88 181 VAL A O 1
ATOM 1461 N N . GLY A 1 182 ? 18.438 -17.875 6.246 1 80.12 182 GLY A N 1
ATOM 1462 C CA . GLY A 1 182 ? 19.688 -18.5 5.832 1 80.12 182 GLY A CA 1
ATOM 1463 C C . GLY A 1 182 ? 20.062 -18.188 4.398 1 80.12 182 GLY A C 1
ATOM 1464 O O . GLY A 1 182 ? 20.266 -19.094 3.59 1 80.12 182 GLY A O 1
ATOM 1465 N N . SER A 1 183 ? 20.109 -16.953 4.109 1 79.19 183 SER A N 1
ATOM 1466 C CA . SER A 1 183 ? 20.453 -16.5 2.766 1 79.19 183 SER A CA 1
ATOM 1467 C C . SER A 1 183 ? 21.922 -16.75 2.459 1 79.19 183 SER A C 1
ATOM 1469 O O . SER A 1 183 ? 22.625 -17.375 3.254 1 79.19 183 SER A O 1
ATOM 1471 N N . ASN A 1 184 ? 22.312 -16.438 1.228 1 80.19 184 ASN A N 1
ATOM 1472 C CA . ASN A 1 184 ? 23.688 -16.656 0.785 1 80.19 184 ASN A CA 1
ATOM 1473 C C . ASN A 1 184 ? 24.688 -16.281 1.874 1 80.19 184 ASN A C 1
ATOM 1475 O O . ASN A 1 184 ? 24.703 -15.141 2.344 1 80.19 184 ASN A O 1
ATOM 1479 N N . PRO A 1 185 ? 25.422 -17.219 2.391 1 80.75 185 PRO A N 1
ATOM 1480 C CA . PRO A 1 185 ? 26.328 -17 3.523 1 80.75 185 PRO A CA 1
ATOM 1481 C C . PRO A 1 185 ? 27.516 -16.109 3.16 1 80.75 185 PRO A C 1
ATOM 1483 O O . PRO A 1 185 ? 28.266 -15.695 4.043 1 80.75 185 PRO A O 1
ATOM 1486 N N . SER A 1 186 ? 27.656 -15.664 2.021 1 87.94 186 SER A N 1
ATOM 1487 C CA . SER A 1 186 ? 28.781 -14.82 1.627 1 87.94 186 SER A CA 1
ATOM 1488 C C . SER A 1 186 ? 28.641 -13.414 2.209 1 87.94 186 SER A C 1
ATOM 1490 O O . SER A 1 186 ? 27.562 -12.828 2.174 1 87.94 186 SER A O 1
ATOM 1492 N N . MET A 1 187 ? 29.625 -12.883 2.816 1 88.44 187 MET A N 1
ATOM 1493 C CA . MET A 1 187 ? 29.641 -11.547 3.396 1 88.44 187 MET A CA 1
ATOM 1494 C C . MET A 1 187 ? 29.406 -10.484 2.326 1 88.44 187 MET A C 1
ATOM 1496 O O . MET A 1 187 ? 28.719 -9.492 2.576 1 88.44 187 MET A O 1
ATOM 1500 N N . MET A 1 188 ? 29.969 -10.789 1.155 1 90.5 188 MET A N 1
ATOM 1501 C CA . MET A 1 188 ? 29.797 -9.828 0.065 1 90.5 188 MET A CA 1
ATOM 1502 C C . MET A 1 188 ? 28.328 -9.75 -0.351 1 90.5 188 MET A C 1
ATOM 1504 O O . MET A 1 188 ? 27.812 -8.664 -0.624 1 90.5 188 MET A O 1
ATOM 1508 N N . ALA A 1 189 ? 27.719 -10.906 -0.365 1 92.5 189 ALA A N 1
ATOM 1509 C CA . ALA A 1 189 ? 26.312 -10.922 -0.722 1 92.5 189 ALA A CA 1
ATOM 1510 C C . ALA A 1 189 ? 25.469 -10.188 0.317 1 92.5 189 ALA A C 1
ATOM 1512 O O . ALA A 1 189 ? 24.5 -9.508 -0.028 1 92.5 189 ALA A O 1
ATOM 1513 N N . PHE A 1 190 ? 25.891 -10.297 1.539 1 93.25 190 PHE A N 1
ATOM 1514 C CA . PHE A 1 190 ? 25.172 -9.625 2.615 1 93.25 190 PHE A CA 1
ATOM 1515 C C . PHE A 1 190 ? 25.297 -8.109 2.494 1 93.25 190 PHE A C 1
ATOM 1517 O O . PHE A 1 190 ? 24.297 -7.387 2.598 1 93.25 190 PHE A O 1
ATOM 1524 N N . VAL A 1 191 ? 26.453 -7.66 2.234 1 93.44 191 VAL A N 1
ATOM 1525 C CA . VAL A 1 191 ? 26.703 -6.227 2.121 1 93.44 191 VAL A CA 1
ATOM 1526 C C . VAL A 1 191 ? 25.969 -5.668 0.905 1 93.44 191 VAL A C 1
ATOM 1528 O O . VAL A 1 191 ? 25.391 -4.582 0.967 1 93.44 191 VAL A O 1
ATOM 1531 N N . ILE A 1 192 ? 25.938 -6.402 -0.134 1 94.31 192 ILE A N 1
ATOM 1532 C CA . ILE A 1 192 ? 25.25 -5.961 -1.348 1 94.31 192 ILE A CA 1
ATOM 1533 C C . ILE A 1 192 ? 23.75 -5.914 -1.109 1 94.31 192 ILE A C 1
ATOM 1535 O O . ILE A 1 192 ? 23.062 -5.031 -1.623 1 94.31 192 ILE A O 1
ATOM 1539 N N . THR A 1 193 ? 23.281 -6.906 -0.377 1 94.81 193 THR A N 1
ATOM 1540 C CA . THR A 1 193 ? 21.844 -6.914 -0.069 1 94.81 193 THR A CA 1
ATOM 1541 C C . THR A 1 193 ? 21.469 -5.676 0.731 1 94.81 193 THR A C 1
ATOM 1543 O O . THR A 1 193 ? 20.469 -5.023 0.427 1 94.81 193 THR A O 1
ATOM 1546 N N . ILE A 1 194 ? 22.266 -5.348 1.717 1 92.31 194 ILE A N 1
ATOM 1547 C CA . ILE A 1 194 ? 22 -4.168 2.535 1 92.31 194 ILE A CA 1
ATOM 1548 C C . ILE A 1 194 ? 22.078 -2.91 1.676 1 92.31 194 ILE A C 1
ATOM 1550 O O . ILE A 1 194 ? 21.25 -2.006 1.801 1 92.31 194 ILE A O 1
ATOM 1554 N N . PHE A 1 195 ? 23.047 -2.885 0.88 1 93.44 195 PHE A N 1
ATOM 1555 C CA . PHE A 1 195 ? 23.25 -1.75 -0.014 1 93.44 195 PHE A CA 1
ATOM 1556 C C . PHE A 1 195 ? 22.062 -1.597 -0.96 1 93.44 195 PHE A C 1
ATOM 1558 O O . PHE A 1 195 ? 21.562 -0.488 -1.162 1 93.44 195 PHE A O 1
ATOM 1565 N N . THR A 1 196 ? 21.609 -2.666 -1.508 1 95.81 196 THR A N 1
ATOM 1566 C CA . THR A 1 196 ? 20.5 -2.65 -2.449 1 95.81 196 THR A CA 1
ATOM 1567 C C . THR A 1 196 ? 19.219 -2.201 -1.761 1 95.81 196 THR A C 1
ATOM 1569 O O . THR A 1 196 ? 18.469 -1.369 -2.293 1 95.81 196 THR A O 1
ATOM 1572 N N . VAL A 1 197 ? 18.984 -2.717 -0.592 1 93.75 197 VAL A N 1
ATOM 1573 C CA . VAL A 1 197 ? 17.766 -2.377 0.135 1 93.75 197 VAL A CA 1
ATOM 1574 C C . VAL A 1 197 ? 17.797 -0.904 0.534 1 93.75 197 VAL A C 1
ATOM 1576 O O . VAL A 1 197 ? 16.781 -0.213 0.459 1 93.75 197 VAL A O 1
ATOM 1579 N N . SER A 1 198 ? 18.922 -0.448 0.94 1 90.56 198 SER A N 1
ATOM 1580 C CA . SER A 1 198 ? 19.062 0.964 1.284 1 90.56 198 SER A CA 1
ATOM 1581 C C . SER A 1 198 ? 18.828 1.854 0.066 1 90.56 198 SER A C 1
ATOM 1583 O O . SER A 1 198 ? 18.141 2.875 0.156 1 90.56 198 SER A O 1
ATOM 1585 N N . MET A 1 199 ? 19.375 1.485 -1.014 1 92.81 199 MET A N 1
ATOM 1586 C CA . MET A 1 199 ? 19.203 2.258 -2.24 1 92.81 199 MET A CA 1
ATOM 1587 C C . MET A 1 199 ? 17.734 2.264 -2.674 1 92.81 199 MET A C 1
ATOM 1589 O O . MET A 1 199 ? 17.234 3.281 -3.152 1 92.81 199 MET A O 1
ATOM 1593 N N . LEU A 1 200 ? 17.141 1.13 -2.568 1 94.56 200 LEU A N 1
ATOM 1594 C CA . LEU A 1 200 ? 15.727 1.024 -2.873 1 94.56 200 LEU A CA 1
ATOM 1595 C C . LEU A 1 200 ? 14.906 1.958 -1.984 1 94.56 200 LEU A C 1
ATOM 1597 O O . LEU A 1 200 ? 14.031 2.678 -2.473 1 94.56 200 LEU A O 1
ATOM 1601 N N . GLY A 1 201 ? 15.227 1.948 -0.747 1 91.44 201 GLY A N 1
ATOM 1602 C CA . GLY A 1 201 ? 14.539 2.832 0.18 1 91.44 201 GLY A CA 1
ATOM 1603 C C . GLY A 1 201 ? 14.734 4.301 -0.14 1 91.44 201 GLY A C 1
ATOM 1604 O O . GLY A 1 201 ? 13.781 5.086 -0.089 1 91.44 201 GLY A O 1
ATOM 1605 N N . PHE A 1 202 ? 15.867 4.629 -0.486 1 90.94 202 PHE A N 1
ATOM 1606 C CA . PHE A 1 202 ? 16.172 6.02 -0.802 1 90.94 202 PHE A CA 1
ATOM 1607 C C . PHE A 1 202 ? 15.5 6.438 -2.104 1 90.94 202 PHE A C 1
ATOM 1609 O O . PHE A 1 202 ? 14.977 7.551 -2.209 1 90.94 202 PHE A O 1
ATOM 1616 N N . SER A 1 203 ? 15.562 5.598 -3.053 1 93.62 203 SER A N 1
ATOM 1617 C CA . SER A 1 203 ? 14.922 5.906 -4.324 1 93.62 203 SER A CA 1
ATOM 1618 C C . SER A 1 203 ? 13.406 6.02 -4.16 1 93.62 203 SER A C 1
ATOM 1620 O O . SER A 1 203 ? 12.789 6.938 -4.707 1 93.62 203 SER A O 1
ATOM 1622 N N . ALA A 1 204 ? 12.844 5.121 -3.438 1 93.69 204 ALA A N 1
ATOM 1623 C CA . ALA A 1 204 ? 11.406 5.16 -3.178 1 93.69 204 ALA A CA 1
ATOM 1624 C C . ALA A 1 204 ? 11.031 6.418 -2.402 1 93.69 204 ALA A C 1
ATOM 1626 O O . ALA A 1 204 ? 10 7.043 -2.684 1 93.69 204 ALA A O 1
ATOM 1627 N N . SER A 1 205 ? 11.781 6.781 -1.434 1 91.12 205 SER A N 1
ATOM 1628 C CA . SER A 1 205 ? 11.516 7.988 -0.659 1 91.12 205 SER A CA 1
ATOM 1629 C C . SER A 1 205 ? 11.625 9.234 -1.526 1 91.12 205 SER A C 1
ATOM 1631 O O . SER A 1 205 ? 10.859 10.188 -1.354 1 91.12 205 SER A O 1
ATOM 1633 N N . SER A 1 206 ? 12.602 9.211 -2.385 1 92.12 206 SER A N 1
ATOM 1634 C CA . SER A 1 206 ? 12.758 10.352 -3.283 1 92.12 206 SER A CA 1
ATOM 1635 C C . SER A 1 206 ? 11.539 10.516 -4.18 1 92.12 206 SER A C 1
ATOM 1637 O O . SER A 1 206 ? 11.133 11.641 -4.48 1 92.12 206 SER A O 1
ATOM 1639 N N . LEU A 1 207 ? 11.062 9.445 -4.59 1 93.69 207 LEU A N 1
ATOM 1640 C CA . LEU A 1 207 ? 9.836 9.5 -5.371 1 93.69 207 LEU A CA 1
ATOM 1641 C C . LEU A 1 207 ? 8.688 10.078 -4.547 1 93.69 207 LEU A C 1
ATOM 1643 O O . LEU A 1 207 ? 7.93 10.914 -5.035 1 93.69 207 LEU A O 1
ATOM 1647 N N . SER A 1 208 ? 8.523 9.625 -3.363 1 91.5 208 SER A N 1
ATOM 1648 C CA . SER A 1 208 ? 7.473 10.117 -2.482 1 91.5 208 SER A CA 1
ATOM 1649 C C . SER A 1 208 ? 7.613 11.609 -2.232 1 91.5 208 SER A C 1
ATOM 1651 O O . SER A 1 208 ? 6.617 12.336 -2.174 1 91.5 208 SER A O 1
ATOM 1653 N N . LEU A 1 209 ? 8.805 12.023 -2.09 1 89.88 209 LEU A N 1
ATOM 1654 C CA . LEU A 1 209 ? 9.062 13.445 -1.896 1 89.88 209 LEU A CA 1
ATOM 1655 C C . LEU A 1 209 ? 8.641 14.25 -3.123 1 89.88 209 LEU A C 1
ATOM 1657 O O . LEU A 1 209 ? 8.117 15.352 -2.996 1 89.88 209 LEU A O 1
ATOM 1661 N N . SER A 1 210 ? 8.914 13.758 -4.207 1 92 210 SER A N 1
ATOM 1662 C CA . SER A 1 210 ? 8.586 14.461 -5.441 1 92 210 SER A CA 1
ATOM 1663 C C . SER A 1 210 ? 7.082 14.648 -5.59 1 92 210 SER A C 1
ATOM 1665 O O . SER A 1 210 ? 6.625 15.68 -6.09 1 92 210 SER A O 1
ATOM 1667 N N . PHE A 1 211 ? 6.293 13.727 -5.133 1 91 211 PHE A N 1
ATOM 1668 C CA . PHE A 1 211 ? 4.84 13.828 -5.215 1 91 211 PHE A CA 1
ATOM 1669 C C . PHE A 1 211 ? 4.301 14.734 -4.117 1 91 211 PHE A C 1
ATOM 1671 O O . PHE A 1 211 ? 3.227 15.328 -4.262 1 91 211 PHE A O 1
ATOM 1678 N N . GLY A 1 212 ? 4.992 14.812 -3.098 1 86.94 212 GLY A N 1
ATOM 1679 C CA . GLY A 1 212 ? 4.559 15.625 -1.974 1 86.94 212 GLY A CA 1
ATOM 1680 C C . GLY A 1 212 ? 4.93 17.094 -2.119 1 86.94 212 GLY A C 1
ATOM 1681 O O . GLY A 1 212 ? 4.266 17.969 -1.559 1 86.94 212 GLY A O 1
ATOM 1682 N N . ALA A 1 213 ? 5.953 17.266 -2.9 1 84.56 213 ALA A N 1
ATOM 1683 C CA . ALA A 1 213 ? 6.434 18.641 -3.037 1 84.56 213 ALA A CA 1
ATOM 1684 C C . ALA A 1 213 ? 5.422 19.5 -3.787 1 84.56 213 ALA A C 1
ATOM 1686 O O . ALA A 1 213 ? 4.953 19.125 -4.863 1 84.56 213 ALA A O 1
ATOM 1687 N N . GLY A 1 214 ? 4.988 20.547 -3.209 1 78.62 214 GLY A N 1
ATOM 1688 C CA . GLY A 1 214 ? 4.078 21.5 -3.84 1 78.62 214 GLY A CA 1
ATOM 1689 C C . GLY A 1 214 ? 2.619 21.203 -3.553 1 78.62 214 GLY A C 1
ATOM 1690 O O . GLY A 1 214 ? 1.737 21.969 -3.943 1 78.62 214 GLY A O 1
ATOM 1691 N N . GLU A 1 215 ? 2.373 20.094 -2.91 1 82.06 215 GLU A N 1
ATOM 1692 C CA . GLU A 1 215 ? 0.996 19.75 -2.57 1 82.06 215 GLU A CA 1
ATOM 1693 C C . GLU A 1 215 ? 0.619 20.266 -1.187 1 82.06 215 GLU A C 1
ATOM 1695 O O . GLU A 1 215 ? 1.46 20.328 -0.287 1 82.06 215 GLU A O 1
ATOM 1700 N N . ASN A 1 216 ? -0.58 20.641 -1.11 1 77.69 216 ASN A N 1
ATOM 1701 C CA . ASN A 1 216 ? -1.048 21.156 0.168 1 77.69 216 ASN A CA 1
ATOM 1702 C C . ASN A 1 216 ? -1.801 20.109 0.968 1 77.69 216 ASN A C 1
ATOM 1704 O O . ASN A 1 216 ? -1.844 20.156 2.197 1 77.69 216 ASN A O 1
ATOM 1708 N N . ALA A 1 217 ? -2.299 19.188 0.217 1 80.19 217 ALA A N 1
ATOM 1709 C CA . ALA A 1 217 ? -3.074 18.156 0.905 1 80.19 217 ALA A CA 1
ATOM 1710 C C . ALA A 1 217 ? -2.281 16.859 1.028 1 80.19 217 ALA A C 1
ATOM 1712 O O . ALA A 1 217 ? -1.895 16.266 0.02 1 80.19 217 ALA A O 1
ATOM 1713 N N . VAL A 1 218 ? -2.059 16.438 2.26 1 83.81 218 VAL A N 1
ATOM 1714 C CA . VAL A 1 218 ? -1.309 15.211 2.547 1 83.81 218 VAL A CA 1
ATOM 1715 C C . VAL A 1 218 ? -1.995 14.016 1.891 1 83.81 218 VAL A C 1
ATOM 1717 O O . VAL A 1 218 ? -1.329 13.109 1.38 1 83.81 218 VAL A O 1
ATOM 1720 N N . SER A 1 219 ? -3.344 14.023 1.788 1 81.31 219 SER A N 1
ATOM 1721 C CA . SER A 1 219 ? -4.117 12.906 1.256 1 81.31 219 SER A CA 1
ATOM 1722 C C . SER A 1 219 ? -3.848 12.711 -0.232 1 81.31 219 SER A C 1
ATOM 1724 O O . SER A 1 219 ? -3.838 11.578 -0.721 1 81.31 219 SER A O 1
ATOM 1726 N N . ILE A 1 220 ? -3.582 13.805 -0.893 1 83.44 220 ILE A N 1
ATOM 1727 C CA . ILE A 1 220 ? -3.318 13.727 -2.326 1 83.44 220 ILE A CA 1
ATOM 1728 C C . ILE A 1 220 ? -1.947 13.102 -2.566 1 83.44 220 ILE A C 1
ATOM 1730 O O . ILE A 1 220 ? -1.796 12.234 -3.436 1 83.44 220 ILE A O 1
ATOM 1734 N N . SER A 1 221 ? -0.978 13.594 -1.782 1 86.88 221 SER A N 1
ATOM 1735 C CA . SER A 1 221 ? 0.362 13.031 -1.91 1 86.88 221 SER A CA 1
ATOM 1736 C C . SER A 1 221 ? 0.365 11.531 -1.6 1 86.88 221 SER A C 1
ATOM 1738 O O . SER A 1 221 ? 0.957 10.742 -2.336 1 86.88 221 SER A O 1
ATOM 1740 N N . THR A 1 222 ? -0.322 11.133 -0.612 1 87.19 222 THR A N 1
ATOM 1741 C CA . THR A 1 222 ? -0.389 9.734 -0.204 1 87.19 222 THR A CA 1
ATOM 1742 C C . THR A 1 222 ? -1.085 8.891 -1.27 1 87.19 222 THR A C 1
ATOM 1744 O O . THR A 1 222 ? -0.632 7.793 -1.592 1 87.19 222 THR A O 1
ATOM 1747 N N . LEU A 1 223 ? -2.143 9.414 -1.793 1 84.31 223 LEU A N 1
ATOM 1748 C CA . LEU A 1 223 ? -2.896 8.703 -2.816 1 84.31 223 LEU A CA 1
ATOM 1749 C C . LEU A 1 223 ? -2.041 8.461 -4.055 1 84.31 223 LEU A C 1
ATOM 1751 O O . LEU A 1 223 ? -2.012 7.355 -4.59 1 84.31 223 LEU A O 1
ATOM 1755 N N . LEU A 1 224 ? -1.314 9.438 -4.453 1 87.19 224 LEU A N 1
ATOM 1756 C CA . LEU A 1 224 ? -0.504 9.336 -5.66 1 87.19 224 LEU A CA 1
ATOM 1757 C C . LEU A 1 224 ? 0.647 8.359 -5.465 1 87.19 224 LEU A C 1
ATOM 1759 O O . LEU A 1 224 ? 0.89 7.5 -6.32 1 87.19 224 LEU A O 1
ATOM 1763 N N . VAL A 1 225 ? 1.345 8.508 -4.387 1 90.19 225 VAL A N 1
ATOM 1764 C CA . VAL A 1 225 ? 2.504 7.66 -4.125 1 90.19 225 VAL A CA 1
ATOM 1765 C C . VAL A 1 225 ? 2.059 6.211 -3.951 1 90.19 225 VAL A C 1
ATOM 1767 O O . VAL A 1 225 ? 2.648 5.297 -4.535 1 90.19 225 VAL A O 1
ATOM 1770 N N . THR A 1 226 ? 1.021 5.957 -3.223 1 87.56 226 THR A N 1
ATOM 1771 C CA . THR A 1 226 ? 0.561 4.598 -2.951 1 87.56 226 THR A CA 1
ATOM 1772 C C . THR A 1 226 ? 0.04 3.938 -4.223 1 87.56 226 THR A C 1
ATOM 1774 O O . THR A 1 226 ? 0.297 2.758 -4.465 1 87.56 226 THR A O 1
ATOM 1777 N N . THR A 1 227 ? -0.71 4.746 -4.965 1 85.56 227 THR A N 1
ATOM 1778 C CA . THR A 1 227 ? -1.225 4.195 -6.215 1 85.56 227 THR A CA 1
ATOM 1779 C C . THR A 1 227 ? -0.081 3.799 -7.141 1 85.56 227 THR A C 1
ATOM 1781 O O . THR A 1 227 ? -0.129 2.744 -7.777 1 85.56 227 THR A O 1
ATOM 1784 N N . TYR A 1 228 ? 0.89 4.645 -7.242 1 89.56 228 TYR A N 1
ATOM 1785 C CA . TYR A 1 228 ? 2.061 4.328 -8.055 1 89.56 228 TYR A CA 1
ATOM 1786 C C . TYR A 1 228 ? 2.697 3.02 -7.602 1 89.56 228 TYR A C 1
ATOM 1788 O O . TYR A 1 228 ? 2.951 2.131 -8.422 1 89.56 228 TYR A O 1
ATOM 1796 N N . PHE A 1 229 ? 2.953 2.848 -6.363 1 90.56 229 PHE A N 1
ATOM 1797 C CA . PHE A 1 229 ? 3.664 1.679 -5.859 1 90.56 229 PHE A CA 1
ATOM 1798 C C . PHE A 1 229 ? 2.801 0.427 -5.98 1 90.56 229 PHE A C 1
ATOM 1800 O O . PHE A 1 229 ? 3.299 -0.645 -6.328 1 90.56 229 PHE A O 1
ATOM 1807 N N . VAL A 1 230 ? 1.579 0.583 -5.676 1 86.19 230 VAL A N 1
ATOM 1808 C CA . VAL A 1 230 ? 0.698 -0.576 -5.762 1 86.19 230 VAL A CA 1
ATOM 1809 C C . VAL A 1 230 ? 0.638 -1.07 -7.207 1 86.19 230 VAL A C 1
ATOM 1811 O O . VAL A 1 230 ? 0.676 -2.277 -7.457 1 86.19 230 VAL A O 1
ATOM 1814 N N . PHE A 1 231 ? 0.583 -0.184 -8.078 1 85.25 231 PHE A N 1
ATOM 1815 C CA . PHE A 1 231 ? 0.522 -0.54 -9.484 1 85.25 231 PHE A CA 1
ATOM 1816 C C . PHE A 1 231 ? 1.813 -1.216 -9.93 1 85.25 231 PHE A C 1
ATOM 1818 O O . PHE A 1 231 ? 1.78 -2.26 -10.586 1 85.25 231 PHE A O 1
ATOM 1825 N N . MET A 1 232 ? 2.889 -0.633 -9.617 1 90.25 232 MET A N 1
ATOM 1826 C CA . MET A 1 232 ? 4.172 -1.202 -10.023 1 90.25 232 MET A CA 1
ATOM 1827 C C . MET A 1 232 ? 4.406 -2.549 -9.344 1 90.25 232 MET A C 1
ATOM 1829 O O . MET A 1 232 ? 4.902 -3.486 -9.969 1 90.25 232 MET A O 1
ATOM 1833 N N . LEU A 1 233 ? 4.023 -2.658 -8.102 1 88.94 233 LEU A N 1
ATOM 1834 C CA . LEU A 1 233 ? 4.219 -3.895 -7.348 1 88.94 233 LEU A CA 1
ATOM 1835 C C . LEU A 1 233 ? 3.281 -4.988 -7.848 1 88.94 233 LEU A C 1
ATOM 1837 O O . LEU A 1 233 ? 3.617 -6.172 -7.797 1 88.94 233 LEU A O 1
ATOM 1841 N N . TYR A 1 234 ? 2.119 -4.547 -8.32 1 84.94 234 TYR A N 1
ATOM 1842 C CA . TYR A 1 234 ? 1.188 -5.523 -8.875 1 84.94 234 TYR A CA 1
ATOM 1843 C C . TYR A 1 234 ? 1.783 -6.211 -10.102 1 84.94 234 TYR A C 1
ATOM 1845 O O . TYR A 1 234 ? 1.772 -7.441 -10.195 1 84.94 234 TYR A O 1
ATOM 1853 N N . PHE A 1 235 ? 2.314 -5.516 -10.953 1 84.06 235 PHE A N 1
ATOM 1854 C CA . PHE A 1 235 ? 2.885 -6.082 -12.172 1 84.06 235 PHE A CA 1
ATOM 1855 C C . PHE A 1 235 ? 4.164 -6.852 -11.859 1 84.06 235 PHE A C 1
ATOM 1857 O O . PHE A 1 235 ? 4.469 -7.852 -12.516 1 84.06 235 PHE A O 1
ATOM 1864 N N . LEU A 1 236 ? 4.84 -6.309 -10.867 1 88.5 236 LEU A N 1
ATOM 1865 C CA . LEU A 1 236 ? 6.027 -7.035 -10.43 1 88.5 236 LEU A CA 1
ATOM 1866 C C . LEU A 1 236 ? 5.652 -8.391 -9.844 1 88.5 236 LEU A C 1
ATOM 1868 O O . LEU A 1 236 ? 6.32 -9.391 -10.109 1 88.5 236 LEU A O 1
ATOM 1872 N N . GLY A 1 237 ? 4.625 -8.43 -9.094 1 85.38 237 GLY A N 1
ATOM 1873 C CA . GLY A 1 237 ? 4.137 -9.672 -8.531 1 85.38 237 GLY A CA 1
ATOM 1874 C C . GLY A 1 237 ? 3.65 -10.648 -9.586 1 85.38 237 GLY A C 1
ATOM 1875 O O . GLY A 1 237 ? 3.916 -11.852 -9.5 1 85.38 237 GLY A O 1
ATOM 1876 N N . LEU A 1 238 ? 2.951 -10.172 -10.594 1 82.12 238 LEU A N 1
ATOM 1877 C CA . LEU A 1 238 ? 2.488 -11.023 -11.68 1 82.12 238 LEU A CA 1
ATOM 1878 C C . LEU A 1 238 ? 3.666 -11.656 -12.422 1 82.12 238 LEU A C 1
ATOM 1880 O O . LEU A 1 238 ? 3.635 -12.836 -12.758 1 82.12 238 LEU A O 1
ATOM 1884 N N . SER A 1 239 ? 4.617 -10.836 -12.641 1 81.81 239 SER A N 1
ATOM 1885 C CA . SER A 1 239 ? 5.793 -11.344 -13.336 1 81.81 239 SER A CA 1
ATOM 1886 C C . SER A 1 239 ? 6.527 -12.383 -12.492 1 81.81 239 SER A C 1
ATOM 1888 O O . SER A 1 239 ? 7.098 -13.336 -13.031 1 81.81 239 SER A O 1
ATOM 1890 N N . LEU A 1 240 ? 6.559 -12.258 -11.234 1 82.75 240 LEU A N 1
ATOM 1891 C CA . LEU A 1 240 ? 7.211 -13.195 -10.328 1 82.75 240 LEU A CA 1
ATOM 1892 C C . LEU A 1 240 ? 6.504 -14.547 -10.352 1 82.75 240 LEU A C 1
ATOM 1894 O O . LEU A 1 240 ? 7.16 -15.594 -10.375 1 82.75 240 LEU A O 1
ATOM 1898 N N . PHE A 1 241 ? 5.227 -14.578 -10.453 1 74.38 241 PHE A N 1
ATOM 1899 C CA . PHE A 1 241 ? 4.492 -15.82 -10.242 1 74.38 241 PHE A CA 1
ATOM 1900 C C . PHE A 1 241 ? 4.148 -16.484 -11.57 1 74.38 241 PHE A C 1
ATOM 1902 O O . PHE A 1 241 ? 4.027 -17.703 -11.641 1 74.38 241 PHE A O 1
ATOM 1909 N N . PHE A 1 242 ? 4.059 -15.641 -12.594 1 71.94 242 PHE A N 1
ATOM 1910 C CA . PHE A 1 242 ? 3.688 -16.234 -13.875 1 71.94 242 PHE A CA 1
ATOM 1911 C C . PHE A 1 242 ? 4.887 -16.297 -14.812 1 71.94 242 PHE A C 1
ATOM 1913 O O . PHE A 1 242 ? 4.855 -17 -15.82 1 71.94 242 PHE A O 1
ATOM 1920 N N . GLY A 1 243 ? 6 -15.828 -14.367 1 65.69 243 GLY A N 1
ATOM 1921 C CA . GLY A 1 243 ? 7.227 -15.898 -15.141 1 65.69 243 GLY A CA 1
ATOM 1922 C C . GLY A 1 243 ? 7.184 -15.062 -16.406 1 65.69 243 GLY A C 1
ATOM 1923 O O . GLY A 1 243 ? 8.133 -15.07 -17.203 1 65.69 243 GLY A O 1
ATOM 1924 N N . THR A 1 244 ? 6.047 -14.531 -16.781 1 61.38 244 THR A N 1
ATOM 1925 C CA . THR A 1 244 ? 6.027 -13.797 -18.047 1 61.38 244 THR A CA 1
ATOM 1926 C C . THR A 1 244 ? 5.59 -12.352 -17.828 1 61.38 244 THR A C 1
ATOM 1928 O O . THR A 1 244 ? 4.617 -12.094 -17.125 1 61.38 244 THR A O 1
ATOM 1931 N N . ILE A 1 245 ? 6.578 -11.562 -18.156 1 61.62 245 ILE A N 1
ATOM 1932 C CA . ILE A 1 245 ? 6.176 -10.164 -18.234 1 61.62 245 ILE A CA 1
ATOM 1933 C C . ILE A 1 245 ? 5.258 -9.953 -19.438 1 61.62 245 ILE A C 1
ATOM 1935 O O . ILE A 1 245 ? 5.543 -10.445 -20.531 1 61.62 245 ILE A O 1
ATOM 1939 N N . VAL A 1 246 ? 4.164 -9.477 -19.25 1 65 246 VAL A N 1
ATOM 1940 C CA . VAL A 1 246 ? 3.266 -9.133 -20.359 1 65 246 VAL A CA 1
ATOM 1941 C C . VAL A 1 246 ? 3.988 -8.242 -21.359 1 65 246 VAL A C 1
ATOM 1943 O O . VAL A 1 246 ? 4.496 -7.176 -21 1 65 246 VAL A O 1
ATOM 1946 N N . PRO A 1 247 ? 4.289 -8.758 -22.516 1 67 247 PRO A N 1
ATOM 1947 C CA . PRO A 1 247 ? 5.07 -8.008 -23.5 1 67 247 PRO A CA 1
ATOM 1948 C C . PRO A 1 247 ? 4.559 -6.582 -23.688 1 67 247 PRO A C 1
ATOM 1950 O O . PRO A 1 247 ? 5.355 -5.656 -23.859 1 67 247 PRO A O 1
ATOM 1953 N N . GLY A 1 248 ? 3.326 -6.332 -23.672 1 65.06 248 GLY A N 1
ATOM 1954 C CA . GLY A 1 248 ? 2.777 -4.996 -23.859 1 65.06 248 GLY A CA 1
ATOM 1955 C C . GLY A 1 248 ? 3.088 -4.051 -22.719 1 65.06 248 GLY A C 1
ATOM 1956 O O . GLY A 1 248 ? 3.129 -2.832 -22.906 1 65.06 248 GLY A O 1
ATOM 1957 N N . LEU A 1 249 ? 3.414 -4.617 -21.594 1 73.88 249 LEU A N 1
ATOM 1958 C CA . LEU A 1 249 ? 3.629 -3.746 -20.438 1 73.88 249 LEU A CA 1
ATOM 1959 C C . LEU A 1 249 ? 5.078 -3.816 -19.969 1 73.88 249 LEU A C 1
ATOM 1961 O O . LEU A 1 249 ? 5.391 -3.404 -18.844 1 73.88 249 LEU A O 1
ATOM 1965 N N . SER A 1 250 ? 5.902 -4.27 -20.875 1 78.25 250 SER A N 1
ATOM 1966 C CA . SER A 1 250 ? 7.312 -4.398 -20.516 1 78.25 250 SER A CA 1
ATOM 1967 C C . SER A 1 250 ? 7.973 -3.035 -20.359 1 78.25 250 SER A C 1
ATOM 1969 O O . SER A 1 250 ? 8.93 -2.885 -19.594 1 78.25 250 SER A O 1
ATOM 1971 N N . TRP A 1 251 ? 7.395 -2.055 -21 1 80.5 251 TRP A N 1
ATOM 1972 C CA . TRP A 1 251 ? 7.969 -0.715 -20.922 1 80.5 251 TRP A CA 1
ATOM 1973 C C . TRP A 1 251 ? 7.73 -0.091 -19.562 1 80.5 251 TRP A C 1
ATOM 1975 O O . TRP A 1 251 ? 8.438 0.834 -19.156 1 80.5 251 TRP A O 1
ATOM 1985 N N . LEU A 1 252 ? 6.773 -0.588 -18.812 1 80.69 252 LEU A N 1
ATOM 1986 C CA . LEU A 1 252 ? 6.465 -0.043 -17.5 1 80.69 252 LEU A CA 1
ATOM 1987 C C . LEU A 1 252 ? 7.559 -0.388 -16.5 1 80.69 252 LEU A C 1
ATOM 1989 O O . LEU A 1 252 ? 7.734 0.311 -15.492 1 80.69 252 LEU A O 1
ATOM 1993 N N . GLN A 1 253 ? 8.266 -1.38 -16.859 1 84 253 GLN A N 1
ATOM 1994 C CA . GLN A 1 253 ? 9.32 -1.843 -15.961 1 84 253 GLN A CA 1
ATOM 1995 C C . GLN A 1 253 ? 10.445 -0.821 -15.859 1 84 253 GLN A C 1
ATOM 1997 O O . GLN A 1 253 ? 11.117 -0.731 -14.828 1 84 253 GLN A O 1
ATOM 2002 N N . TYR A 1 254 ? 10.57 -0.001 -16.844 1 85 254 TYR A N 1
ATOM 2003 C CA . TYR A 1 254 ? 11.672 0.956 -16.875 1 85 254 TYR A CA 1
ATOM 2004 C C . TYR A 1 254 ? 11.391 2.133 -15.945 1 85 254 TYR A C 1
ATOM 2006 O O . TYR A 1 254 ? 12.32 2.818 -15.508 1 85 254 TYR A O 1
ATOM 2014 N N . PHE A 1 255 ? 10.156 2.25 -15.633 1 88.94 255 PHE A N 1
ATOM 2015 C CA . PHE A 1 255 ? 9.797 3.367 -14.766 1 88.94 255 PHE A CA 1
ATOM 2016 C C . PHE A 1 255 ? 9.484 2.877 -13.352 1 88.94 255 PHE A C 1
ATOM 2018 O O . PHE A 1 255 ? 9.062 3.658 -12.5 1 88.94 255 PHE A O 1
ATOM 2025 N N . SER A 1 256 ? 9.781 1.637 -13.148 1 93.06 256 SER A N 1
ATOM 2026 C CA . SER A 1 256 ? 9.422 1.056 -11.859 1 93.06 256 SER A CA 1
ATOM 2027 C C . SER A 1 256 ? 10.625 0.995 -10.922 1 93.06 256 SER A C 1
ATOM 2029 O O . SER A 1 256 ? 11.594 0.28 -11.195 1 93.06 256 SER A O 1
ATOM 2031 N N . VAL A 1 257 ? 10.539 1.705 -9.805 1 95.06 257 VAL A N 1
ATOM 2032 C CA . VAL A 1 257 ? 11.609 1.707 -8.805 1 95.06 257 VAL A CA 1
ATOM 2033 C C . VAL A 1 257 ? 11.719 0.325 -8.164 1 95.06 257 VAL A C 1
ATOM 2035 O O . VAL A 1 257 ? 12.812 -0.245 -8.094 1 95.06 257 VAL A O 1
ATOM 2038 N N . PRO A 1 258 ? 10.555 -0.305 -7.816 1 95.56 258 PRO A N 1
ATOM 2039 C CA . PRO A 1 258 ? 10.664 -1.614 -7.172 1 95.56 258 PRO A CA 1
ATOM 2040 C C . PRO A 1 258 ? 11.195 -2.695 -8.109 1 95.56 258 PRO A C 1
ATOM 2042 O O . PRO A 1 258 ? 11.805 -3.666 -7.656 1 95.56 258 PRO A O 1
ATOM 2045 N N . TYR A 1 259 ? 11.023 -2.488 -9.375 1 94.69 259 TYR A N 1
ATOM 2046 C CA . TYR A 1 259 ? 11.508 -3.482 -10.328 1 94.69 259 TYR A CA 1
ATOM 2047 C C . TYR A 1 259 ? 13.023 -3.619 -10.25 1 94.69 259 TYR A C 1
ATOM 2049 O O . TYR A 1 259 ? 13.547 -4.734 -10.172 1 94.69 259 TYR A O 1
ATOM 2057 N N . TYR A 1 260 ? 13.734 -2.543 -10.234 1 95.81 260 TYR A N 1
ATOM 2058 C CA . TYR A 1 260 ? 15.195 -2.561 -10.211 1 95.81 260 TYR A CA 1
ATOM 2059 C C . TYR A 1 260 ? 15.719 -3.086 -8.883 1 95.81 260 TYR A C 1
ATOM 2061 O O . TYR A 1 260 ? 16.672 -3.857 -8.844 1 95.81 260 TYR A O 1
ATOM 2069 N N . GLY A 1 261 ? 15.086 -2.648 -7.84 1 96.38 261 GLY A N 1
ATOM 2070 C CA . GLY A 1 261 ? 15.492 -3.156 -6.539 1 96.38 261 GLY A CA 1
ATOM 2071 C C . GLY A 1 261 ? 15.281 -4.652 -6.391 1 96.38 261 GLY A C 1
ATOM 2072 O O . GLY A 1 261 ? 16.188 -5.367 -5.945 1 96.38 261 GLY A O 1
ATOM 2073 N N . PHE A 1 262 ? 14.156 -5.16 -6.836 1 95.88 262 PHE A N 1
ATOM 2074 C CA . PHE A 1 262 ? 13.805 -6.57 -6.715 1 95.88 262 PHE A CA 1
ATOM 2075 C C . PHE A 1 262 ? 14.719 -7.426 -7.586 1 95.88 262 PHE A C 1
ATOM 2077 O O . PHE A 1 262 ? 15.18 -8.484 -7.156 1 95.88 262 PHE A O 1
ATOM 2084 N N . THR A 1 263 ? 14.961 -6.945 -8.789 1 95.38 263 THR A N 1
ATOM 2085 C CA . THR A 1 263 ? 15.828 -7.684 -9.703 1 95.38 263 THR A CA 1
ATOM 2086 C C . THR A 1 263 ? 17.25 -7.777 -9.156 1 95.38 263 THR A C 1
ATOM 2088 O O . THR A 1 263 ? 17.875 -8.836 -9.234 1 95.38 263 THR A O 1
ATOM 2091 N N . ALA A 1 264 ? 17.703 -6.707 -8.578 1 96.75 264 ALA A N 1
ATOM 2092 C CA . ALA A 1 264 ? 19.047 -6.715 -7.984 1 96.75 264 ALA A CA 1
ATOM 2093 C C . ALA A 1 264 ? 19.109 -7.672 -6.797 1 96.75 264 ALA A C 1
ATOM 2095 O O . ALA A 1 264 ? 20.094 -8.391 -6.625 1 96.75 264 ALA A O 1
ATOM 2096 N N . LEU A 1 265 ? 18.094 -7.691 -5.996 1 95.69 265 LEU A N 1
ATOM 2097 C CA . LEU A 1 265 ? 18.062 -8.578 -4.84 1 95.69 265 LEU A CA 1
ATOM 2098 C C . LEU A 1 265 ? 18.031 -10.039 -5.273 1 95.69 265 LEU A C 1
ATOM 2100 O O . LEU A 1 265 ? 18.734 -10.875 -4.703 1 95.69 265 LEU A O 1
ATOM 2104 N N . GLN A 1 266 ? 17.234 -10.32 -6.285 1 94.62 266 GLN A N 1
ATOM 2105 C CA . GLN A 1 266 ? 17.156 -11.688 -6.785 1 94.62 266 GLN A CA 1
ATOM 2106 C C . GLN A 1 266 ? 18.484 -12.141 -7.363 1 94.62 266 GLN A C 1
ATOM 2108 O O . GLN A 1 266 ? 18.922 -13.266 -7.102 1 94.62 266 GLN A O 1
ATOM 2113 N N . HIS A 1 267 ? 19.047 -11.281 -8.188 1 95.06 267 HIS A N 1
ATOM 2114 C CA . HIS A 1 267 ? 20.328 -11.602 -8.805 1 95.06 267 HIS A CA 1
ATOM 2115 C C . HIS A 1 267 ? 21.375 -11.922 -7.754 1 95.06 267 HIS A C 1
ATOM 2117 O O . HIS A 1 267 ? 22.125 -12.891 -7.891 1 95.06 267 HIS A O 1
ATOM 2123 N N . ASN A 1 268 ? 21.438 -11.117 -6.664 1 94.25 268 ASN A N 1
ATOM 2124 C CA . ASN A 1 268 ? 22.438 -11.266 -5.617 1 94.25 268 ASN A CA 1
ATOM 2125 C C . ASN A 1 268 ? 22.172 -12.5 -4.758 1 94.25 268 ASN A C 1
ATOM 2127 O O . ASN A 1 268 ? 23.109 -13.203 -4.363 1 94.25 268 ASN A O 1
ATOM 2131 N N . GLU A 1 269 ? 20.969 -12.883 -4.516 1 92.31 269 GLU A N 1
ATOM 2132 C CA . GLU A 1 269 ? 20.625 -13.961 -3.596 1 92.31 269 GLU A CA 1
ATOM 2133 C C . GLU A 1 269 ? 20.641 -15.312 -4.301 1 92.31 269 GLU A C 1
ATOM 2135 O O . GLU A 1 269 ? 21.109 -16.297 -3.732 1 92.31 269 GLU A O 1
ATOM 2140 N N . LEU A 1 270 ? 20.219 -15.375 -5.531 1 90.81 270 LEU A N 1
ATOM 2141 C CA . LEU A 1 270 ? 19.938 -16.672 -6.145 1 90.81 270 LEU A CA 1
ATOM 2142 C C . LEU A 1 270 ? 21.094 -17.109 -7.031 1 90.81 270 LEU A C 1
ATOM 2144 O O . LEU A 1 270 ? 21.281 -18.312 -7.27 1 90.81 270 LEU A O 1
ATOM 2148 N N . LEU A 1 271 ? 21.875 -16.172 -7.441 1 91.06 271 LEU A N 1
ATOM 2149 C CA . LEU A 1 271 ? 22.953 -16.531 -8.352 1 91.06 271 LEU A CA 1
ATOM 2150 C C . LEU A 1 271 ? 23.938 -17.484 -7.668 1 91.06 271 LEU A C 1
ATOM 2152 O O . LEU A 1 271 ? 24.422 -17.188 -6.57 1 91.06 271 LEU A O 1
ATOM 2156 N N . GLY A 1 272 ? 24.156 -18.562 -8.273 1 85.5 272 GLY A N 1
ATOM 2157 C CA . GLY A 1 272 ? 25.156 -19.5 -7.828 1 85.5 272 GLY A CA 1
ATOM 2158 C C . GLY A 1 272 ? 24.672 -20.422 -6.719 1 85.5 272 GLY A C 1
ATOM 2159 O O . GLY A 1 272 ? 25.469 -21.156 -6.125 1 85.5 272 GLY A O 1
ATOM 2160 N N . GLN A 1 273 ? 23.406 -20.422 -6.387 1 86.25 273 GLN A N 1
ATOM 2161 C CA . GLN A 1 273 ? 22.875 -21.234 -5.301 1 86.25 273 GLN A CA 1
ATOM 2162 C C . GLN A 1 273 ? 22.109 -22.438 -5.844 1 86.25 273 GLN A C 1
ATOM 2164 O O . GLN A 1 273 ? 21.5 -22.359 -6.914 1 86.25 273 GLN A O 1
ATOM 2169 N N . ASN A 1 274 ? 22.328 -23.562 -5.172 1 83.19 274 ASN A N 1
ATOM 2170 C CA . ASN A 1 274 ? 21.578 -24.781 -5.445 1 83.19 274 ASN A CA 1
ATOM 2171 C C . ASN A 1 274 ? 20.719 -25.203 -4.254 1 83.19 274 ASN A C 1
ATOM 2173 O O . ASN A 1 274 ? 21.234 -25.422 -3.158 1 83.19 274 ASN A O 1
ATOM 2177 N N . PHE A 1 275 ? 19.422 -25.234 -4.426 1 79.19 275 PHE A N 1
ATOM 2178 C CA . PHE A 1 275 ? 18.5 -25.422 -3.314 1 79.19 275 PHE A CA 1
ATOM 2179 C C . PHE A 1 275 ? 18 -26.859 -3.254 1 79.19 275 PHE A C 1
ATOM 2181 O O . PHE A 1 275 ? 17.328 -27.25 -2.303 1 79.19 275 PHE A O 1
ATOM 2188 N N . CYS A 1 276 ? 18.203 -27.625 -4.281 1 76.38 276 CYS A N 1
ATOM 2189 C CA . CYS A 1 276 ? 17.812 -29.031 -4.262 1 76.38 276 CYS A CA 1
ATOM 2190 C C . CYS A 1 276 ? 19.031 -29.938 -4.324 1 76.38 276 CYS A C 1
ATOM 2192 O O . CYS A 1 276 ? 19.203 -30.688 -5.285 1 76.38 276 CYS A O 1
ATOM 2194 N N . PRO A 1 277 ? 19.859 -29.891 -3.387 1 65.19 277 PRO A N 1
ATOM 2195 C CA . PRO A 1 277 ? 21.031 -30.766 -3.508 1 65.19 277 PRO A CA 1
ATOM 2196 C C . PRO A 1 277 ? 20.656 -32.25 -3.498 1 65.19 277 PRO A C 1
ATOM 2198 O O . PRO A 1 277 ? 21.344 -33.062 -4.137 1 65.19 277 PRO A O 1
ATOM 2201 N N . ASP A 1 278 ? 19.688 -32.531 -2.684 1 64.19 278 ASP A N 1
ATOM 2202 C CA . ASP A 1 278 ? 19.344 -33.938 -2.545 1 64.19 278 ASP A CA 1
ATOM 2203 C C . ASP A 1 278 ? 18.375 -34.375 -3.637 1 64.19 278 ASP A C 1
ATOM 2205 O O . ASP A 1 278 ? 18.109 -35.562 -3.801 1 64.19 278 ASP A O 1
ATOM 2209 N N . LEU A 1 279 ? 17.625 -33.5 -4.258 1 59.22 279 LEU A N 1
ATOM 2210 C CA . LEU A 1 279 ? 16.672 -33.875 -5.285 1 59.22 279 LEU A CA 1
ATOM 2211 C C . LEU A 1 279 ? 17.359 -34.125 -6.621 1 59.22 279 LEU A C 1
ATOM 2213 O O . LEU A 1 279 ? 17.984 -33.219 -7.18 1 59.22 279 LEU A O 1
ATOM 2217 N N . ASN A 1 280 ? 18.266 -35.125 -6.848 1 48.59 280 ASN A N 1
ATOM 2218 C CA . ASN A 1 280 ? 18.781 -35.594 -8.141 1 48.59 280 ASN A CA 1
ATOM 2219 C C . ASN A 1 280 ? 17.812 -35.25 -9.273 1 48.59 280 ASN A C 1
ATOM 2221 O O . ASN A 1 280 ? 16.609 -35.156 -9.062 1 48.59 280 ASN A O 1
ATOM 2225 N N . THR A 1 281 ? 18.344 -34.625 -10.469 1 47.59 281 THR A N 1
ATOM 2226 C CA . THR A 1 281 ? 17.688 -34.188 -11.688 1 47.59 281 THR A CA 1
ATOM 2227 C C . THR A 1 281 ? 16.422 -35 -11.945 1 47.59 281 THR A C 1
ATOM 2229 O O . THR A 1 281 ? 15.539 -34.562 -12.695 1 47.59 281 THR A O 1
ATOM 2232 N N . ALA A 1 282 ? 16.562 -36.312 -12.156 1 44.22 282 ALA A N 1
ATOM 2233 C CA . ALA A 1 282 ? 15.695 -37.312 -12.789 1 44.22 282 ALA A CA 1
ATOM 2234 C C . ALA A 1 282 ? 14.328 -37.344 -12.109 1 44.22 282 ALA A C 1
ATOM 2236 O O . ALA A 1 282 ? 13.297 -37.312 -12.781 1 44.22 282 ALA A O 1
ATOM 2237 N N . GLU A 1 283 ? 14.164 -38.219 -10.93 1 43.09 283 GLU A N 1
ATOM 2238 C CA . GLU A 1 283 ? 12.938 -38.812 -10.398 1 43.09 283 GLU A CA 1
ATOM 2239 C C . GLU A 1 283 ? 12.258 -37.875 -9.406 1 43.09 283 GLU A C 1
ATOM 2241 O O . GLU A 1 283 ? 12.43 -38 -8.195 1 43.09 283 GLU A O 1
ATOM 2246 N N . SER A 1 284 ? 12.375 -36.625 -9.43 1 46.62 284 SER A N 1
ATOM 2247 C CA . SER A 1 284 ? 11.656 -35.656 -8.594 1 46.62 284 SER A CA 1
ATOM 2248 C C . SER A 1 284 ? 10.203 -36.094 -8.398 1 46.62 284 SER A C 1
ATOM 2250 O O . SER A 1 284 ? 9.32 -35.656 -9.148 1 46.62 284 SER A O 1
ATOM 2252 N N . ASN A 1 285 ? 9.977 -37.125 -8.273 1 47.97 285 ASN A N 1
ATOM 2253 C CA . ASN A 1 285 ? 8.688 -37.781 -8.078 1 47.97 285 ASN A CA 1
ATOM 2254 C C . ASN A 1 285 ? 7.895 -37.156 -6.941 1 47.97 285 ASN A C 1
ATOM 2256 O O . ASN A 1 285 ? 6.664 -37.219 -6.914 1 47.97 285 ASN A O 1
ATOM 2260 N N . SER A 1 286 ? 8.578 -36.531 -5.934 1 52.41 286 SER A N 1
ATOM 2261 C CA . SER A 1 286 ? 7.832 -36.094 -4.746 1 52.41 286 SER A CA 1
ATOM 2262 C C . SER A 1 286 ? 7.238 -34.719 -4.926 1 52.41 286 SER A C 1
ATOM 2264 O O . SER A 1 286 ? 6.379 -34.281 -4.148 1 52.41 286 SER A O 1
ATOM 2266 N N . CYS A 1 287 ? 7.762 -34.031 -5.918 1 58.75 287 CYS A N 1
ATOM 2267 C CA . CYS A 1 287 ? 7.188 -32.688 -6.105 1 58.75 287 CYS A CA 1
ATOM 2268 C C . CYS A 1 287 ? 6.203 -32.688 -7.266 1 58.75 287 CYS A C 1
ATOM 2270 O O . CYS A 1 287 ? 6.492 -33.219 -8.336 1 58.75 287 CYS A O 1
ATOM 2272 N N . PRO A 1 288 ? 4.949 -32.5 -6.941 1 55.06 288 PRO A N 1
ATOM 2273 C CA . PRO A 1 288 ? 3.896 -32.562 -7.957 1 55.06 288 PRO A CA 1
ATOM 2274 C C . PRO A 1 288 ? 4.203 -31.719 -9.188 1 55.06 288 PRO A C 1
ATOM 2276 O O . PRO A 1 288 ? 3.729 -32.031 -10.289 1 55.06 288 PRO A O 1
ATOM 2279 N N . ASN A 1 289 ? 4.961 -30.688 -9.062 1 57.84 289 ASN A N 1
ATOM 2280 C CA . ASN A 1 289 ? 5.164 -29.766 -10.18 1 57.84 289 ASN A CA 1
ATOM 2281 C C . ASN A 1 289 ? 6.645 -29.562 -10.477 1 57.84 289 ASN A C 1
ATOM 2283 O O . ASN A 1 289 ? 7.504 -30.031 -9.727 1 57.84 289 ASN A O 1
ATOM 2287 N N . TYR A 1 290 ? 6.977 -29.203 -11.758 1 60.78 290 TYR A N 1
ATOM 2288 C CA . TYR A 1 290 ? 8.328 -28.828 -12.148 1 60.78 290 TYR A CA 1
ATOM 2289 C C . TYR A 1 290 ? 8.992 -27.969 -11.07 1 60.78 290 TYR A C 1
ATOM 2291 O O . TYR A 1 290 ? 8.406 -27 -10.594 1 60.78 290 TYR A O 1
ATOM 2299 N N . VAL A 1 291 ? 10.039 -28.656 -10.477 1 70.19 291 VAL A N 1
ATOM 2300 C CA . VAL A 1 291 ? 10.734 -28.016 -9.375 1 70.19 291 VAL A CA 1
ATOM 2301 C C . VAL A 1 291 ? 11.961 -27.281 -9.898 1 70.19 291 VAL A C 1
ATOM 2303 O O . VAL A 1 291 ? 12.734 -27.828 -10.695 1 70.19 291 VAL A O 1
ATOM 2306 N N . ILE A 1 292 ? 12.039 -26.031 -9.758 1 76.62 292 ILE A N 1
ATOM 2307 C CA . ILE A 1 292 ? 13.219 -25.219 -10.055 1 76.62 292 ILE A CA 1
ATOM 2308 C C . ILE A 1 292 ? 14.227 -25.344 -8.914 1 76.62 292 ILE A C 1
ATOM 2310 O O . ILE A 1 292 ? 13.953 -24.953 -7.777 1 76.62 292 ILE A O 1
ATOM 2314 N N . CYS A 1 293 ? 15.398 -25.938 -9.203 1 79.06 293 CYS A N 1
ATOM 2315 C CA . CYS A 1 293 ? 16.359 -26.234 -8.141 1 79.06 293 CYS A CA 1
ATOM 2316 C C . CYS A 1 293 ? 17.484 -25.203 -8.117 1 79.06 293 CYS A C 1
ATOM 2318 O O . CYS A 1 293 ? 17.953 -24.828 -7.043 1 79.06 293 CYS A O 1
ATOM 2320 N N . THR A 1 294 ? 17.859 -24.734 -9.312 1 85.38 294 THR A N 1
ATOM 2321 C CA . THR A 1 294 ? 19 -23.812 -9.352 1 85.38 294 THR A CA 1
ATOM 2322 C C . THR A 1 294 ? 18.5 -22.359 -9.445 1 85.38 294 THR A C 1
ATOM 2324 O O . THR A 1 294 ? 17.484 -22.094 -10.086 1 85.38 294 THR A O 1
ATOM 2327 N N . GLY A 1 295 ? 19.172 -21.469 -8.75 1 88.62 295 GLY A N 1
ATOM 2328 C CA . GLY A 1 295 ? 18.859 -20.047 -8.828 1 88.62 295 GLY A CA 1
ATOM 2329 C C . GLY A 1 295 ? 18.984 -19.484 -10.227 1 88.62 295 GLY A C 1
ATOM 2330 O O . GLY A 1 295 ? 18.203 -18.609 -10.617 1 88.62 295 GLY A O 1
ATOM 2331 N N . GLU A 1 296 ? 19.953 -20.047 -11.047 1 90.38 296 GLU A N 1
ATOM 2332 C CA . GLU A 1 296 ? 20.156 -19.547 -12.398 1 90.38 296 GLU A CA 1
ATOM 2333 C C . GLU A 1 296 ? 18.953 -19.859 -13.297 1 90.38 296 GLU A C 1
ATOM 2335 O O . GLU A 1 296 ? 18.578 -19.047 -14.141 1 90.38 296 GLU A O 1
ATOM 2340 N N . GLU A 1 297 ? 18.438 -21 -13.07 1 87.12 297 GLU A N 1
ATOM 2341 C CA . GLU A 1 297 ? 17.25 -21.375 -13.852 1 87.12 297 GLU A CA 1
ATOM 2342 C C . GLU A 1 297 ? 16.078 -20.438 -13.555 1 87.12 297 GLU A C 1
ATOM 2344 O O . GLU A 1 297 ? 15.359 -20.031 -14.469 1 87.12 297 GLU A O 1
ATOM 2349 N N . PHE A 1 298 ? 15.922 -20.156 -12.32 1 87.62 298 PHE A N 1
ATOM 2350 C CA . PHE A 1 298 ? 14.852 -19.25 -11.93 1 87.62 298 PHE A CA 1
ATOM 2351 C C . PHE A 1 298 ? 15.078 -17.859 -12.5 1 87.62 298 PHE A C 1
ATOM 2353 O O . PHE A 1 298 ? 14.148 -17.234 -13 1 87.62 298 PHE A O 1
ATOM 2360 N N . LEU A 1 299 ? 16.328 -17.391 -12.5 1 90.44 299 LEU A N 1
ATOM 2361 C CA . LEU A 1 299 ? 16.641 -16.062 -13.008 1 90.44 299 LEU A CA 1
ATOM 2362 C C . LEU A 1 299 ? 16.438 -15.984 -14.516 1 90.44 299 LEU A C 1
ATOM 2364 O O . LEU A 1 299 ? 15.969 -14.969 -15.039 1 90.44 299 LEU A O 1
ATOM 2368 N N . ARG A 1 300 ? 16.688 -17.078 -15.188 1 87.88 300 ARG A N 1
ATOM 2369 C CA . ARG A 1 300 ? 16.469 -17.141 -16.625 1 87.88 300 ARG A CA 1
ATOM 2370 C C . ARG A 1 300 ? 14.977 -17.109 -16.953 1 87.88 300 ARG A C 1
ATOM 2372 O O . ARG A 1 300 ? 14.562 -16.484 -17.938 1 87.88 300 ARG A O 1
ATOM 2379 N N . MET A 1 301 ? 14.227 -17.75 -16.094 1 83.12 301 MET A N 1
ATOM 2380 C CA . MET A 1 301 ? 12.781 -17.75 -16.281 1 83.12 301 MET A CA 1
ATOM 2381 C C . MET A 1 301 ? 12.203 -16.344 -16.109 1 83.12 301 MET A C 1
ATOM 2383 O O . MET A 1 301 ? 11.219 -15.992 -16.75 1 83.12 301 MET A O 1
ATOM 2387 N N . GLN A 1 302 ? 12.852 -15.57 -15.312 1 85.06 302 GLN A N 1
ATOM 2388 C CA . GLN A 1 302 ? 12.406 -14.195 -15.078 1 85.06 302 GLN A CA 1
ATOM 2389 C C . GLN A 1 302 ? 13.047 -13.227 -16.062 1 85.06 302 GLN A C 1
ATOM 2391 O O . GLN A 1 302 ? 12.836 -12.016 -15.977 1 85.06 302 GLN A O 1
ATOM 2396 N N . ASN A 1 303 ? 13.828 -13.648 -16.984 1 85.38 303 ASN A N 1
ATOM 2397 C CA . ASN A 1 303 ? 14.492 -12.859 -18.016 1 85.38 303 ASN A CA 1
ATOM 2398 C C . ASN A 1 303 ? 15.492 -11.867 -17.406 1 85.38 303 ASN A C 1
ATOM 2400 O O . ASN A 1 303 ? 15.555 -10.711 -17.828 1 85.38 303 ASN A O 1
ATOM 2404 N N . ILE A 1 304 ? 16.188 -12.391 -16.375 1 87.75 304 ILE A N 1
ATOM 2405 C CA . ILE A 1 304 ? 17.203 -11.562 -15.75 1 87.75 304 ILE A CA 1
ATOM 2406 C C . ILE A 1 304 ? 18.594 -11.977 -16.25 1 87.75 304 ILE A C 1
ATOM 2408 O O . ILE A 1 304 ? 18.891 -13.172 -16.344 1 87.75 304 ILE A O 1
ATOM 2412 N N . ASP A 1 305 ? 19.312 -10.969 -16.609 1 90.19 305 ASP A N 1
ATOM 2413 C CA . ASP A 1 305 ? 20.672 -11.195 -17.109 1 90.19 305 ASP A CA 1
ATOM 2414 C C . ASP A 1 305 ? 21.578 -11.734 -15.992 1 90.19 305 ASP A C 1
ATOM 2416 O O . ASP A 1 305 ? 21.625 -11.164 -14.898 1 90.19 305 ASP A O 1
ATOM 2420 N N . LEU A 1 306 ? 22.219 -12.859 -16.297 1 92 306 LEU A N 1
ATOM 2421 C CA . LEU A 1 306 ? 23.047 -13.523 -15.297 1 92 306 LEU A CA 1
ATOM 2422 C C . LEU A 1 306 ? 24.422 -12.867 -15.211 1 92 306 LEU A C 1
ATOM 2424 O O . LEU A 1 306 ? 25.172 -13.109 -14.266 1 92 306 LEU A O 1
ATOM 2428 N N . SER A 1 307 ? 24.703 -11.938 -16.016 1 91.19 307 SER A N 1
ATOM 2429 C CA . SER A 1 307 ? 25.984 -11.258 -16.016 1 91.19 307 SER A CA 1
ATOM 2430 C C . SER A 1 307 ? 26.094 -10.281 -14.859 1 91.19 307 SER A C 1
ATOM 2432 O O . SER A 1 307 ? 25.094 -9.891 -14.273 1 91.19 307 SER A O 1
ATOM 2434 N N . PRO A 1 308 ? 27.328 -9.969 -14.391 1 91.25 308 PRO A N 1
ATOM 2435 C CA . PRO A 1 308 ? 27.5 -9 -13.312 1 91.25 308 PRO A CA 1
ATOM 2436 C C . PRO A 1 308 ? 26.875 -7.645 -13.633 1 91.25 308 PRO A C 1
ATOM 2438 O O . PRO A 1 308 ? 26.438 -6.934 -12.719 1 91.25 308 PRO A O 1
ATOM 2441 N N . TRP A 1 309 ? 26.828 -7.391 -14.836 1 91.5 309 TRP A N 1
ATOM 2442 C CA . TRP A 1 309 ? 26.188 -6.141 -15.227 1 91.5 309 TRP A CA 1
ATOM 2443 C C . TRP A 1 309 ? 24.688 -6.195 -14.953 1 91.5 309 TRP A C 1
ATOM 2445 O O . TRP A 1 309 ? 24.062 -5.164 -14.711 1 91.5 309 TRP A O 1
ATOM 2455 N N . GLY A 1 310 ? 24.141 -7.332 -14.883 1 90 310 GLY A N 1
ATOM 2456 C CA . GLY A 1 310 ? 22.734 -7.48 -14.547 1 90 310 GLY A CA 1
ATOM 2457 C C . GLY A 1 310 ? 22.422 -7.031 -13.133 1 90 310 GLY A C 1
ATOM 2458 O O . GLY A 1 310 ? 21.281 -6.629 -12.844 1 90 310 GLY A O 1
ATOM 2459 N N . LEU A 1 311 ? 23.391 -7.051 -12.297 1 93.25 311 LEU A N 1
ATOM 2460 C CA . LEU A 1 311 ? 23.234 -6.594 -10.922 1 93.25 311 LEU A CA 1
ATOM 2461 C C . LEU A 1 311 ? 23.469 -5.09 -10.812 1 93.25 311 LEU A C 1
ATOM 2463 O O . LEU A 1 311 ? 22.625 -4.363 -10.281 1 93.25 311 LEU A O 1
ATOM 2467 N N . TRP A 1 312 ? 24.516 -4.586 -11.414 1 94.44 312 TRP A N 1
ATOM 2468 C CA . TRP A 1 312 ? 24.938 -3.203 -11.211 1 94.44 312 TRP A CA 1
ATOM 2469 C C . TRP A 1 312 ? 24.109 -2.25 -12.07 1 94.44 312 TRP A C 1
ATOM 2471 O O . TRP A 1 312 ? 23.953 -1.077 -11.719 1 94.44 312 TRP A O 1
ATOM 2481 N N . LYS A 1 313 ? 23.594 -2.742 -13.18 1 95.25 313 LYS A N 1
ATOM 2482 C CA . LYS A 1 313 ? 22.719 -1.9 -14 1 95.25 313 LYS A CA 1
ATOM 2483 C C . LYS A 1 313 ? 21.5 -1.442 -13.203 1 95.25 313 LYS A C 1
ATOM 2485 O O . LYS A 1 313 ? 21.031 -0.314 -13.375 1 95.25 313 LYS A O 1
ATOM 2490 N N . ASN A 1 314 ? 21.062 -2.279 -12.336 1 96.62 314 ASN A N 1
ATOM 2491 C CA . ASN A 1 314 ? 19.906 -1.94 -11.516 1 96.62 314 ASN A CA 1
ATOM 2492 C C . ASN A 1 314 ? 20.25 -0.868 -10.484 1 96.62 314 ASN A C 1
ATOM 2494 O O . ASN A 1 314 ? 19.438 0.007 -10.203 1 96.62 314 ASN A O 1
ATOM 2498 N N . HIS A 1 315 ? 21.453 -0.891 -9.945 1 96.56 315 HIS A N 1
ATOM 2499 C CA . HIS A 1 315 ? 21.859 0.127 -8.992 1 96.56 315 HIS A CA 1
ATOM 2500 C C . HIS A 1 315 ? 22.062 1.478 -9.672 1 96.56 315 HIS A C 1
ATOM 2502 O O . HIS A 1 315 ? 21.719 2.518 -9.102 1 96.56 315 HIS A O 1
ATOM 2508 N N . VAL A 1 316 ? 22.547 1.377 -10.883 1 96.62 316 VAL A N 1
ATOM 2509 C CA . VAL A 1 316 ? 22.734 2.613 -11.633 1 96.62 316 VAL A CA 1
ATOM 2510 C C . VAL A 1 316 ? 21.375 3.217 -11.984 1 96.62 316 VAL A C 1
ATOM 2512 O O . VAL A 1 316 ? 21.188 4.434 -11.891 1 96.62 316 VAL A O 1
ATOM 2515 N N . ALA A 1 317 ? 20.516 2.359 -12.375 1 96.81 317 ALA A N 1
ATOM 2516 C CA . ALA A 1 317 ? 19.172 2.83 -12.703 1 96.81 317 ALA A CA 1
ATOM 2517 C C . ALA A 1 317 ? 18.484 3.457 -11.492 1 96.81 317 ALA A C 1
ATOM 2519 O O . ALA A 1 317 ? 17.875 4.523 -11.594 1 96.81 317 ALA A O 1
ATOM 2520 N N . MET A 1 318 ? 18.578 2.891 -10.344 1 96.94 318 MET A N 1
ATOM 2521 C CA . MET A 1 318 ? 17.969 3.418 -9.125 1 96.94 318 MET A CA 1
ATOM 2522 C C . MET A 1 318 ? 18.609 4.742 -8.727 1 96.94 318 MET A C 1
ATOM 2524 O O . MET A 1 318 ? 17.906 5.68 -8.328 1 96.94 318 MET A O 1
ATOM 2528 N N . ALA A 1 319 ? 19.906 4.789 -8.867 1 95.56 319 ALA A N 1
ATOM 2529 C CA . ALA A 1 319 ? 20.625 6.027 -8.539 1 95.56 319 ALA A CA 1
ATOM 2530 C C . ALA A 1 319 ? 20.203 7.16 -9.477 1 95.56 319 ALA A C 1
ATOM 2532 O O . ALA A 1 319 ? 19.984 8.289 -9.031 1 95.56 319 ALA A O 1
ATOM 2533 N N . SER A 1 320 ? 20.094 6.816 -10.695 1 96.5 320 SER A N 1
ATOM 2534 C CA . SER A 1 320 ? 19.672 7.824 -11.664 1 96.5 320 SER A CA 1
ATOM 2535 C C . SER A 1 320 ? 18.25 8.297 -11.383 1 96.5 320 SER A C 1
ATOM 2537 O O . SER A 1 320 ? 17.969 9.5 -11.438 1 96.5 320 SER A O 1
ATOM 2539 N N . MET A 1 321 ? 17.391 7.383 -11.055 1 96 321 MET A N 1
ATOM 2540 C CA . MET A 1 321 ? 16.016 7.758 -10.719 1 96 321 MET A CA 1
ATOM 2541 C C . MET A 1 321 ? 15.977 8.617 -9.461 1 96 321 MET A C 1
ATOM 2543 O O . MET A 1 321 ? 15.211 9.578 -9.383 1 96 321 MET A O 1
ATOM 2547 N N . MET A 1 322 ? 16.766 8.258 -8.547 1 94.19 322 MET A N 1
ATOM 2548 C CA . MET A 1 322 ? 16.844 9.031 -7.312 1 94.19 322 MET A CA 1
ATOM 2549 C C . MET A 1 322 ? 17.234 10.477 -7.602 1 94.19 322 MET A C 1
ATOM 2551 O O . MET A 1 322 ? 16.609 11.406 -7.102 1 94.19 322 MET A O 1
ATOM 2555 N N . ILE A 1 323 ? 18.219 10.625 -8.453 1 93.56 323 ILE A N 1
ATOM 2556 C CA . ILE A 1 323 ? 18.703 11.961 -8.789 1 93.56 323 ILE A CA 1
ATOM 2557 C C . ILE A 1 323 ? 17.641 12.727 -9.562 1 93.56 323 ILE A C 1
ATOM 2559 O O . ILE A 1 323 ? 17.422 13.914 -9.312 1 93.56 323 ILE A O 1
ATOM 2563 N N . ILE A 1 324 ? 16.969 12.062 -10.391 1 95.69 324 ILE A N 1
ATOM 2564 C CA . ILE A 1 324 ? 15.922 12.703 -11.18 1 95.69 324 ILE A CA 1
ATOM 2565 C C . ILE A 1 324 ? 14.789 13.148 -10.266 1 95.69 324 ILE A C 1
ATOM 2567 O O . ILE A 1 324 ? 14.32 14.281 -10.352 1 95.69 324 ILE A O 1
ATOM 2571 N N . PHE A 1 325 ? 14.383 12.328 -9.359 1 93.88 325 PHE A N 1
ATOM 2572 C CA . PHE A 1 325 ? 13.281 12.656 -8.461 1 93.88 325 PHE A CA 1
ATOM 2573 C C . PHE A 1 325 ? 13.68 13.773 -7.512 1 93.88 325 PHE A C 1
ATOM 2575 O O . PHE A 1 325 ? 12.867 14.664 -7.215 1 93.88 325 PHE A O 1
ATOM 2582 N N . LEU A 1 326 ? 14.852 13.727 -7.066 1 91.38 326 LEU A N 1
ATOM 2583 C CA . LEU A 1 326 ? 15.312 14.789 -6.176 1 91.38 326 LEU A CA 1
ATOM 2584 C C . LEU A 1 326 ? 15.398 16.125 -6.918 1 91.38 326 LEU A C 1
ATOM 2586 O O . LEU A 1 326 ? 15.109 17.172 -6.348 1 91.38 326 LEU A O 1
ATOM 2590 N N . THR A 1 327 ? 15.789 16.047 -8.156 1 92.69 327 THR A N 1
ATOM 2591 C CA . THR A 1 327 ? 15.852 17.25 -8.961 1 92.69 327 THR A CA 1
ATOM 2592 C C . THR A 1 327 ? 14.453 17.828 -9.188 1 92.69 327 THR A C 1
ATOM 2594 O O . THR A 1 327 ? 14.242 19.031 -9.102 1 92.69 327 THR A O 1
ATOM 2597 N N . ILE A 1 328 ? 13.539 16.984 -9.391 1 92.69 328 ILE A N 1
ATOM 2598 C CA . ILE A 1 328 ? 12.156 17.422 -9.57 1 92.69 328 ILE A CA 1
ATOM 2599 C C . ILE A 1 328 ? 11.641 18.047 -8.281 1 92.69 328 ILE A C 1
ATOM 2601 O O . ILE A 1 328 ? 10.969 19.078 -8.312 1 92.69 328 ILE A O 1
ATOM 2605 N N . THR A 1 329 ? 11.898 17.422 -7.207 1 89.75 329 THR A N 1
ATOM 2606 C CA . THR A 1 329 ? 11.492 17.953 -5.914 1 89.75 329 THR A CA 1
ATOM 2607 C C . THR A 1 329 ? 12.078 19.344 -5.688 1 89.75 329 THR A C 1
ATOM 2609 O O . THR A 1 329 ? 11.383 20.25 -5.227 1 89.75 329 THR A O 1
ATOM 2612 N N . PHE A 1 330 ? 13.258 19.438 -6.039 1 87 330 PHE A N 1
ATOM 2613 C CA . PHE A 1 330 ? 13.945 20.703 -5.875 1 87 330 PHE A CA 1
ATOM 2614 C C . PHE A 1 330 ? 13.305 21.781 -6.742 1 87 330 PHE A C 1
ATOM 2616 O O . PHE A 1 330 ? 13.055 22.891 -6.277 1 87 330 PHE A O 1
ATOM 2623 N N . LEU A 1 331 ? 13.016 21.469 -7.906 1 88.25 331 LEU A N 1
ATOM 2624 C CA . LEU A 1 331 ? 12.414 22.422 -8.828 1 88.25 331 LEU A CA 1
ATOM 2625 C C . LEU A 1 331 ? 11.008 22.812 -8.383 1 88.25 331 LEU A C 1
ATOM 2627 O O . LEU A 1 331 ? 10.602 23.969 -8.508 1 88.25 331 LEU A O 1
ATOM 2631 N N . GLN A 1 332 ? 10.32 21.875 -7.875 1 87.56 332 GLN A N 1
ATOM 2632 C CA . GLN A 1 332 ? 8.977 22.156 -7.391 1 87.56 332 GLN A CA 1
ATOM 2633 C C . GLN A 1 332 ? 9 23.078 -6.176 1 87.56 332 GLN A C 1
ATOM 2635 O O . GLN A 1 332 ? 8.125 23.938 -6.027 1 87.56 332 GLN A O 1
ATOM 2640 N N . LEU A 1 333 ? 9.906 22.859 -5.367 1 82.06 333 LEU A N 1
ATOM 2641 C CA . LEU A 1 333 ? 10.031 23.719 -4.184 1 82.06 333 LEU A CA 1
ATOM 2642 C C . LEU A 1 333 ? 10.406 25.141 -4.574 1 82.06 333 LEU A C 1
ATOM 2644 O O . LEU A 1 333 ? 9.945 26.094 -3.955 1 82.06 333 LEU A O 1
ATOM 2648 N N . LEU A 1 334 ? 11.18 25.234 -5.586 1 78.62 334 LEU A N 1
ATOM 2649 C CA . LEU A 1 334 ? 11.57 26.562 -6.066 1 78.62 334 LEU A CA 1
ATOM 2650 C C . LEU A 1 334 ? 10.383 27.281 -6.695 1 78.62 334 LEU A C 1
ATOM 2652 O O . LEU A 1 334 ? 10.219 28.5 -6.512 1 78.62 334 LEU A O 1
ATOM 2656 N N . TYR A 1 335 ? 9.633 26.5 -7.32 1 79 335 TYR A N 1
ATOM 2657 C CA . TYR A 1 335 ? 8.477 27.094 -7.973 1 79 335 TYR A CA 1
ATOM 2658 C C . TYR A 1 335 ? 7.391 27.422 -6.957 1 79 335 TYR A C 1
ATOM 2660 O O . TYR A 1 335 ? 6.695 28.438 -7.094 1 79 335 TYR A O 1
ATOM 2668 N N . PHE A 1 336 ? 7.141 26.578 -6.074 1 73.75 336 PHE A N 1
ATOM 2669 C CA . PHE A 1 336 ? 6.148 26.781 -5.027 1 73.75 336 PHE A CA 1
ATOM 2670 C C . PHE A 1 336 ? 6.484 28.031 -4.203 1 73.75 336 PHE A C 1
ATOM 2672 O O . PHE A 1 336 ? 5.59 28.766 -3.793 1 73.75 336 PHE A O 1
ATOM 2679 N N . ASN A 1 337 ? 7.613 28.203 -3.783 1 63.44 337 ASN A N 1
ATOM 2680 C CA . ASN A 1 337 ? 8.07 29.375 -3.043 1 63.44 337 ASN A CA 1
ATOM 2681 C C . ASN A 1 337 ? 7.824 30.656 -3.82 1 63.44 337 ASN A C 1
ATOM 2683 O O . ASN A 1 337 ? 7.461 31.688 -3.236 1 63.44 337 ASN A O 1
ATOM 2687 N N . LYS A 1 338 ? 7.906 30.562 -5.039 1 59.06 338 LYS A N 1
ATOM 2688 C CA . LYS A 1 338 ? 7.707 31.75 -5.867 1 59.06 338 LYS A CA 1
ATOM 2689 C C . LYS A 1 338 ? 6.246 32.188 -5.855 1 59.06 338 LYS A C 1
ATOM 2691 O O . LYS A 1 338 ? 5.953 33.375 -5.828 1 59.06 338 LYS A O 1
ATOM 2696 N N . ASN A 1 339 ? 5.391 31.281 -5.746 1 54.22 339 ASN A N 1
ATOM 2697 C CA . ASN A 1 339 ? 3.969 31.609 -5.84 1 54.22 339 ASN A CA 1
ATOM 2698 C C . ASN A 1 339 ? 3.393 32 -4.488 1 54.22 339 ASN A C 1
ATOM 2700 O O . ASN A 1 339 ? 2.484 32.844 -4.418 1 54.22 339 ASN A O 1
ATOM 2704 N N . ASN A 1 340 ? 3.668 31.281 -3.584 1 53.66 340 ASN A N 1
ATOM 2705 C CA . ASN A 1 340 ? 3.059 31.594 -2.297 1 53.66 340 ASN A CA 1
ATOM 2706 C C . ASN A 1 340 ? 3.658 32.875 -1.686 1 53.66 340 ASN A C 1
ATOM 2708 O O . ASN A 1 340 ? 3.033 33.5 -0.84 1 53.66 340 ASN A O 1
ATOM 2712 N N . LEU A 1 341 ? 4.98 32.969 -1.665 1 45.81 341 LEU A N 1
ATOM 2713 C CA . LEU A 1 341 ? 5.457 34.188 -1.035 1 45.81 341 LEU A CA 1
ATOM 2714 C C . LEU A 1 341 ? 5.219 35.406 -1.941 1 45.81 341 LEU A C 1
ATOM 2716 O O . LEU A 1 341 ? 5.469 36.531 -1.543 1 45.81 341 LEU A O 1
ATOM 2720 N N . GLY A 1 342 ? 4.305 35.438 -2.709 1 40.94 342 GLY A N 1
ATOM 2721 C CA . GLY A 1 342 ? 4.133 36.688 -3.416 1 40.94 342 GLY A CA 1
ATOM 2722 C C . GLY A 1 342 ? 5.434 37.438 -3.602 1 40.94 342 GLY A C 1
ATOM 2723 O O . GLY A 1 342 ? 5.461 38.5 -4.246 1 40.94 342 GLY A O 1
ATOM 2724 N N . LEU A 1 343 ? 6.289 37.625 -2.516 1 36.5 343 LEU A N 1
ATOM 2725 C CA . LEU A 1 343 ? 7.395 38.562 -2.443 1 36.5 343 LEU A CA 1
ATOM 2726 C C . LEU A 1 343 ? 8.547 38.125 -3.348 1 36.5 343 LEU A C 1
ATOM 2728 O O . LEU A 1 343 ? 8.797 36.938 -3.51 1 36.5 343 LEU A O 1
ATOM 2732 N N . GLY A 1 344 ? 8.906 38.844 -4.422 1 37.16 344 GLY A N 1
ATOM 2733 C CA . GLY A 1 344 ? 10.07 39.031 -5.273 1 37.16 344 GLY A CA 1
ATOM 2734 C C . GLY A 1 344 ? 11.359 38.531 -4.664 1 37.16 344 GLY A C 1
ATOM 2735 O O . GLY A 1 344 ? 12.438 39.062 -4.93 1 37.16 344 GLY A O 1
ATOM 2736 N N . VAL A 1 345 ? 11.312 37.875 -3.494 1 40.06 345 VAL A N 1
ATOM 2737 C CA . VAL A 1 345 ? 12.648 37.562 -3.002 1 40.06 345 VAL A CA 1
ATOM 2738 C C . VAL A 1 345 ? 13.305 36.5 -3.898 1 40.06 345 VAL A C 1
ATOM 2740 O O . VAL A 1 345 ? 12.711 35.469 -4.168 1 40.06 345 VAL A O 1
ATOM 2743 N N . ARG A 1 346 ? 14.086 36.844 -4.77 1 41.31 346 ARG A N 1
ATOM 2744 C CA . ARG A 1 346 ? 14.984 36.094 -5.641 1 41.31 346 ARG A CA 1
ATOM 2745 C C . ARG A 1 346 ? 15.68 34.969 -4.879 1 41.31 346 ARG A C 1
ATOM 2747 O O . ARG A 1 346 ? 16.484 35.25 -3.98 1 41.31 346 ARG A O 1
ATOM 2754 N N . LEU A 1 347 ? 15.055 33.875 -4.625 1 44.53 347 LEU A N 1
ATOM 2755 C CA . LEU A 1 347 ? 15.758 32.719 -4.098 1 44.53 347 LEU A CA 1
ATOM 2756 C C . LEU A 1 347 ? 17.094 32.5 -4.82 1 44.53 347 LEU A C 1
ATOM 2758 O O . LEU A 1 347 ? 17.125 32.469 -6.051 1 44.53 347 LEU A O 1
ATOM 2762 N N . LYS A 1 348 ? 18.109 32.906 -4.246 1 41.19 348 LYS A N 1
ATOM 2763 C CA . LYS A 1 348 ? 19.438 32.719 -4.809 1 41.19 348 LYS A CA 1
ATOM 2764 C C . LYS A 1 348 ? 19.75 31.25 -5.031 1 41.19 348 LYS A C 1
ATOM 2766 O O . LYS A 1 348 ? 19.734 30.469 -4.086 1 41.19 348 LYS A O 1
ATOM 2771 N N . LEU A 1 349 ? 19.5 30.719 -6.172 1 39.28 349 LEU A N 1
ATOM 2772 C CA . LEU A 1 349 ? 19.938 29.406 -6.637 1 39.28 349 LEU A CA 1
ATOM 2773 C C . LEU A 1 349 ? 21.422 29.203 -6.379 1 39.28 349 LEU A C 1
ATOM 2775 O O . LEU A 1 349 ? 22.219 30.109 -6.598 1 39.28 349 LEU A O 1
ATOM 2779 N N . ASN B 1 1 ? -3.773 36.812 85 1 32.25 1 ASN B N 1
ATOM 2780 C CA . ASN B 1 1 ? -4.848 35.906 84.562 1 32.25 1 ASN B CA 1
ATOM 2781 C C . ASN B 1 1 ? -5.922 36.688 83.75 1 32.25 1 ASN B C 1
ATOM 2783 O O . ASN B 1 1 ? -6.551 36.125 82.875 1 32.25 1 ASN B O 1
ATOM 2787 N N . ALA B 1 2 ? -6.258 37.969 84.188 1 43.31 2 ALA B N 1
ATOM 2788 C CA . ALA B 1 2 ? -7.383 38.688 83.625 1 43.31 2 ALA B CA 1
ATOM 2789 C C . ALA B 1 2 ? -7.039 39.25 82.25 1 43.31 2 ALA B C 1
ATOM 2791 O O . ALA B 1 2 ? -7.906 39.344 81.375 1 43.31 2 ALA B O 1
ATOM 2792 N N . THR B 1 3 ? -5.723 39.75 82.062 1 45.12 3 THR B N 1
ATOM 2793 C CA . THR B 1 3 ? -5.332 40.375 80.812 1 45.12 3 THR B CA 1
ATOM 2794 C C . THR B 1 3 ? -5.293 39.375 79.688 1 45.12 3 THR B C 1
ATOM 2796 O O . THR B 1 3 ? -5.418 39.75 78.5 1 45.12 3 THR B O 1
ATOM 2799 N N . GLU B 1 4 ? -4.855 38.094 80 1 44.88 4 GLU B N 1
ATOM 2800 C CA . GLU B 1 4 ? -4.766 37.094 78.938 1 44.88 4 GLU B CA 1
ATOM 2801 C C . GLU B 1 4 ? -6.152 36.688 78.438 1 44.88 4 GLU B C 1
ATOM 2803 O O . GLU B 1 4 ? -6.281 36.031 77.375 1 44.88 4 GLU B O 1
ATOM 2808 N N . GLU B 1 5 ? -7.195 36.875 79.312 1 43 5 GLU B N 1
ATOM 2809 C CA . GLU B 1 5 ? -8.531 36.438 78.938 1 43 5 GLU B CA 1
ATOM 2810 C C . GLU B 1 5 ? -9.102 37.312 77.812 1 43 5 GLU B C 1
ATOM 2812 O O . GLU B 1 5 ? -10 36.875 77.125 1 43 5 GLU B O 1
ATOM 2817 N N . LEU B 1 6 ? -8.711 38.656 77.812 1 41.78 6 LEU B N 1
ATOM 2818 C CA . LEU B 1 6 ? -9.359 39.531 76.875 1 41.78 6 LEU B CA 1
ATOM 2819 C C . LEU B 1 6 ? -8.922 39.219 75.438 1 41.78 6 LEU B C 1
ATOM 2821 O O . LEU B 1 6 ? -9.57 39.625 74.438 1 41.78 6 LEU B O 1
ATOM 2825 N N . ALA B 1 7 ? -7.586 38.844 75.312 1 45.81 7 ALA B N 1
ATOM 2826 C CA . ALA B 1 7 ? -7.066 38.719 73.938 1 45.81 7 ALA B CA 1
ATOM 2827 C C . ALA B 1 7 ? -7.766 37.625 73.188 1 45.81 7 ALA B C 1
ATOM 2829 O O . ALA B 1 7 ? -7.699 37.562 71.938 1 45.81 7 ALA B O 1
ATOM 2830 N N . LYS B 1 8 ? -8.156 36.531 73.875 1 44.44 8 LYS B N 1
ATOM 2831 C CA . LYS B 1 8 ? -8.57 35.344 73.125 1 44.44 8 LYS B CA 1
ATOM 2832 C C . LYS B 1 8 ? -9.867 35.594 72.375 1 44.44 8 LYS B C 1
ATOM 2834 O O . LYS B 1 8 ? -10.234 34.844 71.5 1 44.44 8 LYS B O 1
ATOM 2839 N N . THR B 1 9 ? -10.758 36.344 73.062 1 43.75 9 THR B N 1
ATOM 2840 C CA . THR B 1 9 ? -12.102 36.219 72.5 1 43.75 9 THR B CA 1
ATOM 2841 C C . THR B 1 9 ? -12.211 37.031 71.188 1 43.75 9 THR B C 1
ATOM 2843 O O . THR B 1 9 ? -13.305 37.188 70.688 1 43.75 9 THR B O 1
ATOM 2846 N N . GLN B 1 10 ? -11.273 38.062 71 1 43.59 10 GLN B N 1
ATOM 2847 C CA . GLN B 1 10 ? -11.641 38.875 69.875 1 43.59 10 GLN B CA 1
ATOM 2848 C C . GLN B 1 10 ? -11.594 38.031 68.562 1 43.59 10 GLN B C 1
ATOM 2850 O O . GLN B 1 10 ? -10.516 37.781 68 1 43.59 10 GLN B O 1
ATOM 2855 N N . LYS B 1 11 ? -12.445 37.062 68.5 1 53.91 11 LYS B N 1
ATOM 2856 C CA . LYS B 1 11 ? -12.547 36.5 67.125 1 53.91 11 LYS B CA 1
ATOM 2857 C C . LYS B 1 11 ? -12.43 37.625 66.062 1 53.91 11 LYS B C 1
ATOM 2859 O O . LYS B 1 11 ? -13 38.688 66.25 1 53.91 11 LYS B O 1
ATOM 2864 N N . PRO B 1 12 ? -11.367 37.594 65.25 1 58.59 12 PRO B N 1
ATOM 2865 C CA . PRO B 1 12 ? -11.164 38.688 64.312 1 58.59 12 PRO B CA 1
ATOM 2866 C C . PRO B 1 12 ? -12.461 39.094 63.594 1 58.59 12 PRO B C 1
ATOM 2868 O O . PRO B 1 12 ? -13.383 38.281 63.469 1 58.59 12 PRO B O 1
ATOM 2871 N N . GLY B 1 13 ? -12.852 40.469 63.719 1 59.94 13 GLY B N 1
ATOM 2872 C CA . GLY B 1 13 ? -13.977 41.156 63.125 1 59.94 13 GLY B CA 1
ATOM 2873 C C . GLY B 1 13 ? -14.398 40.562 61.781 1 59.94 13 GLY B C 1
ATOM 2874 O O . GLY B 1 13 ? -15.586 40.531 61.469 1 59.94 13 GLY B O 1
ATOM 2875 N N . ILE B 1 14 ? -13.414 39.969 61.156 1 67.38 14 ILE B N 1
ATOM 2876 C CA . ILE B 1 14 ? -13.672 39.375 59.844 1 67.38 14 ILE B CA 1
ATOM 2877 C C . ILE B 1 14 ? -14.516 38.125 60 1 67.38 14 ILE B C 1
ATOM 2879 O O . ILE B 1 14 ? -15.445 37.875 59.219 1 67.38 14 ILE B O 1
ATOM 2883 N N . GLU B 1 15 ? -14.312 37.375 61.062 1 69.94 15 GLU B N 1
ATOM 2884 C CA . GLU B 1 15 ? -15.055 36.125 61.281 1 69.94 15 GLU B CA 1
ATOM 2885 C C . GLU B 1 15 ? -16.469 36.406 61.75 1 69.94 15 GLU B C 1
ATOM 2887 O O . GLU B 1 15 ? -17.406 35.719 61.375 1 69.94 15 GLU B O 1
ATOM 2892 N N . GLN B 1 16 ? -16.625 37.469 62.5 1 71.62 16 GLN B N 1
ATOM 2893 C CA . GLN B 1 16 ? -17.953 37.875 62.969 1 71.62 16 GLN B CA 1
ATOM 2894 C C . GLN B 1 16 ? -18.797 38.406 61.812 1 71.62 16 GLN B C 1
ATOM 2896 O O . GLN B 1 16 ? -20 38.125 61.75 1 71.62 16 GLN B O 1
ATOM 2901 N N . LEU B 1 17 ? -18.109 39.125 60.906 1 71.69 17 LEU B N 1
ATOM 2902 C CA . LEU B 1 17 ? -18.812 39.625 59.75 1 71.69 17 LEU B CA 1
ATOM 2903 C C . LEU B 1 17 ? -19.219 38.5 58.844 1 71.69 17 LEU B C 1
ATOM 2905 O O . LEU B 1 17 ? -20.328 38.5 58.281 1 71.69 17 LEU B O 1
ATOM 2909 N N . ALA B 1 18 ? -18.328 37.5 58.656 1 72.88 18 ALA B N 1
ATOM 2910 C CA . ALA B 1 18 ? -18.641 36.344 57.844 1 72.88 18 ALA B CA 1
ATOM 2911 C C . ALA B 1 18 ? -19.781 35.531 58.469 1 72.88 18 ALA B C 1
ATOM 2913 O O . ALA B 1 18 ? -20.672 35.062 57.781 1 72.88 18 ALA B O 1
ATOM 2914 N N . GLU B 1 19 ? -19.906 35.469 59.75 1 73.38 19 GLU B N 1
ATOM 2915 C CA . GLU B 1 19 ? -20.969 34.781 60.469 1 73.38 19 GLU B CA 1
ATOM 2916 C C . GLU B 1 19 ? -22.281 35.531 60.406 1 73.38 19 GLU B C 1
ATOM 2918 O O . GLU B 1 19 ? -23.359 34.938 60.25 1 73.38 19 GLU B O 1
ATOM 2923 N N . SER B 1 20 ? -22.172 36.844 60.5 1 76.31 20 SER B N 1
ATOM 2924 C CA . SER B 1 20 ? -23.375 37.688 60.438 1 76.31 20 SER B CA 1
ATOM 2925 C C . SER B 1 20 ? -23.953 37.656 59 1 76.31 20 SER B C 1
ATOM 2927 O O . SER B 1 20 ? -25.172 37.625 58.844 1 76.31 20 SER B O 1
ATOM 2929 N N . TYR B 1 21 ? -23.047 37.719 57.969 1 77.44 21 TYR B N 1
ATOM 2930 C CA . TYR B 1 21 ? -23.516 37.562 56.594 1 77.44 21 TYR B CA 1
ATOM 2931 C C . TYR B 1 21 ? -24.141 36.188 56.375 1 77.44 21 TYR B C 1
ATOM 2933 O O . TYR B 1 21 ? -25.188 36.094 55.719 1 77.44 21 TYR B O 1
ATOM 2941 N N . ALA B 1 22 ? -23.562 35.125 56.906 1 73.56 22 ALA B N 1
ATOM 2942 C CA . ALA B 1 22 ? -24.062 33.75 56.719 1 73.56 22 ALA B CA 1
ATOM 2943 C C . ALA B 1 22 ? -25.406 33.562 57.438 1 73.56 22 ALA B C 1
ATOM 2945 O O . ALA B 1 22 ? -26.234 32.75 57 1 73.56 22 ALA B O 1
ATOM 2946 N N . ASN B 1 23 ? -25.641 34.438 58.438 1 71.81 23 ASN B N 1
ATOM 2947 C CA . ASN B 1 23 ? -26.891 34.375 59.188 1 71.81 23 ASN B CA 1
ATOM 2948 C C . ASN B 1 23 ? -27.891 35.438 58.719 1 71.81 23 ASN B C 1
ATOM 2950 O O . ASN B 1 23 ? -28.953 35.594 59.312 1 71.81 23 ASN B O 1
ATOM 2954 N N . SER B 1 24 ? -27.453 36.25 57.781 1 72.62 24 SER B N 1
ATOM 2955 C CA . SER B 1 24 ? -28.344 37.312 57.312 1 72.62 24 SER B CA 1
ATOM 2956 C C . SER B 1 24 ? -29.406 36.75 56.375 1 72.62 24 SER B C 1
ATOM 2958 O O . SER B 1 24 ? -29.203 35.719 55.75 1 72.62 24 SER B O 1
ATOM 2960 N N . THR B 1 25 ? -30.609 37.312 56.344 1 76.31 25 THR B N 1
ATOM 2961 C CA . THR B 1 25 ? -31.766 36.938 55.531 1 76.31 25 THR B CA 1
ATOM 2962 C C . THR B 1 25 ? -31.422 37.031 54.062 1 76.31 25 THR B C 1
ATOM 2964 O O . THR B 1 25 ? -31.938 36.25 53.25 1 76.31 25 THR B O 1
ATOM 2967 N N . PHE B 1 26 ? -30.453 37.938 53.75 1 73.94 26 PHE B N 1
ATOM 2968 C CA . PHE B 1 26 ? -30.062 38.094 52.375 1 73.94 26 PHE B CA 1
ATOM 2969 C C . PHE B 1 26 ? -29.297 36.875 51.875 1 73.94 26 PHE B C 1
ATOM 2971 O O . PHE B 1 26 ? -29.484 36.469 50.719 1 73.94 26 PHE B O 1
ATOM 2978 N N . TYR B 1 27 ? -28.422 36.344 52.719 1 73.31 27 TYR B N 1
ATOM 2979 C CA . TYR B 1 27 ? -27.688 35.156 52.375 1 73.31 27 TYR B CA 1
ATOM 2980 C C . TYR B 1 27 ? -28.625 33.969 52.188 1 73.31 27 TYR B C 1
ATOM 2982 O O . TYR B 1 27 ? -28.516 33.188 51.25 1 73.31 27 TYR B O 1
ATOM 2990 N N . ARG B 1 28 ? -29.516 33.812 53.062 1 73 28 ARG B N 1
ATOM 2991 C CA . ARG B 1 28 ? -30.469 32.719 53 1 73 28 ARG B CA 1
ATOM 2992 C C . ARG B 1 28 ? -31.359 32.844 51.781 1 73 28 ARG B C 1
ATOM 2994 O O . ARG B 1 28 ? -31.656 31.844 51.094 1 73 28 ARG B O 1
ATOM 3001 N N . GLU B 1 29 ? -31.766 34.031 51.469 1 74.81 29 GLU B N 1
ATOM 3002 C CA . GLU B 1 29 ? -32.594 34.25 50.281 1 74.81 29 GLU B CA 1
ATOM 3003 C C . GLU B 1 29 ? -31.812 34 49 1 74.81 29 GLU B C 1
ATOM 3005 O O . GLU B 1 29 ? -32.344 33.406 48.062 1 74.81 29 GLU B O 1
ATOM 3010 N N . THR B 1 30 ? -30.531 34.469 48.969 1 74.56 30 THR B N 1
ATOM 3011 C CA . THR B 1 30 ? -29.688 34.25 47.812 1 74.56 30 THR B CA 1
ATOM 3012 C C . THR B 1 30 ? -29.359 32.781 47.656 1 74.56 30 THR B C 1
ATOM 3014 O O . THR B 1 30 ? -29.359 32.25 46.531 1 74.56 30 THR B O 1
ATOM 3017 N N . ASN B 1 31 ? -29.125 32.062 48.781 1 73.31 31 ASN B N 1
ATOM 3018 C CA . ASN B 1 31 ? -28.859 30.641 48.719 1 73.31 31 ASN B CA 1
ATOM 3019 C C . ASN B 1 31 ? -30.094 29.859 48.312 1 73.31 31 ASN B C 1
ATOM 3021 O O . ASN B 1 31 ? -30 28.875 47.562 1 73.31 31 ASN B O 1
ATOM 3025 N N . THR B 1 32 ? -31.219 30.281 48.844 1 73.75 32 THR B N 1
ATOM 3026 C CA . THR B 1 32 ? -32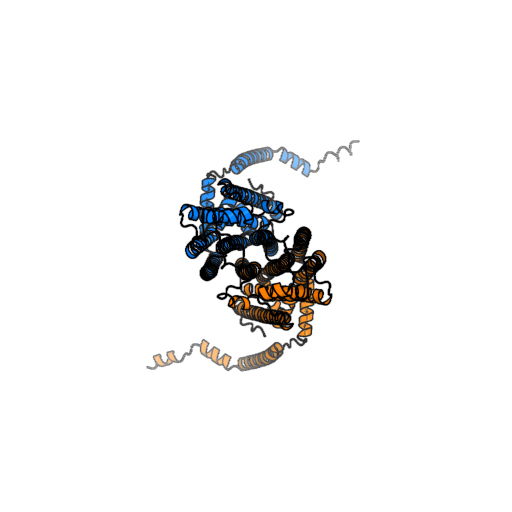.469 29.625 48.438 1 73.75 32 THR B CA 1
ATOM 3027 C C . THR B 1 32 ? -32.75 29.891 46.969 1 73.75 32 THR B C 1
ATOM 3029 O O . THR B 1 32 ? -33.219 29 46.25 1 73.75 32 THR B O 1
ATOM 3032 N N . GLU B 1 33 ? -32.5 31.125 46.5 1 68.88 33 GLU B N 1
ATOM 3033 C CA . GLU B 1 33 ? -32.656 31.438 45.062 1 68.88 33 GLU B CA 1
ATOM 3034 C C . GLU B 1 33 ? -31.609 30.688 44.219 1 68.88 33 GLU B C 1
ATOM 3036 O O . GLU B 1 33 ? -31.906 30.203 43.125 1 68.88 33 GLU B O 1
ATOM 3041 N N . LEU B 1 34 ? -30.359 30.625 44.781 1 67.88 34 LEU B N 1
ATOM 3042 C CA . LEU B 1 34 ? -29.328 29.844 44.125 1 67.88 34 LEU B CA 1
ATOM 3043 C C . LEU B 1 34 ? -29.688 28.359 44.125 1 67.88 34 LEU B C 1
ATOM 3045 O O . LEU B 1 34 ? -29.484 27.656 43.125 1 67.88 34 LEU B O 1
ATOM 3049 N N . ASP B 1 35 ? -30.203 27.875 45.219 1 65.75 35 ASP B N 1
ATOM 3050 C CA . ASP B 1 35 ? -30.672 26.484 45.312 1 65.75 35 ASP B CA 1
ATOM 3051 C C . ASP B 1 35 ? -31.859 26.25 44.375 1 65.75 35 ASP B C 1
ATOM 3053 O O . ASP B 1 35 ? -31.969 25.203 43.75 1 65.75 35 ASP B O 1
ATOM 3057 N N . LYS B 1 36 ? -32.812 27.172 44.312 1 63.56 36 LYS B N 1
ATOM 3058 C CA . LYS B 1 36 ? -33.906 27.094 43.344 1 63.56 36 LYS B CA 1
ATOM 3059 C C . LYS B 1 36 ? -33.406 27.156 41.906 1 63.56 36 LYS B C 1
ATOM 3061 O O . LYS B 1 36 ? -33.875 26.406 41.031 1 63.56 36 LYS B O 1
ATOM 3066 N N . LEU B 1 37 ? -32.469 28.078 41.719 1 59.81 37 LEU B N 1
ATOM 3067 C CA . LEU B 1 37 ? -31.875 28.156 40.375 1 59.81 37 LEU B CA 1
ATOM 3068 C C . LEU B 1 37 ? -31.016 26.938 40.094 1 59.81 37 LEU B C 1
ATOM 3070 O O . LEU B 1 37 ? -31 26.438 38.969 1 59.81 37 LEU B O 1
ATOM 3074 N N . SER B 1 38 ? -30.297 26.438 41.094 1 59.09 38 SER B N 1
ATOM 3075 C CA . SER B 1 38 ? -29.547 25.203 40.938 1 59.09 38 SER B CA 1
ATOM 3076 C C . SER B 1 38 ? -30.469 24.016 40.75 1 59.09 38 SER B C 1
ATOM 3078 O O . SER B 1 38 ? -30.156 23.078 40.031 1 59.09 38 SER B O 1
ATOM 3080 N N . ARG B 1 39 ? -31.562 23.938 41.531 1 54.66 39 ARG B N 1
ATOM 3081 C CA . ARG B 1 39 ? -32.594 22.906 41.312 1 54.66 39 ARG B CA 1
ATOM 3082 C C . ARG B 1 39 ? -33.281 23.094 39.969 1 54.66 39 ARG B C 1
ATOM 3084 O O . ARG B 1 39 ? -33.562 22.125 39.281 1 54.66 39 ARG B O 1
ATOM 3091 N N . VAL B 1 40 ? -33.656 24.328 39.594 1 52.94 40 VAL B N 1
ATOM 3092 C CA . VAL B 1 40 ? -34.188 24.609 38.281 1 52.94 40 VAL B CA 1
ATOM 3093 C C . VAL B 1 40 ? -33.125 24.359 37.219 1 52.94 40 VAL B C 1
ATOM 3095 O O . VAL B 1 40 ? -33.375 23.797 36.156 1 52.94 40 VAL B O 1
ATOM 3098 N N . GLN B 1 41 ? -31.859 24.703 37.469 1 48.66 41 GLN B N 1
ATOM 3099 C CA . GLN B 1 41 ? -30.75 24.312 36.594 1 48.66 41 GLN B CA 1
ATOM 3100 C C . GLN B 1 41 ? -30.516 22.812 36.656 1 48.66 41 GLN B C 1
ATOM 3102 O O . GLN B 1 41 ? -30.203 22.188 35.625 1 48.66 41 GLN B O 1
ATOM 3107 N N . GLU B 1 42 ? -30.516 22.172 37.844 1 49.12 42 GLU B N 1
ATOM 3108 C CA . GLU B 1 42 ? -30.531 20.719 37.906 1 49.12 42 GLU B CA 1
ATOM 3109 C C . GLU B 1 42 ? -31.766 20.141 37.219 1 49.12 42 GLU B C 1
ATOM 3111 O O . GLU B 1 42 ? -31.688 19.125 36.531 1 49.12 42 GLU B O 1
ATOM 3116 N N . GLU B 1 43 ? -33 20.641 37.531 1 46.16 43 GLU B N 1
ATOM 3117 C CA . GLU B 1 43 ? -34.156 20.234 36.781 1 46.16 43 GLU B CA 1
ATOM 3118 C C . GLU B 1 43 ? -34.094 20.719 35.312 1 46.16 43 GLU B C 1
ATOM 3120 O O . GLU B 1 43 ? -34.5 20.016 34.406 1 46.16 43 GLU B O 1
ATOM 3125 N N . LYS B 1 44 ? -33.656 21.953 35 1 43.81 44 LYS B N 1
ATOM 3126 C CA . LYS B 1 44 ? -33.344 22.375 33.625 1 43.81 44 LYS B CA 1
ATOM 3127 C C . LYS B 1 44 ? -32.062 21.703 33.156 1 43.81 44 LYS B C 1
ATOM 3129 O O . LYS B 1 44 ? -31.922 21.391 31.953 1 43.81 44 LYS B O 1
ATOM 3134 N N . SER B 1 45 ? -31.062 21.469 33.938 1 42.91 45 SER B N 1
ATOM 3135 C CA . SER B 1 45 ? -29.953 20.609 33.5 1 42.91 45 SER B CA 1
ATOM 3136 C C . SER B 1 45 ? -30.422 19.172 33.312 1 42.91 45 SER B C 1
ATOM 3138 O O . SER B 1 45 ? -29.938 18.484 32.406 1 42.91 45 SER B O 1
ATOM 3140 N N . LEU B 1 46 ? -31.266 18.594 34.188 1 40.97 46 LEU B N 1
ATOM 3141 C CA . LEU B 1 46 ? -31.938 17.359 33.781 1 40.97 46 LEU B CA 1
ATOM 3142 C C . LEU B 1 46 ? -32.844 17.594 32.594 1 40.97 46 LEU B C 1
ATOM 3144 O O . LEU B 1 46 ? -33 16.734 31.719 1 40.97 46 LEU B O 1
ATOM 3148 N N . ALA B 1 47 ? -33.656 18.656 32.562 1 37.53 47 ALA B N 1
ATOM 3149 C CA . ALA B 1 47 ? -34.438 19.047 31.375 1 37.53 47 ALA B CA 1
ATOM 3150 C C . ALA B 1 47 ? -33.531 19.531 30.25 1 37.53 47 ALA B C 1
ATOM 3152 O O . ALA B 1 47 ? -33.844 19.328 29.062 1 37.53 47 ALA B O 1
ATOM 3153 N N . PHE B 1 48 ? -32.5 20.344 30.438 1 36.81 48 PHE B N 1
ATOM 3154 C CA . PHE B 1 48 ? -31.453 20.594 29.438 1 36.81 48 PHE B CA 1
ATOM 3155 C C . PHE B 1 48 ? -30.703 19.297 29.125 1 36.81 48 PHE B C 1
ATOM 3157 O O . PHE B 1 48 ? -30.031 19.203 28.094 1 36.81 48 PHE B O 1
ATOM 3164 N N . LYS B 1 49 ? -30.469 18.469 30.047 1 39.59 49 LYS B N 1
ATOM 3165 C CA . LYS B 1 49 ? -29.953 17.141 29.781 1 39.59 49 LYS B CA 1
ATOM 3166 C C . LYS B 1 49 ? -30.875 16.375 28.828 1 39.59 49 LYS B C 1
ATOM 3168 O O . LYS B 1 49 ? -30.406 15.5 28.094 1 39.59 49 LYS B O 1
ATOM 3173 N N . GLU B 1 50 ? -32.156 16.422 29.141 1 37.56 50 GLU B N 1
ATOM 3174 C CA . GLU B 1 50 ? -33.094 15.906 28.156 1 37.56 50 GLU B CA 1
ATOM 3175 C C . GLU B 1 50 ? -33.188 16.844 26.953 1 37.56 50 GLU B C 1
ATOM 3177 O O . GLU B 1 50 ? -34.281 17.234 26.562 1 37.56 50 GLU B O 1
ATOM 3182 N N . ILE B 1 51 ? -32.531 17.984 26.953 1 37.34 51 ILE B N 1
ATOM 3183 C CA . ILE B 1 51 ? -32.625 18.453 25.562 1 37.34 51 ILE B CA 1
ATOM 3184 C C . ILE B 1 51 ? -32.656 17.234 24.625 1 37.34 51 ILE B C 1
ATOM 3186 O O . ILE B 1 51 ? -31.656 16.547 24.469 1 37.34 51 ILE B O 1
ATOM 3190 N N . THR B 1 52 ? -33.562 16.453 24.922 1 39.72 52 THR B N 1
ATOM 3191 C CA . THR B 1 52 ? -34.125 15.453 24.016 1 39.72 52 THR B CA 1
ATOM 3192 C C . THR B 1 52 ? -33.781 15.789 22.562 1 39.72 52 THR B C 1
ATOM 3194 O O . THR B 1 52 ? -34.156 16.859 22.062 1 39.72 52 THR B O 1
ATOM 3197 N N . CYS B 1 53 ? -32.562 15.672 22.203 1 44.22 53 CYS B N 1
ATOM 3198 C CA . CYS B 1 53 ? -32.469 15.484 20.766 1 44.22 53 CYS B CA 1
ATOM 3199 C C . CYS B 1 53 ? -33.781 15.008 20.188 1 44.22 53 CYS B C 1
ATOM 3201 O O . CYS B 1 53 ? -34.125 13.828 20.281 1 44.22 53 CYS B O 1
ATOM 3203 N N . VAL B 1 54 ? -34.844 15.773 20.609 1 49.97 54 VAL B N 1
ATOM 3204 C CA . VAL B 1 54 ? -36.25 15.609 20.188 1 49.97 54 VAL B CA 1
ATOM 3205 C C . VAL B 1 54 ? -36.312 15.008 18.781 1 49.97 54 VAL B C 1
ATOM 3207 O O . VAL B 1 54 ? -37.344 14.469 18.375 1 49.97 54 VAL B O 1
ATOM 3210 N N . THR B 1 55 ? -35.375 15.344 18.047 1 57.69 55 THR B N 1
ATOM 3211 C CA . THR B 1 55 ? -35.594 14.805 16.703 1 57.69 55 THR B CA 1
ATOM 3212 C C . THR B 1 55 ? -35.062 13.375 16.609 1 57.69 55 THR B C 1
ATOM 3214 O O . THR B 1 55 ? -34.156 12.992 17.359 1 57.69 55 THR B O 1
ATOM 3217 N N . SER B 1 56 ? -35.906 12.508 16.141 1 65.69 56 SER B N 1
ATOM 3218 C CA . SER B 1 56 ? -35.656 11.094 15.898 1 65.69 56 SER B CA 1
ATOM 3219 C C . SER B 1 56 ? -34.25 10.883 15.344 1 65.69 56 SER B C 1
ATOM 3221 O O . SER B 1 56 ? -33.688 11.781 14.703 1 65.69 56 SER B O 1
ATOM 3223 N N . PHE B 1 57 ? -33.531 9.953 16.031 1 77.19 57 PHE B N 1
ATOM 3224 C CA . PHE B 1 57 ? -32.219 9.555 15.594 1 77.19 57 PHE B CA 1
ATOM 3225 C C . PHE B 1 57 ? -32.094 9.586 14.078 1 77.19 57 PHE B C 1
ATOM 3227 O O . PHE B 1 57 ? -31.141 10.125 13.531 1 77.19 57 PHE B O 1
ATOM 3234 N N . CYS B 1 58 ? -33.125 9.078 13.508 1 76.62 58 CYS B N 1
ATOM 3235 C CA . CYS B 1 58 ? -33.094 8.977 12.047 1 76.62 58 CYS B CA 1
ATOM 3236 C C . CYS B 1 58 ? -33.188 10.352 11.406 1 76.62 58 CYS B C 1
ATOM 3238 O O . CYS B 1 58 ? -32.562 10.602 10.375 1 76.62 58 CYS B O 1
ATOM 3240 N N . HIS B 1 59 ? -33.844 11.211 12.078 1 77.56 59 HIS B N 1
ATOM 3241 C CA . HIS B 1 59 ? -34 12.555 11.531 1 77.56 59 HIS B CA 1
ATOM 3242 C C . HIS B 1 59 ? -32.719 13.359 11.672 1 77.56 59 HIS B C 1
ATOM 3244 O O . HIS B 1 59 ? -32.312 14.055 10.742 1 77.56 59 HIS B O 1
ATOM 3250 N N . GLN B 1 60 ? -32.094 13.117 12.734 1 76.19 60 GLN B N 1
ATOM 3251 C CA . GLN B 1 60 ? -30.828 13.805 12.953 1 76.19 60 GLN B CA 1
ATOM 3252 C C . GLN B 1 60 ? -29.75 13.297 12.008 1 76.19 60 GLN B C 1
ATOM 3254 O O . GLN B 1 60 ? -28.984 14.078 11.453 1 76.19 60 GLN B O 1
ATOM 3259 N N . LEU B 1 61 ? -29.844 12.07 11.867 1 79.44 61 LEU B N 1
ATOM 3260 C CA . LEU B 1 61 ? -28.844 11.43 11.016 1 79.44 61 LEU B CA 1
ATOM 3261 C C . LEU B 1 61 ? -28.984 11.914 9.57 1 79.44 61 LEU B C 1
ATOM 3263 O O . LEU B 1 61 ? -27.984 12.242 8.93 1 79.44 61 LEU B O 1
ATOM 3267 N N . ARG B 1 62 ? -30.203 11.938 9.188 1 80.69 62 ARG B N 1
ATOM 3268 C CA . ARG B 1 62 ? -30.438 12.344 7.809 1 80.69 62 ARG B CA 1
ATOM 3269 C C . ARG B 1 62 ? -30.016 13.797 7.586 1 80.69 62 ARG B C 1
ATOM 3271 O O . ARG B 1 62 ? -29.453 14.133 6.547 1 80.69 62 ARG B O 1
ATOM 3278 N N . TRP B 1 63 ? -30.203 14.617 8.492 1 77.94 63 TRP B N 1
ATOM 3279 C CA . TRP B 1 63 ? -29.875 16.031 8.359 1 77.94 63 TRP B CA 1
ATOM 3280 C C . TRP B 1 63 ? -28.375 16.25 8.406 1 77.94 63 TRP B C 1
ATOM 3282 O O . TRP B 1 63 ? -27.828 17.047 7.641 1 77.94 63 TRP B O 1
ATOM 3292 N N . ILE B 1 64 ? -27.797 15.484 9.211 1 76.69 64 ILE B N 1
ATOM 3293 C CA . ILE B 1 64 ? -26.359 15.633 9.344 1 76.69 64 ILE B CA 1
ATOM 3294 C C . ILE B 1 64 ? -25.672 15.133 8.07 1 76.69 64 ILE B C 1
ATOM 3296 O O . ILE B 1 64 ? -24.703 15.734 7.598 1 76.69 64 ILE B O 1
ATOM 3300 N N . ILE B 1 65 ? -26.203 14.078 7.609 1 78.75 65 ILE B N 1
ATOM 3301 C CA . ILE B 1 65 ? -25.656 13.523 6.375 1 78.75 65 ILE B CA 1
ATOM 3302 C C . ILE B 1 65 ? -25.812 14.539 5.242 1 78.75 65 ILE B C 1
ATOM 3304 O O . ILE B 1 65 ? -24.875 14.781 4.48 1 78.75 65 ILE B O 1
ATOM 3308 N N . TRP B 1 66 ? -26.969 15.141 5.207 1 77.5 66 TRP B N 1
ATOM 3309 C CA . TRP B 1 66 ? -27.266 16.094 4.137 1 77.5 66 TRP B CA 1
ATOM 3310 C C . TRP B 1 66 ? -26.391 17.344 4.266 1 77.5 66 TRP B C 1
ATOM 3312 O O . TRP B 1 66 ? -25.875 17.859 3.268 1 77.5 66 TRP B O 1
ATOM 3322 N N . ARG B 1 67 ? -26.156 17.797 5.387 1 72.94 67 ARG B N 1
ATOM 3323 C CA . ARG B 1 67 ? -25.344 18.984 5.645 1 72.94 67 ARG B CA 1
ATOM 3324 C C . ARG B 1 67 ? -23.875 18.703 5.332 1 72.94 67 ARG B C 1
ATOM 3326 O O . ARG B 1 67 ? -23.188 19.547 4.734 1 72.94 67 ARG B O 1
ATOM 3333 N N . SER B 1 68 ? -23.469 17.5 5.75 1 73.62 68 SER B N 1
ATOM 3334 C CA . SER B 1 68 ? -22.062 17.156 5.539 1 73.62 68 SER B CA 1
ATOM 3335 C C . SER B 1 68 ? -21.781 16.922 4.059 1 73.62 68 SER B C 1
ATOM 3337 O O . SER B 1 68 ? -20.703 17.266 3.574 1 73.62 68 SER B O 1
ATOM 3339 N N . LEU B 1 69 ? -22.734 16.359 3.443 1 74.44 69 LEU B N 1
ATOM 3340 C CA . LEU B 1 69 ? -22.578 16.141 2.01 1 74.44 69 LEU B CA 1
ATOM 3341 C C . LEU B 1 69 ? -22.469 17.453 1.261 1 74.44 69 LEU B C 1
ATOM 3343 O O . LEU B 1 69 ? -21.734 17.562 0.286 1 74.44 69 LEU B O 1
ATOM 3347 N N . LYS B 1 70 ? -23.141 18.422 1.713 1 71.88 70 LYS B N 1
ATOM 3348 C CA . LYS B 1 70 ? -23.109 19.734 1.085 1 71.88 70 LYS B CA 1
ATOM 3349 C C . LYS B 1 70 ? -21.766 20.438 1.338 1 71.88 70 LYS B C 1
ATOM 3351 O O . LYS B 1 70 ? -21.281 21.172 0.484 1 71.88 70 LYS B O 1
ATOM 3356 N N . ASN B 1 71 ? -21.219 20.125 2.457 1 63.72 71 ASN B N 1
ATOM 3357 C CA . ASN B 1 71 ? -19.938 20.719 2.816 1 63.72 71 ASN B CA 1
ATOM 3358 C C . ASN B 1 71 ? -18.766 20.047 2.09 1 63.72 71 ASN B C 1
ATOM 3360 O O . ASN B 1 71 ? -17.75 20.672 1.821 1 63.72 71 ASN B O 1
ATOM 3364 N N . LEU B 1 72 ? -18.906 18.797 1.966 1 61.16 72 LEU B N 1
ATOM 3365 C CA . LEU B 1 72 ? -17.844 18.031 1.341 1 61.16 72 LEU B CA 1
ATOM 3366 C C . LEU B 1 72 ? -17.719 18.391 -0.139 1 61.16 72 LEU B C 1
ATOM 3368 O O . LEU B 1 72 ? -16.672 18.156 -0.748 1 61.16 72 LEU B O 1
ATOM 3372 N N . LYS B 1 73 ? -18.719 18.969 -0.699 1 56.22 73 LYS B N 1
ATOM 3373 C CA . LYS B 1 73 ? -18.625 19.344 -2.107 1 56.22 73 LYS B CA 1
ATOM 3374 C C . LYS B 1 73 ? -17.422 20.234 -2.371 1 56.22 73 LYS B C 1
ATOM 3376 O O . LYS B 1 73 ? -16.938 20.312 -3.504 1 56.22 73 LYS B O 1
ATOM 3381 N N . ALA B 1 74 ? -16.734 20.672 -1.312 1 49.91 74 ALA B N 1
ATOM 3382 C CA . ALA B 1 74 ? -15.602 21.562 -1.498 1 49.91 74 ALA B CA 1
ATOM 3383 C C . ALA B 1 74 ? -14.32 20.766 -1.746 1 49.91 74 ALA B C 1
ATOM 3385 O O . ALA B 1 74 ? -13.383 21.281 -2.381 1 49.91 74 ALA B O 1
ATOM 3386 N N . PHE B 1 75 ? -14.156 19.531 -1.136 1 55.12 75 PHE B N 1
ATOM 3387 C CA . PHE B 1 75 ? -12.852 18.922 -1.343 1 55.12 75 PHE B CA 1
ATOM 3388 C C . PHE B 1 75 ? -12.93 17.797 -2.369 1 55.12 75 PHE B C 1
ATOM 3390 O O . PHE B 1 75 ? -12.617 16.641 -2.061 1 55.12 75 PHE B O 1
ATOM 3397 N N . PRO B 1 76 ? -13.57 18.172 -3.562 1 63.59 76 PRO B N 1
ATOM 3398 C CA . PRO B 1 76 ? -13.789 17.203 -4.641 1 63.59 76 PRO B CA 1
ATOM 3399 C C . PRO B 1 76 ? -12.492 16.828 -5.359 1 63.59 76 PRO B C 1
ATOM 3401 O O . PRO B 1 76 ? -12.453 15.82 -6.082 1 63.59 76 PRO B O 1
ATOM 3404 N N . ARG B 1 77 ? -11.398 17.469 -4.844 1 72.94 77 ARG B N 1
ATOM 3405 C CA . ARG B 1 77 ? -10.188 17.266 -5.629 1 72.94 77 ARG B CA 1
ATOM 3406 C C . ARG B 1 77 ? -9.609 15.875 -5.391 1 72.94 77 ARG B C 1
ATOM 3408 O O . ARG B 1 77 ? -9.18 15.211 -6.332 1 72.94 77 ARG B O 1
ATOM 3415 N N . VAL B 1 78 ? -9.695 15.445 -4.141 1 73.12 78 VAL B N 1
ATOM 3416 C CA . VAL B 1 78 ? -9.141 14.133 -3.83 1 73.12 78 VAL B CA 1
ATOM 3417 C C . VAL B 1 78 ? -9.961 13.039 -4.52 1 73.12 78 VAL B C 1
ATOM 3419 O O . VAL B 1 78 ? -9.398 12.117 -5.117 1 73.12 78 VAL B O 1
ATOM 3422 N N . THR B 1 79 ? -11.273 13.242 -4.508 1 75.19 79 THR B N 1
ATOM 3423 C CA . THR B 1 79 ? -12.156 12.242 -5.102 1 75.19 79 THR B CA 1
ATOM 3424 C C . THR B 1 79 ? -12.023 12.242 -6.625 1 75.19 79 THR B C 1
ATOM 3426 O O . THR B 1 79 ? -12.039 11.18 -7.25 1 75.19 79 THR B O 1
ATOM 3429 N N . LEU B 1 80 ? -11.844 13.367 -7.125 1 80.69 80 LEU B N 1
ATOM 3430 C CA . LEU B 1 80 ? -11.695 13.461 -8.57 1 80.69 80 LEU B CA 1
ATOM 3431 C C . LEU B 1 80 ? -10.383 12.836 -9.023 1 80.69 80 LEU B C 1
ATOM 3433 O O . LEU B 1 80 ? -10.344 12.109 -10.016 1 80.69 80 LEU B O 1
ATOM 3437 N N . LEU B 1 81 ? -9.383 13.133 -8.289 1 79.88 81 LEU B N 1
ATOM 3438 C CA . LEU B 1 81 ? -8.086 12.562 -8.625 1 79.88 81 LEU B CA 1
ATOM 3439 C C . LEU B 1 81 ? -8.094 11.055 -8.43 1 79.88 81 LEU B C 1
ATOM 3441 O O . LEU B 1 81 ? -7.523 10.312 -9.242 1 79.88 81 LEU B O 1
ATOM 3445 N N . GLN B 1 82 ? -8.742 10.656 -7.43 1 80.19 82 GLN B N 1
ATOM 3446 C CA . GLN B 1 82 ? -8.852 9.227 -7.164 1 80.19 82 GLN B CA 1
ATOM 3447 C C . GLN B 1 82 ? -9.609 8.516 -8.281 1 80.19 82 GLN B C 1
ATOM 3449 O O . GLN B 1 82 ? -9.211 7.438 -8.719 1 80.19 82 GLN B O 1
ATOM 3454 N N . THR B 1 83 ? -10.656 9.148 -8.695 1 82.25 83 THR B N 1
ATOM 3455 C CA . THR B 1 83 ? -11.453 8.562 -9.758 1 82.25 83 THR B CA 1
ATOM 3456 C C . THR B 1 83 ? -10.664 8.516 -11.062 1 82.25 83 THR B C 1
ATOM 3458 O O . THR B 1 83 ? -10.711 7.516 -11.789 1 82.25 83 THR B O 1
ATOM 3461 N N . LEU B 1 84 ? -9.938 9.531 -11.289 1 83 84 LEU B N 1
ATOM 3462 C CA . LEU B 1 84 ? -9.141 9.578 -12.508 1 83 84 LEU B CA 1
ATOM 3463 C C . LEU B 1 84 ? -8.062 8.5 -12.5 1 83 84 LEU B C 1
ATOM 3465 O O . LEU B 1 84 ? -7.883 7.781 -13.484 1 83 84 LEU B O 1
ATOM 3469 N N . ILE B 1 85 ? -7.422 8.391 -11.375 1 80.25 85 ILE B N 1
ATOM 3470 C CA . ILE B 1 85 ? -6.355 7.406 -11.234 1 80.25 85 ILE B CA 1
ATOM 3471 C C . ILE B 1 85 ? -6.934 6 -11.359 1 80.25 85 ILE B C 1
ATOM 3473 O O . ILE B 1 85 ? -6.344 5.137 -12.016 1 80.25 85 ILE B O 1
ATOM 3477 N N . THR B 1 86 ? -8.07 5.816 -10.844 1 77.5 86 THR B N 1
ATOM 3478 C CA . THR B 1 86 ? -8.711 4.508 -10.883 1 77.5 86 THR B CA 1
ATOM 3479 C C . THR B 1 86 ? -9.109 4.137 -12.305 1 77.5 86 THR B C 1
ATOM 3481 O O . THR B 1 86 ? -8.945 2.988 -12.727 1 77.5 86 THR B O 1
ATOM 3484 N N . VAL B 1 87 ? -9.547 5.121 -12.992 1 84.19 87 VAL B N 1
ATOM 3485 C CA . VAL B 1 87 ? -9.953 4.875 -14.375 1 84.19 87 VAL B CA 1
ATOM 3486 C C . VAL B 1 87 ? -8.734 4.531 -15.227 1 84.19 87 VAL B C 1
ATOM 3488 O O . VAL B 1 87 ? -8.766 3.582 -16.016 1 84.19 87 VAL B O 1
ATOM 3491 N N . ILE B 1 88 ? -7.711 5.168 -14.992 1 83.56 88 ILE B N 1
ATOM 3492 C CA . ILE B 1 88 ? -6.492 4.934 -15.766 1 83.56 88 ILE B CA 1
ATOM 3493 C C . ILE B 1 88 ? -5.934 3.553 -15.43 1 83.56 88 ILE B C 1
ATOM 3495 O O . ILE B 1 88 ? -5.578 2.787 -16.328 1 83.56 88 ILE B O 1
ATOM 3499 N N . LEU B 1 89 ? -5.945 3.26 -14.219 1 79.75 89 LEU B N 1
ATOM 3500 C CA . LEU B 1 89 ? -5.434 1.963 -13.797 1 79.75 89 LEU B CA 1
ATOM 3501 C C . LEU B 1 89 ? -6.32 0.834 -14.305 1 79.75 89 LEU B C 1
ATOM 3503 O O . LEU B 1 89 ? -5.824 -0.212 -14.727 1 79.75 89 LEU B O 1
ATOM 3507 N N . GLY B 1 90 ? -7.578 1.068 -14.25 1 81.88 90 GLY B N 1
ATOM 3508 C CA . GLY B 1 90 ? -8.5 0.074 -14.773 1 81.88 90 GLY B CA 1
ATOM 3509 C C . GLY B 1 90 ? -8.336 -0.183 -16.25 1 81.88 90 GLY B C 1
ATOM 3510 O O . GLY B 1 90 ? -8.391 -1.33 -16.703 1 81.88 90 GLY B O 1
ATOM 3511 N N . LEU B 1 91 ? -8.039 0.844 -16.938 1 84.62 91 LEU B N 1
ATOM 3512 C CA . LEU B 1 91 ? -7.852 0.711 -18.375 1 84.62 91 LEU B CA 1
ATOM 3513 C C . LEU B 1 91 ? -6.562 -0.039 -18.688 1 84.62 91 LEU B C 1
ATOM 3515 O O . LEU B 1 91 ? -6.531 -0.881 -19.594 1 84.62 91 LEU B O 1
ATOM 3519 N N . ILE B 1 92 ? -5.602 0.199 -17.922 1 80.56 92 ILE B N 1
ATOM 3520 C CA . ILE B 1 92 ? -4.32 -0.463 -18.141 1 80.56 92 ILE B CA 1
ATOM 3521 C C . ILE B 1 92 ? -4.438 -1.944 -17.797 1 80.56 92 ILE B C 1
ATOM 3523 O O . ILE B 1 92 ? -4.016 -2.809 -18.562 1 80.56 92 ILE B O 1
ATOM 3527 N N . VAL B 1 93 ? -5.012 -2.174 -16.703 1 79.94 93 VAL B N 1
ATOM 3528 C CA . VAL B 1 93 ? -5.137 -3.549 -16.234 1 79.94 93 VAL B CA 1
ATOM 3529 C C . VAL B 1 93 ? -6.094 -4.32 -17.141 1 79.94 93 VAL B C 1
ATOM 3531 O O . VAL B 1 93 ? -5.82 -5.465 -17.516 1 79.94 93 VAL B O 1
ATOM 3534 N N . GLY B 1 94 ? -7.211 -3.748 -17.469 1 79.44 94 GLY B N 1
ATOM 3535 C CA . GLY B 1 94 ? -8.141 -4.383 -18.375 1 79.44 94 GLY B CA 1
ATOM 3536 C C . GLY B 1 94 ? -7.547 -4.648 -19.75 1 79.44 94 GLY B C 1
ATOM 3537 O O . GLY B 1 94 ? -7.773 -5.707 -20.344 1 79.44 94 GLY B O 1
ATOM 3538 N N . GLY B 1 95 ? -6.781 -3.689 -20.219 1 77.5 95 GLY B N 1
ATOM 3539 C CA . GLY B 1 95 ? -6.113 -3.861 -21.5 1 77.5 95 GLY B CA 1
ATOM 3540 C C . GLY B 1 95 ? -5.09 -4.98 -21.5 1 77.5 95 GLY B C 1
ATOM 3541 O O . GLY B 1 95 ? -5.004 -5.758 -22.453 1 77.5 95 GLY B O 1
ATOM 3542 N N . THR B 1 96 ? -4.406 -5.098 -20.453 1 76.12 96 THR B N 1
ATOM 3543 C CA . THR B 1 96 ? -3.402 -6.145 -20.328 1 76.12 96 THR B CA 1
ATOM 3544 C C . THR B 1 96 ? -4.059 -7.52 -20.25 1 76.12 96 THR B C 1
ATOM 3546 O O . THR B 1 96 ? -3.547 -8.484 -20.828 1 76.12 96 THR B O 1
ATOM 3549 N N . PHE B 1 97 ? -5.121 -7.609 -19.578 1 77.75 97 PHE B N 1
ATOM 3550 C CA . PHE B 1 97 ? -5.852 -8.867 -19.484 1 77.75 97 PHE B CA 1
ATOM 3551 C C . PHE B 1 97 ? -6.297 -9.336 -20.859 1 77.75 97 PHE B C 1
ATOM 3553 O O . PHE B 1 97 ? -6.219 -10.523 -21.188 1 77.75 97 PHE B O 1
ATOM 3560 N N . ASN B 1 98 ? -6.742 -8.43 -21.641 1 76.56 98 ASN B N 1
ATOM 3561 C CA . ASN B 1 98 ? -7.227 -8.797 -22.969 1 76.56 98 ASN B CA 1
ATOM 3562 C C . ASN B 1 98 ? -6.082 -9.219 -23.891 1 76.56 98 ASN B C 1
ATOM 3564 O O . ASN B 1 98 ? -6.273 -10.039 -24.797 1 76.56 98 ASN B O 1
ATOM 3568 N N . LEU B 1 99 ? -4.984 -8.758 -23.484 1 69 99 LEU B N 1
ATOM 3569 C CA . LEU B 1 99 ? -3.812 -9.117 -24.281 1 69 99 LEU B CA 1
ATOM 3570 C C . LEU B 1 99 ? -3.283 -10.492 -23.859 1 69 99 LEU B C 1
ATOM 3572 O O . LEU B 1 99 ? -2.703 -11.203 -24.688 1 69 99 LEU B O 1
ATOM 3576 N N . LEU B 1 100 ? -3.512 -10.852 -22.562 1 65 100 LEU B N 1
ATOM 3577 C CA . LEU B 1 100 ? -2.965 -12.094 -22.031 1 65 100 LEU B CA 1
ATOM 3578 C C . LEU B 1 100 ? -3.986 -13.227 -22.141 1 65 100 LEU B C 1
ATOM 3580 O O . LEU B 1 100 ? -3.732 -14.344 -21.688 1 65 100 LEU B O 1
ATOM 3584 N N . LYS B 1 101 ? -4.965 -12.914 -22.703 1 65.81 101 LYS B N 1
ATOM 3585 C CA . LYS B 1 101 ? -6.012 -13.93 -22.766 1 65.81 101 LYS B CA 1
ATOM 3586 C C . LYS B 1 101 ? -5.496 -15.195 -23.453 1 65.81 101 LYS B C 1
ATOM 3588 O O . LYS B 1 101 ? -5.027 -15.148 -24.594 1 65.81 101 LYS B O 1
ATOM 3593 N N . ASN B 1 102 ? -5.047 -16.062 -22.547 1 65.06 102 ASN B N 1
ATOM 3594 C CA . ASN B 1 102 ? -4.645 -17.406 -22.969 1 65.06 102 ASN B CA 1
ATOM 3595 C C . ASN B 1 102 ? -5.449 -18.469 -22.234 1 65.06 102 ASN B C 1
ATOM 3597 O O . ASN B 1 102 ? -5.848 -18.281 -21.078 1 65.06 102 ASN B O 1
ATOM 3601 N N . GLU B 1 103 ? -5.762 -19.516 -22.984 1 63.69 103 GLU B N 1
ATOM 3602 C CA . GLU B 1 103 ? -6.621 -20.578 -22.469 1 63.69 103 GLU B CA 1
ATOM 3603 C C . GLU B 1 103 ? -5.969 -21.297 -21.281 1 63.69 103 GLU B C 1
ATOM 3605 O O . GLU B 1 103 ? -6.66 -21.797 -20.391 1 63.69 103 GLU B O 1
ATOM 3610 N N . CYS B 1 104 ? -4.648 -21.25 -21.172 1 68.38 104 CYS B N 1
ATOM 3611 C CA . CYS B 1 104 ? -3.975 -22.078 -20.188 1 68.38 104 CYS B CA 1
ATOM 3612 C C . CYS B 1 104 ? -3.979 -21.406 -18.812 1 68.38 104 CYS B C 1
ATOM 3614 O O . CYS B 1 104 ? -3.955 -22.094 -17.781 1 68.38 104 CYS B O 1
ATOM 3616 N N . THR B 1 105 ? -4.047 -20.141 -18.75 1 76.19 105 THR B N 1
ATOM 3617 C CA . THR B 1 105 ? -3.922 -19.453 -17.469 1 76.19 105 THR B CA 1
ATOM 3618 C C . THR B 1 105 ? -5.059 -18.469 -17.266 1 76.19 105 THR B C 1
ATOM 3620 O O . THR B 1 105 ? -4.883 -17.438 -16.609 1 76.19 105 THR B O 1
ATOM 3623 N N . GLU B 1 106 ? -6.188 -18.797 -17.812 1 80.38 106 GLU B N 1
ATOM 3624 C CA . GLU B 1 106 ? -7.297 -17.859 -17.766 1 80.38 106 GLU B CA 1
ATOM 3625 C C . GLU B 1 106 ? -7.844 -17.703 -16.344 1 80.38 106 GLU B C 1
ATOM 3627 O O . GLU B 1 106 ? -8.156 -16.609 -15.906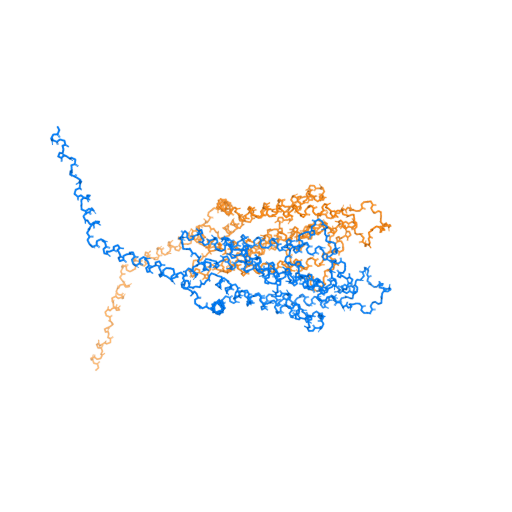 1 80.38 106 GLU B O 1
ATOM 3632 N N . VAL B 1 107 ? -7.973 -18.891 -15.664 1 82.94 107 VAL B N 1
ATOM 3633 C CA . VAL B 1 107 ? -8.523 -18.859 -14.32 1 82.94 107 VAL B CA 1
ATOM 3634 C C . VAL B 1 107 ? -7.594 -18.078 -13.391 1 82.94 107 VAL B C 1
ATOM 3636 O O . VAL B 1 107 ? -8.055 -17.266 -12.586 1 82.94 107 VAL B O 1
ATOM 3639 N N . GLN B 1 108 ? -6.32 -18.234 -13.57 1 81.69 108 GLN B N 1
ATOM 3640 C CA . GLN B 1 108 ? -5.344 -17.547 -12.734 1 81.69 108 GLN B CA 1
ATOM 3641 C C . GLN B 1 108 ? -5.305 -16.047 -13.062 1 81.69 108 GLN B C 1
ATOM 3643 O O . GLN B 1 108 ? -5.125 -15.219 -12.172 1 81.69 108 GLN B O 1
ATOM 3648 N N . ASN B 1 109 ? -5.484 -15.719 -14.297 1 82.19 109 ASN B N 1
ATOM 3649 C CA . ASN B 1 109 ? -5.52 -14.32 -14.695 1 82.19 109 ASN B CA 1
ATOM 3650 C C . ASN B 1 109 ? -6.742 -13.602 -14.133 1 82.19 109 ASN B C 1
ATOM 3652 O O . ASN B 1 109 ? -6.648 -12.453 -13.695 1 82.19 109 ASN B O 1
ATOM 3656 N N . ARG B 1 110 ? -7.781 -14.273 -14.125 1 86.62 110 ARG B N 1
ATOM 3657 C CA . ARG B 1 110 ? -8.992 -13.68 -13.562 1 86.62 110 ARG B CA 1
ATOM 3658 C C . ARG B 1 110 ? -8.875 -13.516 -12.055 1 86.62 110 ARG B C 1
ATOM 3660 O O . ARG B 1 110 ? -9.312 -12.508 -11.5 1 86.62 110 ARG B O 1
ATOM 3667 N N . ALA B 1 111 ? -8.297 -14.531 -11.461 1 88.31 111 ALA B N 1
ATOM 3668 C CA . ALA B 1 111 ? -8.078 -14.438 -10.016 1 88.31 111 ALA B CA 1
ATOM 3669 C C . ALA B 1 111 ? -7.129 -13.289 -9.68 1 88.31 111 ALA B C 1
ATOM 3671 O O . ALA B 1 111 ? -7.312 -12.594 -8.68 1 88.31 111 ALA B O 1
ATOM 3672 N N . SER B 1 112 ? -6.141 -13.094 -10.5 1 86.38 112 SER B N 1
ATOM 3673 C CA . SER B 1 112 ? -5.191 -12.008 -10.281 1 86.38 112 SER B CA 1
ATOM 3674 C C . SER B 1 112 ? -5.859 -10.648 -10.445 1 86.38 112 SER B C 1
ATOM 3676 O O . SER B 1 112 ? -5.496 -9.688 -9.758 1 86.38 112 SER B O 1
ATOM 3678 N N . LEU B 1 113 ? -6.781 -10.562 -11.312 1 86.94 113 LEU B N 1
ATOM 3679 C CA . LEU B 1 113 ? -7.508 -9.305 -11.5 1 86.94 113 LEU B CA 1
ATOM 3680 C C . LEU B 1 113 ? -8.367 -8.992 -10.281 1 86.94 113 LEU B C 1
ATOM 3682 O O . LEU B 1 113 ? -8.445 -7.84 -9.852 1 86.94 113 LEU B O 1
ATOM 3686 N N . LEU B 1 114 ? -9.031 -10.031 -9.805 1 91.31 114 LEU B N 1
ATOM 3687 C CA . LEU B 1 114 ? -9.828 -9.844 -8.594 1 91.31 114 LEU B CA 1
ATOM 3688 C C . LEU B 1 114 ? -8.938 -9.438 -7.422 1 91.31 114 LEU B C 1
ATOM 3690 O O . LEU B 1 114 ? -9.344 -8.648 -6.57 1 91.31 114 LEU B O 1
ATOM 3694 N N . PHE B 1 115 ? -7.777 -9.961 -7.453 1 91.75 115 PHE B N 1
ATOM 3695 C CA . PHE B 1 115 ? -6.812 -9.594 -6.426 1 91.75 115 PHE B CA 1
ATOM 3696 C C . PHE B 1 115 ? -6.445 -8.117 -6.535 1 91.75 115 PHE B C 1
ATOM 3698 O O . PHE B 1 115 ? -6.387 -7.41 -5.527 1 91.75 115 PHE B O 1
ATOM 3705 N N . LEU B 1 116 ? -6.238 -7.652 -7.699 1 87.81 116 LEU B N 1
ATOM 3706 C CA . LEU B 1 116 ? -5.887 -6.254 -7.918 1 87.81 116 LEU B CA 1
ATOM 3707 C C . LEU B 1 116 ? -7.012 -5.332 -7.457 1 87.81 116 LEU B C 1
ATOM 3709 O O . LEU B 1 116 ? -6.754 -4.27 -6.887 1 87.81 116 LEU B O 1
ATOM 3713 N N . LEU B 1 117 ? -8.18 -5.738 -7.727 1 89 117 LEU B N 1
ATOM 3714 C CA . LEU B 1 117 ? -9.336 -4.961 -7.285 1 89 117 LEU B CA 1
ATOM 3715 C C . LEU B 1 117 ? -9.375 -4.863 -5.762 1 89 117 LEU B C 1
ATOM 3717 O O . LEU B 1 117 ? -9.672 -3.803 -5.211 1 89 117 LEU B O 1
ATOM 3721 N N . THR B 1 118 ? -9.078 -5.965 -5.129 1 93.12 118 THR B N 1
ATOM 3722 C CA . THR B 1 118 ? -9.031 -6 -3.672 1 93.12 118 THR B CA 1
ATOM 3723 C C . THR B 1 118 ? -7.93 -5.09 -3.141 1 93.12 118 THR B C 1
ATOM 3725 O O . THR B 1 118 ? -8.148 -4.32 -2.203 1 93.12 118 THR B O 1
ATOM 3728 N N . VAL B 1 119 ? -6.801 -5.176 -3.771 1 90.94 119 VAL B N 1
ATOM 3729 C CA . VAL B 1 119 ? -5.668 -4.355 -3.354 1 90.94 119 VAL B CA 1
ATOM 3730 C C . VAL B 1 119 ? -6.012 -2.879 -3.516 1 90.94 119 VAL B C 1
ATOM 3732 O O . VAL B 1 119 ? -5.75 -2.072 -2.621 1 90.94 119 VAL B O 1
ATOM 3735 N N . PHE B 1 120 ? -6.637 -2.543 -4.547 1 85.81 120 PHE B N 1
ATOM 3736 C CA . PHE B 1 120 ? -6.973 -1.15 -4.824 1 85.81 120 PHE B CA 1
ATOM 3737 C C . PHE B 1 120 ? -7.957 -0.613 -3.797 1 85.81 120 PHE B C 1
ATOM 3739 O O . PHE B 1 120 ? -7.824 0.52 -3.33 1 85.81 120 PHE B O 1
ATOM 3746 N N . GLN B 1 121 ? -8.883 -1.389 -3.482 1 88.62 121 GLN B N 1
ATOM 3747 C CA . GLN B 1 121 ? -9.859 -0.949 -2.492 1 88.62 121 GLN B CA 1
ATOM 3748 C C . GLN B 1 121 ? -9.203 -0.729 -1.132 1 88.62 121 GLN B C 1
ATOM 3750 O O . GLN B 1 121 ? -9.547 0.213 -0.415 1 88.62 121 GLN B O 1
ATOM 3755 N N . CYS B 1 122 ? -8.297 -1.532 -0.797 1 89.75 122 CYS B N 1
ATOM 3756 C CA . CYS B 1 122 ? -7.629 -1.414 0.494 1 89.75 122 CYS B CA 1
ATOM 3757 C C . CYS B 1 122 ? -6.719 -0.193 0.527 1 89.75 122 CYS B C 1
ATOM 3759 O O . CYS B 1 122 ? -6.703 0.547 1.513 1 89.75 122 CYS B O 1
ATOM 3761 N N . ILE B 1 123 ? -6.098 0.09 -0.54 1 82.69 123 ILE B N 1
ATOM 3762 C CA . ILE B 1 123 ? -5.121 1.172 -0.573 1 82.69 123 ILE B CA 1
ATOM 3763 C C . ILE B 1 123 ? -5.84 2.518 -0.6 1 82.69 123 ILE B C 1
ATOM 3765 O O . ILE B 1 123 ? -5.41 3.473 0.052 1 82.69 123 ILE B O 1
ATOM 3769 N N . THR B 1 124 ? -6.863 2.629 -1.32 1 80.88 124 THR B N 1
ATOM 3770 C CA . THR B 1 124 ? -7.602 3.885 -1.401 1 80.88 124 THR B CA 1
ATOM 3771 C C . THR B 1 124 ? -8.273 4.207 -0.067 1 80.88 124 THR B C 1
ATOM 3773 O O . THR B 1 124 ? -8.57 5.367 0.218 1 80.88 124 THR B O 1
ATOM 3776 N N . SER B 1 125 ? -8.469 3.189 0.726 1 86.94 125 SER B N 1
ATOM 3777 C CA . SER B 1 125 ? -9.109 3.396 2.018 1 86.94 125 SER B CA 1
ATOM 3778 C C . SER B 1 125 ? -8.156 4.059 3.012 1 86.94 125 SER B C 1
ATOM 3780 O O . SER B 1 125 ? -8.594 4.582 4.039 1 86.94 125 SER B O 1
ATOM 3782 N N . VAL B 1 126 ? -6.895 4.047 2.672 1 86.12 126 VAL B N 1
ATOM 3783 C CA . VAL B 1 126 ? -5.895 4.625 3.562 1 86.12 126 VAL B CA 1
ATOM 3784 C C . VAL B 1 126 ? -6.129 6.129 3.693 1 86.12 126 VAL B C 1
ATOM 3786 O O . VAL B 1 126 ? -5.953 6.699 4.773 1 86.12 126 VAL B O 1
ATOM 3789 N N . SER B 1 127 ? -6.613 6.801 2.707 1 79.69 127 SER B N 1
ATOM 3790 C CA . SER B 1 127 ? -6.824 8.242 2.691 1 79.69 127 SER B CA 1
ATOM 3791 C C . SER B 1 127 ? -7.938 8.648 3.654 1 79.69 127 SER B C 1
ATOM 3793 O O . SER B 1 127 ? -7.934 9.766 4.18 1 79.69 127 SER B O 1
ATOM 3795 N N . SER B 1 128 ? -8.82 7.723 3.881 1 80.88 128 SER B N 1
ATOM 3796 C CA . SER B 1 128 ? -9.914 8.023 4.797 1 80.88 128 SER B CA 1
ATOM 3797 C C . SER B 1 128 ? -9.406 8.211 6.223 1 80.88 128 SER B C 1
ATOM 3799 O O . SER B 1 128 ? -9.922 9.047 6.969 1 80.88 128 SER B O 1
ATOM 3801 N N . GLY B 1 129 ? -8.453 7.5 6.594 1 81.69 129 GLY B N 1
ATOM 3802 C CA . GLY B 1 129 ? -7.867 7.656 7.918 1 81.69 129 GLY B CA 1
ATOM 3803 C C . GLY B 1 129 ? -7.129 8.969 8.094 1 81.69 129 GLY B C 1
ATOM 3804 O O . GLY B 1 129 ? -7.207 9.594 9.148 1 81.69 129 GLY B O 1
ATOM 3805 N N . GLU B 1 130 ? -6.516 9.375 7.039 1 81.94 130 GLU B N 1
ATOM 3806 C CA . GLU B 1 130 ? -5.754 10.617 7.086 1 81.94 130 GLU B CA 1
ATOM 3807 C C . GLU B 1 130 ? -6.68 11.82 7.234 1 81.94 130 GLU B C 1
ATOM 3809 O O . GLU B 1 130 ? -6.41 12.727 8.031 1 81.94 130 GLU B O 1
ATOM 3814 N N . LEU B 1 131 ? -7.695 11.812 6.453 1 73.69 131 LEU B N 1
ATOM 3815 C CA . LEU B 1 131 ? -8.664 12.906 6.512 1 73.69 131 LEU B CA 1
ATOM 3816 C C . LEU B 1 131 ? -9.305 12.992 7.891 1 73.69 131 LEU B C 1
ATOM 3818 O O . LEU B 1 131 ? -9.57 14.086 8.391 1 73.69 131 LEU B O 1
ATOM 3822 N N . PHE B 1 132 ? -9.406 11.867 8.438 1 77.44 132 PHE B N 1
A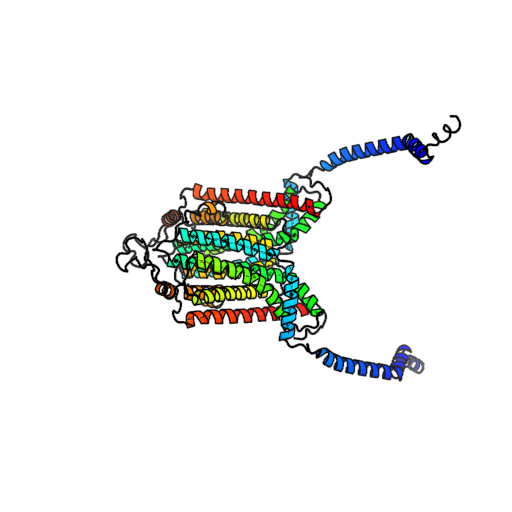TOM 3823 C CA . PHE B 1 132 ? -10.055 11.828 9.75 1 77.44 132 PHE B CA 1
ATOM 3824 C C . PHE B 1 132 ? -9.141 12.406 10.82 1 77.44 132 PHE B C 1
ATOM 3826 O O . PHE B 1 132 ? -9.602 13.086 11.734 1 77.44 132 PHE B O 1
ATOM 3833 N N . VAL B 1 133 ? -7.922 12.148 10.688 1 77.62 133 VAL B N 1
ATOM 3834 C CA . VAL B 1 133 ? -6.965 12.68 11.648 1 77.62 133 VAL B CA 1
ATOM 3835 C C . VAL B 1 133 ? -6.957 14.203 11.586 1 77.62 133 VAL B C 1
ATOM 3837 O O . VAL B 1 133 ? -6.883 14.883 12.617 1 77.62 133 VAL B O 1
ATOM 3840 N N . LEU B 1 134 ? -7.145 14.727 10.422 1 76.44 134 LEU B N 1
ATOM 3841 C CA . LEU B 1 134 ? -7.102 16.172 10.219 1 76.44 134 LEU B CA 1
ATOM 3842 C C . LEU B 1 134 ? -8.391 16.828 10.695 1 76.44 134 LEU B C 1
ATOM 3844 O O . LEU B 1 134 ? -8.375 17.953 11.195 1 76.44 134 LEU B O 1
ATOM 3848 N N . GLU B 1 135 ? -9.469 16.016 10.602 1 74.56 135 GLU B N 1
ATOM 3849 C CA . GLU B 1 135 ? -10.773 16.609 10.867 1 74.56 135 GLU B CA 1
ATOM 3850 C C . GLU B 1 135 ? -11.25 16.297 12.281 1 74.56 135 GLU B C 1
ATOM 3852 O O . GLU B 1 135 ? -12.242 16.859 12.75 1 74.56 135 GLU B O 1
ATOM 3857 N N . GLN B 1 136 ? -10.562 15.492 12.828 1 77.88 136 GLN B N 1
ATOM 3858 C CA . GLN B 1 136 ? -11.086 15.039 14.117 1 77.88 136 GLN B CA 1
ATOM 3859 C C . GLN B 1 136 ? -11.188 16.203 15.102 1 77.88 136 GLN B C 1
ATOM 3861 O O . GLN B 1 136 ? -12.094 16.234 15.938 1 77.88 136 GLN B O 1
ATOM 3866 N N . LYS B 1 137 ? -10.328 17.172 14.922 1 70.81 137 LYS B N 1
ATOM 3867 C CA . LYS B 1 137 ? -10.422 18.328 15.805 1 70.81 137 LYS B CA 1
ATOM 3868 C C . LYS B 1 137 ? -11.656 19.172 15.484 1 70.81 137 LYS B C 1
ATOM 3870 O O . LYS B 1 137 ? -12.32 19.688 16.391 1 70.81 137 LYS B O 1
ATOM 3875 N N . LEU B 1 138 ? -11.859 19.25 14.227 1 70.19 138 LEU B N 1
ATOM 3876 C CA . LEU B 1 138 ? -13.062 19.953 13.805 1 70.19 138 LEU B CA 1
ATOM 3877 C C . LEU B 1 138 ? -14.32 19.234 14.281 1 70.19 138 LEU B C 1
ATOM 3879 O O . LEU B 1 138 ? -15.305 19.859 14.664 1 70.19 138 LEU B O 1
ATOM 3883 N N . PHE B 1 139 ? -14.203 17.953 14.273 1 68.75 139 PHE B N 1
ATOM 3884 C CA . PHE B 1 139 ? -15.297 17.109 14.711 1 68.75 139 PHE B CA 1
ATOM 3885 C C . PHE B 1 139 ? -15.641 17.375 16.172 1 68.75 139 PHE B C 1
ATOM 3887 O O . PHE B 1 139 ? -16.812 17.531 16.516 1 68.75 139 PHE B O 1
ATOM 3894 N N . ILE B 1 140 ? -14.711 17.438 16.906 1 66.88 140 ILE B N 1
ATOM 3895 C CA . ILE B 1 140 ? -14.898 17.641 18.344 1 66.88 140 ILE B CA 1
ATOM 3896 C C . ILE B 1 140 ? -15.445 19.047 18.594 1 66.88 140 ILE B C 1
ATOM 3898 O O . ILE B 1 140 ? -16.344 19.234 19.406 1 66.88 140 ILE B O 1
ATOM 3902 N N . HIS B 1 141 ? -14.992 19.984 17.781 1 69.56 141 HIS B N 1
ATOM 3903 C CA . HIS B 1 141 ? -15.43 21.375 17.953 1 69.56 141 HIS B CA 1
ATOM 3904 C C . HIS B 1 141 ? -16.891 21.547 17.547 1 69.56 141 HIS B C 1
ATOM 3906 O O . HIS B 1 141 ? -17.641 22.25 18.219 1 69.56 141 HIS B O 1
ATOM 3912 N N . GLU B 1 142 ? -17.172 20.906 16.438 1 68.12 142 GLU B N 1
ATOM 3913 C CA . GLU B 1 142 ? -18.531 21.016 15.922 1 68.12 142 GLU B CA 1
ATOM 3914 C C . GLU B 1 142 ? -19.531 20.344 16.859 1 68.12 142 GLU B C 1
ATOM 3916 O O . GLU B 1 142 ? -20.656 20.797 17 1 68.12 142 GLU B O 1
ATOM 3921 N N . HIS B 1 143 ? -19.078 19.359 17.438 1 64.44 143 HIS B N 1
ATOM 3922 C CA . HIS B 1 143 ? -19.984 18.609 18.312 1 64.44 143 HIS B CA 1
ATOM 3923 C C . HIS B 1 143 ? -20.234 19.375 19.609 1 64.44 143 HIS B C 1
ATOM 3925 O O . HIS B 1 143 ? -21.344 19.344 20.156 1 64.44 143 HIS B O 1
ATOM 3931 N N . ILE B 1 144 ? -19.219 19.938 20.031 1 60.25 144 ILE B N 1
ATOM 3932 C CA . ILE B 1 144 ? -19.359 20.688 21.266 1 60.25 144 ILE B CA 1
ATOM 3933 C C . ILE B 1 144 ? -20.328 21.844 21.062 1 60.25 144 ILE B C 1
ATOM 3935 O O . ILE B 1 144 ? -21.125 22.172 21.953 1 60.25 144 ILE B O 1
ATOM 3939 N N . GLY B 1 145 ? -20.281 22.328 19.812 1 56.91 145 GLY B N 1
ATOM 3940 C CA . GLY B 1 145 ? -21.172 23.453 19.531 1 56.91 145 GLY B CA 1
ATOM 3941 C C . GLY B 1 145 ? -22.578 23.016 19.172 1 56.91 145 GLY B C 1
ATOM 3942 O O . GLY B 1 145 ? -23.516 23.828 19.234 1 56.91 145 GLY B O 1
ATOM 3943 N N . ALA B 1 146 ? -22.547 21.734 18.641 1 58.16 146 ALA B N 1
ATOM 3944 C CA . ALA B 1 146 ? -23.828 21.359 18.047 1 58.16 146 ALA B CA 1
ATOM 3945 C C . ALA B 1 146 ? -24.641 20.484 19 1 58.16 146 ALA B C 1
ATOM 3947 O O . ALA B 1 146 ? -24.094 19.812 19.875 1 58.16 146 ALA B O 1
ATOM 3948 N N . TYR B 1 147 ? -25.969 20.641 18.984 1 57.22 147 TYR B N 1
ATOM 3949 C CA . TYR B 1 147 ? -27.031 20.031 19.781 1 57.22 147 TYR B CA 1
ATOM 3950 C C . TYR B 1 147 ? -27.297 18.594 19.328 1 57.22 147 TYR B C 1
ATOM 3952 O O . TYR B 1 147 ? -28.359 18.047 19.609 1 57.22 147 TYR B O 1
ATOM 3960 N N . TYR B 1 148 ? -26.344 18.016 18.609 1 62.47 148 TYR B N 1
ATOM 3961 C CA . TYR B 1 148 ? -26.625 16.672 18.125 1 62.47 148 TYR B CA 1
ATOM 3962 C C . TYR B 1 148 ? -26 15.617 19.031 1 62.47 148 TYR B C 1
ATOM 3964 O O . TYR B 1 148 ? -25.062 15.906 19.766 1 62.47 148 TYR B O 1
ATOM 3972 N N . SER B 1 149 ? -26.75 14.508 19.062 1 67.38 149 SER B N 1
ATOM 3973 C CA . SER B 1 149 ? -26.156 13.391 19.766 1 67.38 149 SER B CA 1
ATOM 3974 C C . SER B 1 149 ? -24.859 12.938 19.094 1 67.38 149 SER B C 1
ATOM 3976 O O . SER B 1 149 ? -24.656 13.18 17.906 1 67.38 149 SER B O 1
ATOM 3978 N N . VAL B 1 150 ? -24 12.43 19.906 1 71 150 VAL B N 1
ATOM 3979 C CA . VAL B 1 150 ? -22.656 12.086 19.453 1 71 150 VAL B CA 1
ATOM 3980 C C . VAL B 1 150 ? -22.734 10.977 18.406 1 71 150 VAL B C 1
ATOM 3982 O O . VAL B 1 150 ? -22.031 11.016 17.391 1 71 150 VAL B O 1
ATOM 3985 N N . LEU B 1 151 ? -23.688 10.078 18.594 1 75.44 151 LEU B N 1
ATOM 3986 C CA . LEU B 1 151 ? -23.766 8.898 17.734 1 75.44 151 LEU B CA 1
ATOM 3987 C C . LEU B 1 151 ? -24.266 9.266 16.344 1 75.44 151 LEU B C 1
ATOM 3989 O O . LEU B 1 151 ? -23.641 8.922 15.344 1 75.44 151 LEU B O 1
ATOM 3993 N N . PRO B 1 152 ? -25.328 10 16.312 1 75.12 152 PRO B N 1
ATOM 3994 C CA . PRO B 1 152 ? -25.781 10.359 14.969 1 75.12 152 PRO B CA 1
ATOM 3995 C C . PRO B 1 152 ? -24.812 11.297 14.25 1 75.12 152 PRO B C 1
ATOM 3997 O O . PRO B 1 152 ? -24.688 11.234 13.023 1 75.12 152 PRO B O 1
ATOM 4000 N N . TYR B 1 153 ? -24.156 12.047 14.992 1 72.5 153 TYR B N 1
ATOM 4001 C CA . TYR B 1 153 ? -23.188 12.945 14.383 1 72.5 153 TYR B CA 1
ATOM 4002 C C . TYR B 1 153 ? -22.016 12.164 13.805 1 72.5 153 TYR B C 1
ATOM 4004 O O . TYR B 1 153 ? -21.578 12.43 12.688 1 72.5 153 TYR B O 1
ATOM 4012 N N . PHE B 1 154 ? -21.688 11.242 14.633 1 76.88 154 PHE B N 1
ATOM 4013 C CA . PHE B 1 154 ? -20.578 10.406 14.195 1 76.88 154 PHE B CA 1
ATOM 4014 C C . PHE B 1 154 ? -20.938 9.617 12.945 1 76.88 154 PHE B C 1
ATOM 4016 O O . PHE B 1 154 ? -20.203 9.609 11.961 1 76.88 154 PHE B O 1
ATOM 4023 N N . LEU B 1 155 ? -22.031 9.031 12.984 1 77.88 155 LEU B N 1
ATOM 4024 C CA . LEU B 1 155 ? -22.469 8.18 11.883 1 77.88 155 LEU B CA 1
ATOM 4025 C C . LEU B 1 155 ? -22.781 9.016 10.641 1 77.88 155 LEU B C 1
ATOM 4027 O O . LEU B 1 155 ? -22.484 8.602 9.523 1 77.88 155 LEU B O 1
ATOM 4031 N N . GLY B 1 156 ? -23.344 10.102 10.891 1 74.38 156 GLY B N 1
ATOM 4032 C CA . GLY B 1 156 ? -23.656 10.969 9.773 1 74.38 156 GLY B CA 1
ATOM 4033 C C . GLY B 1 156 ? -22.438 11.5 9.055 1 74.38 156 GLY B C 1
ATOM 4034 O O . GLY B 1 156 ? -22.391 11.5 7.82 1 74.38 156 GLY B O 1
ATOM 4035 N N . LYS B 1 157 ? -21.547 11.836 9.781 1 73.19 157 LYS B N 1
ATOM 4036 C CA . LYS B 1 157 ? -20.312 12.367 9.195 1 73.19 157 LYS B CA 1
ATOM 4037 C C . LYS B 1 157 ? -19.531 11.273 8.492 1 73.19 157 LYS B C 1
ATOM 4039 O O . LYS B 1 157 ? -18.953 11.508 7.426 1 73.19 157 LYS B O 1
ATOM 4044 N N . LEU B 1 158 ? -19.562 10.18 9.109 1 77.44 158 LEU B N 1
ATOM 4045 C CA . LEU B 1 158 ? -18.844 9.047 8.531 1 77.44 158 LEU B CA 1
ATOM 4046 C C . LEU B 1 158 ? -19.484 8.633 7.203 1 77.44 158 LEU B C 1
ATOM 4048 O O . LEU B 1 158 ? -18.766 8.383 6.227 1 77.44 158 LEU B O 1
ATOM 4052 N N . VAL B 1 159 ? -20.781 8.57 7.234 1 76.81 159 VAL B N 1
ATOM 4053 C CA . VAL B 1 159 ? -21.484 8.148 6.035 1 76.81 159 VAL B CA 1
ATOM 4054 C C . VAL B 1 159 ? -21.312 9.188 4.934 1 76.81 159 VAL B C 1
ATOM 4056 O O . VAL B 1 159 ? -21.125 8.844 3.764 1 76.81 159 VAL B O 1
ATOM 4059 N N . SER B 1 160 ? -21.297 10.383 5.27 1 74.69 160 SER B N 1
ATOM 4060 C CA . SER B 1 160 ? -21.188 11.453 4.281 1 74.69 160 SER B CA 1
ATOM 4061 C C . SER B 1 160 ? -19.781 11.477 3.668 1 74.69 160 SER B C 1
ATOM 4063 O O . SER B 1 160 ? -19.625 11.867 2.512 1 74.69 160 SER B O 1
ATOM 4065 N N . GLU B 1 161 ? -18.906 11.07 4.445 1 69.81 161 GLU B N 1
ATOM 4066 C CA . GLU B 1 161 ? -17.516 11.086 3.959 1 69.81 161 GLU B CA 1
ATOM 4067 C C . GLU B 1 161 ? -17.203 9.812 3.184 1 69.81 161 GLU B C 1
ATOM 4069 O O . GLU B 1 161 ? -16.516 9.859 2.16 1 69.81 161 GLU B O 1
ATOM 4074 N N . LEU B 1 162 ? -17.734 8.766 3.635 1 73.38 162 LEU B N 1
ATOM 4075 C CA . LEU B 1 162 ? -17.328 7.469 3.098 1 73.38 162 LEU B CA 1
ATOM 4076 C C . LEU B 1 162 ? -18.125 7.141 1.835 1 73.38 162 LEU B C 1
ATOM 4078 O O . LEU B 1 162 ? -17.578 6.582 0.883 1 73.38 162 LEU B O 1
ATOM 4082 N N . ILE B 1 163 ? -19.375 7.543 1.762 1 72.5 163 ILE B N 1
ATOM 4083 C CA . ILE B 1 163 ? -20.234 7.047 0.69 1 72.5 163 ILE B CA 1
ATOM 4084 C C . ILE B 1 163 ? -19.828 7.676 -0.637 1 72.5 163 ILE B C 1
ATOM 4086 O O . ILE B 1 163 ? -19.469 6.969 -1.581 1 72.5 163 ILE B O 1
ATOM 4090 N N . PRO B 1 164 ? -19.797 8.969 -0.743 1 70 164 PRO B N 1
ATOM 4091 C CA . PRO B 1 164 ? -19.453 9.516 -2.057 1 70 164 PRO B CA 1
ATOM 4092 C C . PRO B 1 164 ? -17.984 9.297 -2.422 1 70 164 PRO B C 1
ATOM 4094 O O . PRO B 1 164 ? -17.672 9.047 -3.588 1 70 164 PRO B O 1
ATOM 4097 N N . ARG B 1 165 ? -17.156 9.297 -1.506 1 72.31 165 ARG B N 1
ATOM 4098 C CA . ARG B 1 165 ? -15.719 9.219 -1.767 1 72.31 165 ARG B CA 1
ATOM 4099 C C . ARG B 1 165 ? -15.297 7.789 -2.098 1 72.31 165 ARG B C 1
ATOM 4101 O O . ARG B 1 165 ? -14.359 7.574 -2.871 1 72.31 165 ARG B O 1
ATOM 4108 N N . ARG B 1 166 ? -16.016 6.91 -1.599 1 76.62 166 ARG B N 1
ATOM 4109 C CA . ARG B 1 166 ? -15.57 5.531 -1.77 1 76.62 166 ARG B CA 1
ATOM 4110 C C . ARG B 1 166 ? -16.469 4.777 -2.742 1 76.62 166 ARG B C 1
ATOM 4112 O O . ARG B 1 166 ? -15.992 3.951 -3.523 1 76.62 166 ARG B O 1
ATOM 4119 N N . LEU B 1 167 ? -17.703 5.098 -2.656 1 76.94 167 LEU B N 1
ATOM 4120 C CA . LEU B 1 167 ? -18.641 4.316 -3.455 1 76.94 167 LEU B CA 1
ATOM 4121 C C . LEU B 1 167 ? -18.484 4.641 -4.938 1 76.94 167 LEU B C 1
ATOM 4123 O O . LEU B 1 167 ? -18.5 3.742 -5.781 1 76.94 167 LEU B O 1
ATOM 4127 N N . LEU B 1 168 ? -18.234 5.82 -5.23 1 79.38 168 LEU B N 1
ATOM 4128 C CA . LEU B 1 168 ? -18.234 6.223 -6.633 1 79.38 168 LEU B CA 1
ATOM 4129 C C . LEU B 1 168 ? -17.031 5.633 -7.359 1 79.38 168 LEU B C 1
ATOM 4131 O O . LEU B 1 168 ? -17.188 4.934 -8.367 1 79.38 168 LEU B O 1
ATOM 4135 N N . PRO B 1 169 ? -15.867 5.867 -6.852 1 79.94 169 PRO B N 1
ATOM 4136 C CA . PRO B 1 169 ? -14.727 5.281 -7.559 1 79.94 169 PRO B CA 1
ATOM 4137 C C . PRO B 1 169 ? -14.766 3.756 -7.578 1 79.94 169 PRO B C 1
ATOM 4139 O O . PRO B 1 169 ? -14.359 3.135 -8.562 1 79.94 169 PRO B O 1
ATOM 4142 N N . SER B 1 170 ? -15.258 3.229 -6.531 1 85.19 170 SER B N 1
ATOM 4143 C CA . SER B 1 170 ? -15.312 1.773 -6.441 1 85.19 170 SER B CA 1
ATOM 4144 C C . SER B 1 170 ? -16.266 1.19 -7.484 1 85.19 170 SER B C 1
ATOM 4146 O O . SER B 1 170 ? -15.922 0.21 -8.156 1 85.19 170 SER B O 1
ATOM 4148 N N . ILE B 1 171 ? -17.391 1.799 -7.633 1 86.19 171 ILE B N 1
ATOM 4149 C CA . ILE B 1 171 ? -18.375 1.318 -8.594 1 86.19 171 ILE B CA 1
ATOM 4150 C C . ILE B 1 171 ? -17.844 1.507 -10.016 1 86.19 171 ILE B C 1
ATOM 4152 O O . ILE B 1 171 ? -18.031 0.645 -10.875 1 86.19 171 ILE B O 1
ATOM 4156 N N . ILE B 1 172 ? -17.188 2.486 -10.258 1 86.19 172 ILE B N 1
ATOM 4157 C CA . ILE B 1 172 ? -16.672 2.791 -11.594 1 86.19 172 ILE B CA 1
ATOM 4158 C C . ILE B 1 172 ? -15.617 1.771 -11.984 1 86.19 172 ILE B C 1
ATOM 4160 O O . ILE B 1 172 ? -15.68 1.179 -13.062 1 86.19 172 ILE B O 1
ATOM 4164 N N . ILE B 1 173 ? -14.688 1.569 -11.125 1 85.12 173 ILE B N 1
ATOM 4165 C CA . ILE B 1 173 ? -13.602 0.662 -11.484 1 85.12 173 ILE B CA 1
ATOM 4166 C C . ILE B 1 173 ? -14.141 -0.762 -11.609 1 85.12 173 ILE B C 1
ATOM 4168 O O . ILE B 1 173 ? -13.719 -1.52 -12.484 1 85.12 173 ILE B O 1
ATOM 4172 N N . THR B 1 174 ? -15.031 -1.109 -10.758 1 89.06 174 THR B N 1
ATOM 4173 C CA . THR B 1 174 ? -15.586 -2.457 -10.797 1 89.06 174 THR B CA 1
ATOM 4174 C C . THR B 1 174 ? -16.375 -2.68 -12.078 1 89.06 174 THR B C 1
ATOM 4176 O O . THR B 1 174 ? -16.234 -3.719 -12.734 1 89.06 174 THR B O 1
ATOM 4179 N N . SER B 1 175 ? -17.156 -1.676 -12.414 1 89.12 175 SER B N 1
ATOM 4180 C CA . SER B 1 175 ? -17.953 -1.801 -13.641 1 89.12 175 SER B CA 1
ATOM 4181 C C . SER B 1 175 ? -17.047 -1.837 -14.875 1 89.12 175 SER B C 1
ATOM 4183 O O . SER B 1 175 ? -17.266 -2.641 -15.781 1 89.12 175 SER B O 1
ATOM 4185 N N . MET B 1 176 ? -16.078 -1.05 -14.859 1 88.38 176 MET B N 1
ATOM 4186 C CA . MET B 1 176 ? -15.148 -1.005 -15.992 1 88.38 176 MET B CA 1
ATOM 4187 C C . MET B 1 176 ? -14.43 -2.338 -16.156 1 88.38 176 MET B C 1
ATOM 4189 O O . MET B 1 176 ? -14.398 -2.904 -17.25 1 88.38 176 MET B O 1
ATOM 4193 N N . LEU B 1 177 ? -13.914 -2.859 -15.117 1 86 177 LEU B N 1
ATOM 4194 C CA . LEU B 1 177 ? -13.148 -4.098 -15.18 1 86 177 LEU B CA 1
ATOM 4195 C C . LEU B 1 177 ? -14.062 -5.289 -15.453 1 86 177 LEU B C 1
ATOM 4197 O O . LEU B 1 177 ? -13.688 -6.203 -16.188 1 86 177 LEU B O 1
ATOM 4201 N N . TYR B 1 178 ? -15.203 -5.219 -14.867 1 87.31 178 TYR B N 1
ATOM 4202 C CA . TYR B 1 178 ? -16.141 -6.316 -15.039 1 87.31 178 TYR B CA 1
ATOM 4203 C C . TYR B 1 178 ? -16.516 -6.496 -16.516 1 87.31 178 TYR B C 1
ATOM 4205 O O . TYR B 1 178 ? -16.531 -7.617 -17.016 1 87.31 178 TYR B O 1
ATOM 4213 N N . PHE B 1 179 ? -16.703 -5.453 -17.203 1 85.94 179 PHE B N 1
ATOM 4214 C CA . PHE B 1 179 ? -17.141 -5.516 -18.594 1 85.94 179 PHE B CA 1
ATOM 4215 C C . PHE B 1 179 ? -15.961 -5.68 -19.547 1 85.94 179 PHE B C 1
ATOM 4217 O O . PHE B 1 179 ? -16.078 -6.309 -20.594 1 85.94 179 PHE B O 1
ATOM 4224 N N . MET B 1 180 ? -14.883 -5.207 -19.203 1 83.94 180 MET B N 1
ATOM 4225 C CA . MET B 1 180 ? -13.703 -5.328 -20.047 1 83.94 180 MET B CA 1
ATOM 4226 C C . MET B 1 180 ? -13.188 -6.762 -20.062 1 83.94 180 MET B C 1
ATOM 4228 O O . MET B 1 180 ? -12.75 -7.258 -21.109 1 83.94 180 MET B O 1
ATOM 4232 N N . VAL B 1 181 ? -13.172 -7.375 -18.969 1 82.81 181 VAL B N 1
ATOM 4233 C CA . VAL B 1 181 ? -12.633 -8.727 -18.844 1 82.81 181 VAL B CA 1
ATOM 4234 C C . VAL B 1 181 ? -13.695 -9.742 -19.25 1 82.81 181 VAL B C 1
ATOM 4236 O O . VAL B 1 181 ? -13.375 -10.875 -19.625 1 82.81 181 VAL B O 1
ATOM 4239 N N . GLY B 1 182 ? -14.836 -9.438 -19.359 1 80.12 182 GLY B N 1
ATOM 4240 C CA . GLY B 1 182 ? -15.898 -10.359 -19.688 1 80.12 182 GLY B CA 1
ATOM 4241 C C . GLY B 1 182 ? -16.203 -11.344 -18.562 1 80.12 182 GLY B C 1
ATOM 4242 O O . GLY B 1 182 ? -16.172 -12.555 -18.781 1 80.12 182 GLY B O 1
ATOM 4243 N N . SER B 1 183 ? -16.453 -10.812 -17.438 1 79.19 183 SER B N 1
ATOM 4244 C CA . SER B 1 183 ? -16.75 -11.625 -16.266 1 79.19 183 SER B CA 1
ATOM 4245 C C . SER B 1 183 ? -18.125 -12.281 -16.391 1 79.19 183 SER B C 1
ATOM 4247 O O . SER B 1 183 ? -18.766 -12.188 -17.438 1 79.19 183 SER B O 1
ATOM 4249 N N . ASN B 1 184 ? -18.453 -13.117 -15.406 1 80.06 184 ASN B N 1
ATOM 4250 C CA . ASN B 1 184 ? -19.719 -13.836 -15.406 1 80.06 184 ASN B CA 1
ATOM 4251 C C . ASN B 1 184 ? -20.859 -12.953 -15.898 1 80.06 184 ASN B C 1
ATOM 4253 O O . ASN B 1 184 ? -21.125 -11.891 -15.32 1 80.06 184 ASN B O 1
ATOM 4257 N N 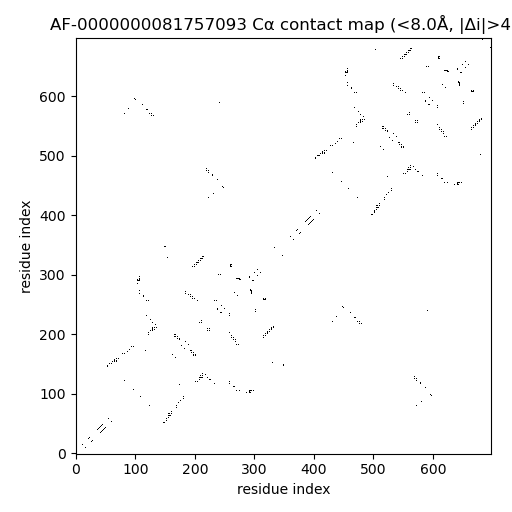. PRO B 1 185 ? -21.453 -13.273 -17 1 80.69 185 PRO B N 1
ATOM 4258 C CA . PRO B 1 185 ? -22.469 -12.438 -17.625 1 80.69 185 PRO B CA 1
ATOM 4259 C C . PRO B 1 185 ? -23.766 -12.391 -16.812 1 80.69 185 PRO B C 1
ATOM 4261 O O . PRO B 1 185 ? -24.656 -11.594 -17.125 1 80.69 185 PRO B O 1
ATOM 4264 N N . SER B 1 186 ? -23.891 -13.008 -15.773 1 87.81 186 SER B N 1
ATOM 4265 C CA . SER B 1 186 ? -25.094 -13 -14.969 1 87.81 186 SER B CA 1
ATOM 4266 C C . SER B 1 186 ? -25.266 -11.664 -14.242 1 87.81 186 SER B C 1
ATOM 4268 O O . SER B 1 186 ? -24.312 -11.133 -13.672 1 87.81 186 SER B O 1
ATOM 4270 N N . MET B 1 187 ? -26.391 -11.055 -14.312 1 88.25 187 MET B N 1
ATOM 4271 C CA . MET B 1 187 ? -26.703 -9.789 -13.648 1 88.25 187 MET B CA 1
ATOM 4272 C C . MET B 1 187 ? -26.562 -9.922 -12.133 1 88.25 187 MET B C 1
ATOM 4274 O O . MET B 1 187 ? -26.094 -8.992 -11.469 1 88.25 187 MET B O 1
ATOM 4278 N N . MET B 1 188 ? -26.969 -11.102 -11.672 1 90.5 188 MET B N 1
ATOM 4279 C CA . MET B 1 188 ? -26.859 -11.32 -10.227 1 90.5 188 MET B CA 1
ATOM 4280 C C . MET B 1 188 ? -25.406 -11.32 -9.781 1 90.5 188 MET B C 1
ATOM 4282 O O . MET B 1 188 ? -25.078 -10.773 -8.727 1 90.5 188 MET B O 1
ATOM 4286 N N . ALA B 1 189 ? -24.594 -11.93 -10.594 1 92.5 189 ALA B N 1
ATOM 4287 C CA . ALA B 1 189 ? -23.172 -11.961 -10.266 1 92.5 189 ALA B CA 1
ATOM 4288 C C . ALA B 1 189 ? -22.578 -10.555 -10.281 1 92.5 189 ALA B C 1
ATOM 4290 O O . ALA B 1 189 ? -21.719 -10.227 -9.461 1 92.5 189 ALA B O 1
ATOM 4291 N N . PHE B 1 190 ? -23.078 -9.758 -11.188 1 93.31 190 PHE B N 1
ATOM 4292 C CA . PHE B 1 190 ? -22.594 -8.383 -11.289 1 93.31 190 PHE B CA 1
ATOM 4293 C C . PHE B 1 190 ? -22.984 -7.578 -10.055 1 93.31 190 PHE B C 1
ATOM 4295 O O . PHE B 1 190 ? -22.156 -6.875 -9.477 1 93.31 190 PHE B O 1
ATOM 4302 N N . VAL B 1 191 ? -24.172 -7.711 -9.641 1 93.5 191 VAL B N 1
ATOM 4303 C CA . VAL B 1 191 ? -24.672 -6.965 -8.484 1 93.5 191 VAL B CA 1
ATOM 4304 C C . VAL B 1 191 ? -23.953 -7.422 -7.223 1 93.5 191 VAL B C 1
ATOM 4306 O O . VAL B 1 191 ? -23.578 -6.602 -6.375 1 93.5 191 VAL B O 1
ATOM 4309 N N . ILE B 1 192 ? -23.688 -8.664 -7.121 1 94.25 192 ILE B N 1
ATOM 4310 C CA . ILE B 1 192 ? -22.984 -9.203 -5.953 1 94.25 192 ILE B CA 1
ATOM 4311 C C . ILE B 1 192 ? -21.547 -8.719 -5.941 1 94.25 192 ILE B C 1
ATOM 4313 O O . ILE B 1 192 ? -20.984 -8.445 -4.879 1 94.25 192 ILE B O 1
ATOM 4317 N N . THR B 1 193 ? -20.969 -8.68 -7.133 1 94.75 193 THR B N 1
ATOM 4318 C CA . THR B 1 193 ? -19.609 -8.188 -7.215 1 94.75 193 THR B CA 1
ATOM 4319 C C . THR B 1 193 ? -19.516 -6.738 -6.738 1 94.75 193 THR B C 1
ATOM 4321 O O . THR B 1 193 ? -18.625 -6.391 -5.957 1 94.75 193 THR B O 1
ATOM 4324 N N . ILE B 1 194 ? -20.453 -5.934 -7.176 1 92.38 194 ILE B N 1
ATOM 4325 C CA . ILE B 1 194 ? -20.469 -4.535 -6.766 1 92.38 194 ILE B CA 1
ATOM 4326 C C . ILE B 1 194 ? -20.719 -4.438 -5.262 1 92.38 194 ILE B C 1
ATOM 4328 O O . ILE B 1 194 ? -20.078 -3.635 -4.574 1 92.38 194 ILE B O 1
ATOM 4332 N N . PHE B 1 195 ? -21.594 -5.211 -4.824 1 93.5 195 PHE B N 1
ATOM 4333 C CA . PHE B 1 195 ? -21.906 -5.238 -3.4 1 93.5 195 PHE B CA 1
ATOM 4334 C C . PHE B 1 195 ? -20.688 -5.652 -2.58 1 93.5 195 PHE B C 1
ATOM 4336 O O . PHE B 1 195 ? -20.391 -5.031 -1.561 1 93.5 195 PHE B O 1
ATOM 4343 N N . THR B 1 196 ? -20.016 -6.645 -3.016 1 95.88 196 THR B N 1
ATOM 4344 C CA . THR B 1 196 ? -18.844 -7.156 -2.311 1 95.88 196 THR B CA 1
ATOM 4345 C C . THR B 1 196 ? -17.734 -6.117 -2.293 1 95.88 196 THR B C 1
ATOM 4347 O O . THR B 1 196 ? -17.109 -5.879 -1.254 1 95.88 196 THR B O 1
ATOM 4350 N N . VAL B 1 197 ? -17.516 -5.496 -3.416 1 93.75 197 VAL B N 1
ATOM 4351 C CA . VAL B 1 197 ? -16.453 -4.508 -3.512 1 93.75 197 VAL B CA 1
ATOM 4352 C C . VAL B 1 197 ? -16.781 -3.301 -2.637 1 93.75 197 VAL B C 1
ATOM 4354 O O . VAL B 1 197 ? -15.898 -2.744 -1.976 1 93.75 197 VAL B O 1
ATOM 4357 N N . SER B 1 198 ? -18 -2.918 -2.639 1 90.56 198 SER B N 1
ATOM 4358 C CA . SER B 1 198 ? -18.406 -1.809 -1.786 1 90.56 198 SER B CA 1
ATOM 4359 C C . SER B 1 198 ? -18.25 -2.154 -0.31 1 90.56 198 SER B C 1
ATOM 4361 O O . SER B 1 198 ? -17.766 -1.332 0.475 1 90.56 198 SER B O 1
ATOM 4363 N N . MET B 1 199 ? -18.625 -3.301 0.045 1 92.88 199 MET B N 1
ATOM 4364 C CA . MET B 1 199 ? -18.484 -3.732 1.433 1 92.88 199 MET B CA 1
ATOM 4365 C C . MET B 1 199 ? -17.016 -3.795 1.837 1 92.88 199 MET B C 1
ATOM 4367 O O . MET B 1 199 ? -16.656 -3.445 2.965 1 92.88 199 MET B O 1
ATOM 4371 N N . LEU B 1 200 ? -16.234 -4.309 0.957 1 94.56 200 LEU B N 1
ATOM 4372 C CA . LEU B 1 200 ? -14.797 -4.348 1.19 1 94.56 200 LEU B CA 1
ATOM 4373 C C . LEU B 1 200 ? -14.242 -2.941 1.413 1 94.56 200 LEU B C 1
ATOM 4375 O O . LEU B 1 200 ? -13.469 -2.715 2.35 1 94.56 200 LEU B O 1
ATOM 4379 N N . GLY B 1 201 ? -14.664 -2.057 0.583 1 91.44 201 GLY B N 1
ATOM 4380 C CA . GLY B 1 201 ? -14.234 -0.677 0.732 1 91.44 201 GLY B CA 1
ATOM 4381 C C . GLY B 1 201 ? -14.664 -0.055 2.047 1 91.44 201 GLY B C 1
ATOM 4382 O O . GLY B 1 201 ? -13.883 0.642 2.695 1 91.44 201 GLY B O 1
ATOM 4383 N N . PHE B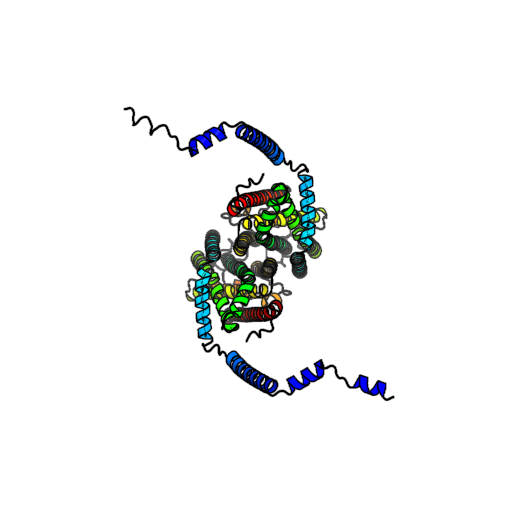 1 202 ? -15.797 -0.334 2.428 1 90.94 202 PHE B N 1
ATOM 4384 C CA . PHE B 1 202 ? -16.328 0.222 3.668 1 90.94 202 PHE B CA 1
ATOM 4385 C C . PHE B 1 202 ? -15.625 -0.395 4.875 1 90.94 202 PHE B C 1
ATOM 4387 O O . PHE B 1 202 ? -15.312 0.303 5.84 1 90.94 202 PHE B O 1
ATOM 4394 N N . SER B 1 203 ? -15.453 -1.646 4.82 1 93.69 203 SER B N 1
ATOM 4395 C CA . SER B 1 203 ? -14.766 -2.312 5.918 1 93.69 203 SER B CA 1
ATOM 4396 C C . SER B 1 203 ? -13.32 -1.838 6.031 1 93.69 203 SER B C 1
ATOM 4398 O O . SER B 1 203 ? -12.828 -1.581 7.133 1 93.69 203 SER B O 1
ATOM 4400 N N . ALA B 1 204 ? -12.672 -1.737 4.938 1 93.75 204 ALA B N 1
ATOM 4401 C CA . ALA B 1 204 ? -11.297 -1.249 4.926 1 93.75 204 ALA B CA 1
ATOM 4402 C C . ALA B 1 204 ? -11.219 0.189 5.43 1 93.75 204 ALA B C 1
ATOM 4404 O O . ALA B 1 204 ? -10.305 0.543 6.184 1 93.75 204 ALA B O 1
ATOM 4405 N N . SER B 1 205 ? -12.102 1.016 5.023 1 91.19 205 SER B N 1
ATOM 4406 C CA . SER B 1 205 ? -12.133 2.402 5.48 1 91.19 205 SER B CA 1
ATOM 4407 C C . SER B 1 205 ? -12.391 2.482 6.98 1 91.19 205 SER B C 1
ATOM 4409 O O . SER B 1 205 ? -11.828 3.34 7.668 1 91.19 205 SER B O 1
ATOM 4411 N N . SER B 1 206 ? -13.266 1.628 7.422 1 92.12 206 SER B N 1
ATOM 4412 C CA . SER B 1 206 ? -13.547 1.609 8.852 1 92.12 206 SER B CA 1
ATOM 4413 C C . SER B 1 206 ? -12.305 1.247 9.656 1 92.12 206 SER B C 1
ATOM 4415 O O . SER B 1 206 ? -12.086 1.782 10.742 1 92.12 206 SER B O 1
ATOM 4417 N N . LEU B 1 207 ? -11.609 0.369 9.141 1 93.69 207 LEU B N 1
ATOM 4418 C CA . LEU B 1 207 ? -10.352 0.026 9.789 1 93.69 207 LEU B CA 1
ATOM 4419 C C . LEU B 1 207 ? -9.406 1.223 9.797 1 93.69 207 LEU B C 1
ATOM 4421 O O . LEU B 1 207 ? -8.766 1.508 10.812 1 93.69 207 LEU B O 1
ATOM 4425 N N . SER B 1 208 ? -9.266 1.881 8.711 1 91.56 208 SER B N 1
ATOM 4426 C CA . SER B 1 208 ? -8.398 3.051 8.617 1 91.56 208 SER B CA 1
ATOM 4427 C C . SER B 1 208 ? -8.836 4.141 9.594 1 91.56 208 SER B C 1
ATOM 4429 O O . SER B 1 208 ? -7.996 4.816 10.188 1 91.56 208 SER B O 1
ATOM 4431 N N . LEU B 1 209 ? -10.086 4.289 9.719 1 89.94 209 LEU B N 1
ATOM 4432 C CA . LEU B 1 209 ? -10.617 5.266 10.664 1 89.94 209 LEU B CA 1
ATOM 4433 C C . LEU B 1 209 ? -10.242 4.898 12.094 1 89.94 209 LEU B C 1
ATOM 4435 O O . LEU B 1 209 ? -9.93 5.773 12.906 1 89.94 209 LEU B O 1
ATOM 4439 N N . SER B 1 210 ? -10.328 3.711 12.383 1 91.94 210 SER B N 1
ATOM 4440 C CA . SER B 1 210 ? -10.023 3.254 13.734 1 91.94 210 SER B CA 1
ATOM 4441 C C . SER B 1 210 ? -8.562 3.531 14.102 1 91.94 210 SER B C 1
ATOM 4443 O O . SER B 1 210 ? -8.258 3.859 15.25 1 91.94 210 SER B O 1
ATOM 4445 N N . PHE B 1 211 ? -7.672 3.457 13.172 1 91.06 211 PHE B N 1
ATOM 4446 C CA . PHE B 1 211 ? -6.262 3.723 13.422 1 91.06 211 PHE B CA 1
ATOM 4447 C C . PHE B 1 211 ? -5.988 5.223 13.469 1 91.06 211 PHE B C 1
ATOM 4449 O O . PHE B 1 211 ? -5.027 5.668 14.094 1 91.06 211 PHE B O 1
ATOM 4456 N N . GLY B 1 212 ? -6.777 5.922 12.828 1 86.88 212 GLY B N 1
ATOM 4457 C CA . GLY B 1 212 ? -6.602 7.363 12.773 1 86.88 212 GLY B CA 1
ATOM 4458 C C . GLY B 1 212 ? -7.215 8.086 13.961 1 86.88 212 GLY B C 1
ATOM 4459 O O . GLY B 1 212 ? -6.77 9.172 14.336 1 86.88 212 GLY B O 1
ATOM 4460 N N . ALA B 1 213 ? -8.172 7.406 14.5 1 84.44 213 ALA B N 1
ATOM 4461 C CA . ALA B 1 213 ? -8.883 8.055 15.602 1 84.44 213 ALA B CA 1
ATOM 4462 C C . ALA B 1 213 ? -7.98 8.195 16.828 1 84.44 213 ALA B C 1
ATOM 4464 O O . ALA B 1 213 ? -7.363 7.219 17.266 1 84.44 213 ALA B O 1
ATOM 4465 N N . GLY B 1 214 ? -7.793 9.367 17.297 1 78.44 214 GLY B N 1
ATOM 4466 C CA . GLY B 1 214 ? -7.02 9.625 18.5 1 78.44 214 GLY B CA 1
ATOM 4467 C C . GLY B 1 214 ? -5.562 9.93 18.219 1 78.44 214 GLY B C 1
ATOM 4468 O O . GLY B 1 214 ? -4.805 10.258 19.141 1 78.44 214 GLY B O 1
ATOM 4469 N N . GLU B 1 215 ? -5.18 9.805 16.984 1 81.88 215 GLU B N 1
ATOM 4470 C CA . GLU B 1 215 ? -3.795 10.094 16.609 1 81.88 215 GLU B CA 1
ATOM 4471 C C . GLU B 1 215 ? -3.639 11.547 16.172 1 81.88 215 GLU B C 1
ATOM 4473 O O . GLU B 1 215 ? -4.551 12.125 15.578 1 81.88 215 GLU B O 1
ATOM 4478 N N . ASN B 1 216 ? -2.533 12.031 16.516 1 77.56 216 ASN B N 1
ATOM 4479 C CA . ASN B 1 216 ? -2.277 13.422 16.156 1 77.56 216 ASN B CA 1
ATOM 4480 C C . ASN B 1 216 ? -1.42 13.523 14.898 1 77.56 216 ASN B C 1
ATOM 4482 O O . ASN B 1 216 ? -1.496 14.516 14.164 1 77.56 216 ASN B O 1
ATOM 4486 N N . ALA B 1 217 ? -0.708 12.484 14.711 1 80 217 ALA B N 1
ATOM 4487 C CA . ALA B 1 217 ? 0.177 12.523 13.547 1 80 217 ALA B CA 1
ATOM 4488 C C . ALA B 1 217 ? -0.374 11.672 12.406 1 80 217 ALA B C 1
ATOM 4490 O O . ALA B 1 217 ? -0.549 10.461 12.562 1 80 217 ALA B O 1
ATOM 4491 N N . VAL B 1 218 ? -0.624 12.305 11.273 1 83.75 218 VAL B N 1
ATOM 4492 C CA . VAL B 1 218 ? -1.164 11.633 10.094 1 83.75 218 VAL B CA 1
ATOM 4493 C C . VAL B 1 218 ? -0.217 10.516 9.656 1 83.75 218 VAL B C 1
ATOM 4495 O O . VAL B 1 218 ? -0.662 9.453 9.227 1 83.75 218 VAL B O 1
ATOM 4498 N N . SER B 1 219 ? 1.112 10.695 9.844 1 81.19 219 SER B N 1
ATOM 4499 C CA . SER B 1 219 ? 2.119 9.742 9.391 1 81.19 219 SER B CA 1
ATOM 4500 C C . SER B 1 219 ? 2.02 8.43 10.164 1 81.19 219 SER B C 1
ATOM 4502 O O . SER B 1 219 ? 2.258 7.355 9.609 1 81.19 219 SER B O 1
ATOM 4504 N N . ILE B 1 220 ? 1.614 8.539 11.398 1 83.44 220 ILE B N 1
ATOM 4505 C CA . ILE B 1 220 ? 1.495 7.348 12.227 1 83.44 220 ILE B CA 1
ATOM 4506 C C . ILE B 1 220 ? 0.287 6.527 11.781 1 83.44 220 ILE B C 1
ATOM 4508 O O . ILE B 1 220 ? 0.372 5.301 11.648 1 83.44 220 ILE B O 1
ATOM 4512 N N . SER B 1 221 ? -0.823 7.254 11.57 1 86.81 221 SER B N 1
ATOM 4513 C CA . SER B 1 221 ? -2.021 6.566 11.102 1 86.81 221 SER B CA 1
ATOM 4514 C C . SER B 1 221 ? -1.78 5.887 9.758 1 86.81 221 SER B C 1
ATOM 4516 O O . SER B 1 221 ? -2.152 4.73 9.57 1 86.81 221 SER B O 1
ATOM 4518 N N . THR B 1 222 ? -1.119 6.527 8.883 1 87.25 222 THR B N 1
ATOM 4519 C CA . THR B 1 222 ? -0.836 5.992 7.551 1 87.25 222 THR B CA 1
ATOM 4520 C C . THR B 1 222 ? 0.093 4.785 7.641 1 87.25 222 THR B C 1
ATOM 4522 O O . THR B 1 222 ? -0.119 3.781 6.957 1 87.25 222 THR B O 1
ATOM 4525 N N . LEU B 1 223 ? 1.071 4.898 8.477 1 84.31 223 LEU B N 1
ATOM 4526 C CA . LEU B 1 223 ? 2.031 3.814 8.641 1 84.31 223 LEU B CA 1
ATOM 4527 C C . LEU B 1 223 ? 1.345 2.559 9.172 1 84.31 223 LEU B C 1
ATOM 4529 O O . LEU B 1 223 ? 1.564 1.461 8.656 1 84.31 223 LEU B O 1
ATOM 4533 N N . LEU B 1 224 ? 0.491 2.717 10.109 1 87.31 224 LEU B N 1
ATOM 4534 C CA . LEU B 1 224 ? -0.178 1.58 10.727 1 87.31 224 LEU B CA 1
ATOM 4535 C C . LEU B 1 224 ? -1.145 0.917 9.758 1 87.31 224 LEU B C 1
ATOM 4537 O O . LEU B 1 224 ? -1.149 -0.308 9.617 1 87.31 224 LEU B O 1
ATOM 4541 N N . VAL B 1 225 ? -1.945 1.707 9.117 1 90.25 225 VAL B N 1
ATOM 4542 C CA . VAL B 1 225 ? -2.951 1.178 8.203 1 90.25 225 VAL B CA 1
ATOM 4543 C C . VAL B 1 225 ? -2.268 0.503 7.016 1 90.25 225 VAL B C 1
ATOM 4545 O O . VAL B 1 225 ? -2.629 -0.613 6.637 1 90.25 225 VAL B O 1
ATOM 4548 N N . THR B 1 226 ? -1.268 1.089 6.453 1 87.56 226 THR B N 1
ATOM 4549 C CA . THR B 1 226 ? -0.595 0.548 5.277 1 87.56 226 THR B CA 1
ATOM 4550 C C . THR B 1 226 ? 0.147 -0.74 5.621 1 87.56 226 THR B C 1
ATOM 4552 O O . THR B 1 226 ? 0.133 -1.698 4.844 1 87.56 226 THR B O 1
ATOM 4555 N N . THR B 1 227 ? 0.801 -0.673 6.777 1 85.5 227 THR B N 1
ATOM 4556 C CA . THR B 1 227 ? 1.514 -1.875 7.191 1 85.5 227 THR B CA 1
ATOM 4557 C C . THR B 1 227 ? 0.547 -3.041 7.375 1 85.5 227 THR B C 1
ATOM 4559 O O . THR B 1 227 ? 0.845 -4.168 6.977 1 85.5 227 THR B O 1
ATOM 4562 N N . TYR B 1 228 ? -0.556 -2.768 8 1 89.62 228 TYR B N 1
ATOM 4563 C CA . TYR B 1 228 ? -1.575 -3.797 8.164 1 89.62 228 TYR B CA 1
ATOM 4564 C C . TYR B 1 228 ? -2 -4.371 6.82 1 89.62 228 TYR B C 1
ATOM 4566 O O . TYR B 1 228 ? -2.018 -5.59 6.637 1 89.62 228 TYR B O 1
ATOM 4574 N N . PHE B 1 229 ? -2.316 -3.582 5.887 1 90.69 229 PHE B N 1
ATOM 4575 C CA . PHE B 1 229 ? -2.846 -4.043 4.609 1 90.69 229 PHE B CA 1
ATOM 4576 C C . PHE B 1 229 ? -1.765 -4.746 3.799 1 90.69 229 PHE B C 1
ATOM 4578 O O . PHE B 1 229 ? -2.029 -5.762 3.152 1 90.69 229 PHE B O 1
ATOM 4585 N N . VAL B 1 230 ? -0.62 -4.188 3.83 1 86.12 230 VAL B N 1
ATOM 4586 C CA . VAL B 1 230 ? 0.46 -4.809 3.07 1 86.12 230 VAL B CA 1
ATOM 4587 C C . VAL B 1 230 ? 0.735 -6.211 3.609 1 86.12 230 VAL B C 1
ATOM 4589 O O . VAL B 1 230 ? 0.939 -7.152 2.84 1 86.12 230 VAL B O 1
ATOM 4592 N N . PHE B 1 231 ? 0.708 -6.324 4.855 1 85.12 231 PHE B N 1
ATOM 4593 C CA . PHE B 1 231 ? 0.955 -7.613 5.484 1 85.12 231 PHE B CA 1
ATOM 4594 C C . PHE B 1 231 ? -0.15 -8.609 5.133 1 85.12 231 PHE B C 1
ATOM 4596 O O . PHE B 1 231 ? 0.128 -9.742 4.758 1 85.12 231 PHE B O 1
ATOM 4603 N N . MET B 1 232 ? -1.337 -8.203 5.285 1 90.38 232 MET B N 1
ATOM 4604 C CA . MET B 1 232 ? -2.457 -9.094 4.988 1 90.38 232 MET B CA 1
ATOM 4605 C C . MET B 1 232 ? -2.498 -9.445 3.506 1 90.38 232 MET B C 1
ATOM 4607 O O . MET B 1 232 ? -2.762 -10.594 3.145 1 90.38 232 MET B O 1
ATOM 4611 N N . LEU B 1 233 ? -2.213 -8.492 2.666 1 89 233 LEU B N 1
ATOM 4612 C CA . LEU B 1 233 ? -2.244 -8.711 1.224 1 89 233 LEU B CA 1
ATOM 4613 C C . LEU B 1 233 ? -1.082 -9.594 0.784 1 89 233 LEU B C 1
ATOM 4615 O O . LEU B 1 233 ? -1.199 -10.344 -0.19 1 89 233 LEU B O 1
ATOM 4619 N N . TYR B 1 234 ? 0.019 -9.469 1.519 1 84.44 234 TYR B N 1
ATOM 4620 C CA . TYR B 1 234 ? 1.157 -10.328 1.202 1 84.44 234 TYR B CA 1
ATOM 4621 C C . TYR B 1 234 ? 0.808 -11.797 1.399 1 84.44 234 TYR B C 1
ATOM 4623 O O . TYR B 1 234 ? 1.05 -12.625 0.517 1 84.44 234 TYR B O 1
ATOM 4631 N N . PHE B 1 235 ? 0.23 -12.125 2.439 1 83.81 235 PHE B N 1
ATOM 4632 C CA . PHE B 1 235 ? -0.122 -13.508 2.727 1 83.81 235 PHE B CA 1
ATOM 4633 C C . PHE B 1 235 ? -1.261 -13.977 1.827 1 83.81 235 PHE B C 1
ATOM 4635 O O . PHE B 1 235 ? -1.32 -15.148 1.45 1 83.81 235 PHE B O 1
ATOM 4642 N N . LEU B 1 236 ? -2.102 -13.008 1.548 1 88.38 236 LEU B N 1
ATOM 4643 C CA . LEU B 1 236 ? -3.174 -13.336 0.612 1 88.38 236 LEU B CA 1
ATOM 4644 C C . LEU B 1 236 ? -2.611 -13.648 -0.77 1 88.38 236 LEU B C 1
ATOM 4646 O O . LEU B 1 236 ? -3.057 -14.594 -1.428 1 88.38 236 LEU B O 1
ATOM 4650 N N . GLY B 1 237 ? -1.677 -12.906 -1.18 1 85.25 237 GLY B N 1
ATOM 4651 C CA . GLY B 1 237 ? -1.019 -13.156 -2.453 1 85.25 237 GLY B CA 1
ATOM 4652 C C . GLY B 1 237 ? -0.273 -14.477 -2.488 1 85.25 237 GLY B C 1
ATOM 4653 O O . GLY B 1 237 ? -0.325 -15.195 -3.488 1 85.25 237 GLY B O 1
ATOM 4654 N N . LEU B 1 238 ? 0.417 -14.812 -1.416 1 81.94 238 LEU B N 1
ATOM 4655 C CA . LEU B 1 238 ? 1.121 -16.094 -1.345 1 81.94 238 LEU B CA 1
ATOM 4656 C C . LEU B 1 238 ? 0.146 -17.25 -1.459 1 81.94 238 LEU B C 1
ATOM 4658 O O . LEU B 1 238 ? 0.427 -18.234 -2.146 1 81.94 238 LEU B O 1
ATOM 4662 N N . SER B 1 239 ? -0.924 -17.094 -0.783 1 81.69 239 SER B N 1
ATOM 4663 C CA . SER B 1 239 ? -1.925 -18.156 -0.835 1 81.69 239 SER B CA 1
ATOM 4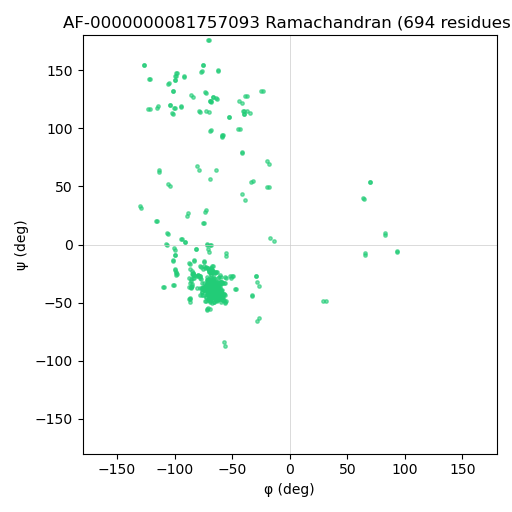664 C C . SER B 1 239 ? -2.521 -18.281 -2.232 1 81.69 239 SER B C 1
ATOM 4666 O O . SER B 1 239 ? -2.852 -19.391 -2.674 1 81.69 239 SER B O 1
ATOM 4668 N N . LEU B 1 240 ? -2.68 -17.25 -2.938 1 82.75 240 LEU B N 1
ATOM 4669 C CA . LEU B 1 240 ? -3.225 -17.25 -4.289 1 82.75 240 LEU B CA 1
ATOM 4670 C C . LEU B 1 240 ? -2.285 -17.969 -5.254 1 82.75 240 LEU B C 1
ATOM 4672 O O . LEU B 1 240 ? -2.73 -18.75 -6.094 1 82.75 240 LEU B O 1
ATOM 4676 N N . PHE B 1 241 ? -1.015 -17.812 -5.094 1 74.19 241 PHE B N 1
ATOM 4677 C CA . PHE B 1 241 ? -0.086 -18.281 -6.121 1 74.19 241 PHE B CA 1
ATOM 4678 C C . PHE B 1 241 ? 0.491 -19.641 -5.758 1 74.19 241 PHE B C 1
ATOM 4680 O O . PHE B 1 241 ? 0.846 -20.422 -6.641 1 74.19 241 PHE B O 1
ATOM 4687 N N . PHE B 1 242 ? 0.505 -19.906 -4.461 1 71.88 242 PHE B N 1
ATOM 4688 C CA . PHE B 1 242 ? 1.092 -21.188 -4.074 1 71.88 242 PHE B CA 1
ATOM 4689 C C . PHE B 1 242 ? 0.01 -22.156 -3.635 1 71.88 242 PHE B C 1
ATOM 4691 O O . PHE B 1 242 ? 0.266 -23.359 -3.512 1 71.88 242 PHE B O 1
ATOM 4698 N N . GLY B 1 243 ? -1.205 -21.734 -3.666 1 65.56 243 GLY B N 1
ATOM 4699 C CA . GLY B 1 243 ? -2.328 -22.594 -3.35 1 65.56 243 GLY B CA 1
ATOM 4700 C C . GLY B 1 243 ? -2.34 -23.062 -1.904 1 65.56 243 GLY B C 1
ATOM 4701 O O . GLY B 1 243 ? -3.191 -23.859 -1.507 1 65.56 243 GLY B O 1
ATOM 4702 N N . THR B 1 244 ? -1.305 -22.797 -1.136 1 61.44 244 THR B N 1
ATOM 4703 C CA . THR B 1 244 ? -1.321 -23.312 0.226 1 61.44 244 THR B CA 1
ATOM 4704 C C . THR B 1 244 ? -1.172 -22.188 1.241 1 61.44 244 THR B C 1
ATOM 4706 O O . THR B 1 244 ? -0.329 -21.312 1.075 1 61.44 244 THR B O 1
ATOM 4709 N N . ILE B 1 245 ? -2.256 -22.125 1.979 1 61.69 245 ILE B N 1
ATOM 4710 C CA . ILE B 1 245 ? -2.109 -21.25 3.139 1 61.69 245 ILE B CA 1
ATOM 4711 C C . ILE B 1 245 ? -1.144 -21.891 4.141 1 61.69 245 ILE B C 1
ATOM 4713 O O . ILE B 1 245 ? -1.245 -23.078 4.441 1 61.69 245 ILE B O 1
ATOM 4717 N N . VAL B 1 246 ? -0.174 -21.266 4.48 1 65.06 246 VAL B N 1
ATOM 4718 C CA . VAL B 1 246 ? 0.748 -21.734 5.508 1 65.06 246 VAL B CA 1
ATOM 4719 C C . VAL B 1 246 ? -0.026 -22.078 6.777 1 65.06 246 VAL B C 1
ATOM 4721 O O . VAL B 1 246 ? -0.74 -21.234 7.324 1 65.06 246 VAL B O 1
ATOM 4724 N N . PRO B 1 247 ? -0.127 -23.344 7.094 1 67.25 247 PRO B N 1
ATOM 4725 C CA . PRO B 1 247 ? -0.935 -23.781 8.242 1 67.25 247 PRO B CA 1
ATOM 4726 C C . PRO B 1 247 ? -0.669 -22.953 9.492 1 67.25 247 PRO B C 1
ATOM 4728 O O . PRO B 1 247 ? -1.598 -22.656 10.25 1 67.25 247 PRO B O 1
ATOM 4731 N N . GLY B 1 248 ? 0.501 -22.562 9.766 1 65.12 248 GLY B N 1
ATOM 4732 C CA . GLY B 1 248 ? 0.82 -21.797 10.961 1 65.12 248 GLY B CA 1
ATOM 4733 C C . GLY B 1 248 ? 0.242 -20.391 10.938 1 65.12 248 GLY B C 1
ATOM 4734 O O . GLY B 1 248 ? 0.003 -19.797 11.992 1 65.12 248 GLY B O 1
ATOM 4735 N N . LEU B 1 249 ? -0.082 -19.922 9.758 1 73.88 249 LEU B N 1
ATOM 4736 C CA . LEU B 1 249 ? -0.551 -18.547 9.68 1 73.88 249 LEU B CA 1
ATOM 4737 C C . LEU B 1 249 ? -2.002 -18.5 9.211 1 73.88 249 LEU B C 1
ATOM 4739 O O . LEU B 1 249 ? -2.486 -17.438 8.797 1 73.88 249 LEU B O 1
ATOM 4743 N N . SER B 1 250 ? -2.652 -19.625 9.367 1 78.44 250 SER B N 1
ATOM 4744 C CA . SER B 1 250 ? -4.039 -19.688 8.922 1 78.44 250 SER B CA 1
ATOM 4745 C C . SER B 1 250 ? -4.945 -18.859 9.82 1 78.44 250 SER B C 1
ATOM 4747 O O . SER B 1 250 ? -5.98 -18.344 9.375 1 78.44 250 SER B O 1
ATOM 4749 N N . TRP B 1 251 ? -4.492 -18.625 11.039 1 80.56 251 TRP B N 1
ATOM 4750 C CA . TRP B 1 251 ? -5.301 -17.859 11.977 1 80.56 251 TRP B CA 1
ATOM 4751 C C . TRP B 1 251 ? -5.301 -16.375 11.602 1 80.56 251 TRP B C 1
ATOM 4753 O O . TRP B 1 251 ? -6.195 -15.633 12 1 80.56 251 TRP B O 1
ATOM 4763 N N . LEU B 1 252 ? -4.336 -15.938 10.828 1 80.56 252 LEU B N 1
ATOM 4764 C CA . LEU B 1 252 ? -4.246 -14.539 10.438 1 80.56 252 LEU B CA 1
ATOM 4765 C C . LEU B 1 252 ? -5.344 -14.18 9.445 1 80.56 252 LEU B C 1
ATOM 4767 O O . LEU B 1 252 ? -5.727 -13.016 9.328 1 80.56 252 LEU B O 1
ATOM 4771 N N . GLN B 1 253 ? -5.832 -15.203 8.859 1 83.81 253 GLN B N 1
ATOM 4772 C CA . GLN B 1 253 ? -6.852 -14.984 7.844 1 83.81 253 GLN B CA 1
ATOM 4773 C C . GLN B 1 253 ? -8.156 -14.484 8.461 1 83.81 253 GLN B C 1
ATOM 4775 O O . GLN B 1 253 ? -8.922 -13.766 7.824 1 83.81 253 GLN B O 1
ATOM 4780 N N . TYR B 1 254 ? -8.344 -14.766 9.703 1 84.94 254 TYR B N 1
ATOM 4781 C CA . TYR B 1 254 ? -9.586 -14.398 10.367 1 84.94 254 TYR B CA 1
ATOM 4782 C C . TYR B 1 254 ? -9.617 -12.914 10.703 1 84.94 254 TYR B C 1
ATOM 4784 O O . TYR B 1 254 ? -10.688 -12.328 10.875 1 84.94 254 TYR B O 1
ATOM 4792 N N . PHE B 1 255 ? -8.453 -12.375 10.703 1 88.88 255 PHE B N 1
ATOM 4793 C CA . PHE B 1 255 ? -8.383 -10.961 11.039 1 88.88 255 PHE B CA 1
ATOM 4794 C C . PHE B 1 255 ? -8.117 -10.117 9.797 1 88.88 255 PHE B C 1
ATOM 4796 O O . PHE B 1 255 ? -7.922 -8.906 9.891 1 88.88 255 PHE B O 1
ATOM 4803 N N . SER B 1 256 ? -8.188 -10.773 8.68 1 93.06 256 SER B N 1
ATOM 4804 C CA . SER B 1 256 ? -7.844 -10.07 7.445 1 93.06 256 SER B CA 1
ATOM 4805 C C . SER B 1 256 ? -9.094 -9.609 6.707 1 93.06 256 SER B C 1
ATOM 4807 O O . SER B 1 256 ? -9.891 -10.438 6.254 1 93.06 256 SER B O 1
ATOM 4809 N N . VAL B 1 257 ? -9.242 -8.305 6.551 1 95.06 257 VAL B N 1
ATOM 4810 C CA . VAL B 1 257 ? -10.375 -7.734 5.828 1 95.06 257 VAL B CA 1
ATOM 4811 C C . VAL B 1 257 ? -10.289 -8.109 4.352 1 95.06 257 VAL B C 1
ATOM 4813 O O . VAL B 1 257 ? -11.266 -8.609 3.777 1 95.06 257 VAL B O 1
ATOM 4816 N N . PRO B 1 258 ? -9.062 -8.023 3.746 1 95.69 258 PRO B N 1
ATOM 4817 C CA . PRO B 1 258 ? -8.992 -8.352 2.32 1 95.69 258 PRO B CA 1
ATOM 4818 C C . PRO B 1 258 ? -9.234 -9.828 2.043 1 95.69 258 PRO B C 1
ATOM 4820 O O . PRO B 1 258 ? -9.695 -10.195 0.957 1 95.69 258 PRO B O 1
ATOM 4823 N N . TYR B 1 259 ? -8.992 -10.648 3.014 1 94.62 259 TYR B N 1
ATOM 4824 C CA . TYR B 1 259 ? -9.203 -12.078 2.812 1 94.62 259 TYR B CA 1
ATOM 4825 C C . TYR B 1 259 ? -10.672 -12.375 2.529 1 94.62 259 TYR B C 1
ATOM 4827 O O . TYR B 1 259 ? -10.992 -13.094 1.579 1 94.62 259 TYR B O 1
ATOM 4835 N N . TYR B 1 260 ? -11.562 -11.828 3.277 1 95.81 260 TYR B N 1
ATOM 4836 C CA . TYR B 1 260 ? -12.984 -12.094 3.129 1 95.81 260 TYR B CA 1
ATOM 4837 C C . TYR B 1 260 ? -13.523 -11.484 1.835 1 95.81 260 TYR B C 1
ATOM 4839 O O . TYR B 1 260 ? -14.328 -12.109 1.139 1 95.81 260 TYR B O 1
ATOM 4847 N N . GLY B 1 261 ? -13.078 -10.305 1.571 1 96.38 261 GLY B N 1
ATOM 4848 C CA . GLY B 1 261 ? -13.5 -9.695 0.321 1 96.38 261 GLY B CA 1
ATOM 4849 C C . GLY B 1 261 ? -13.031 -10.461 -0.904 1 96.38 261 GLY B C 1
ATOM 4850 O O . GLY B 1 261 ? -13.82 -10.719 -1.815 1 96.38 261 GLY B O 1
ATOM 4851 N N . PHE B 1 262 ? -11.789 -10.898 -0.917 1 95.88 262 PHE B N 1
ATOM 4852 C CA . PHE B 1 262 ? -11.203 -11.609 -2.047 1 95.88 262 PHE B CA 1
ATOM 4853 C C . PHE B 1 262 ? -11.859 -12.969 -2.23 1 95.88 262 PHE B C 1
ATOM 4855 O O . PHE B 1 262 ? -12.156 -13.375 -3.357 1 95.88 262 PHE B O 1
ATOM 4862 N N . THR B 1 263 ? -12.086 -13.641 -1.122 1 95.31 263 THR B N 1
ATOM 4863 C CA . THR B 1 263 ? -12.719 -14.961 -1.18 1 95.31 263 THR B CA 1
ATOM 4864 C C . THR B 1 263 ? -14.141 -14.852 -1.726 1 95.31 263 THR B C 1
ATOM 4866 O O . THR B 1 263 ? -14.562 -15.68 -2.539 1 95.31 263 THR B O 1
ATOM 4869 N N . ALA B 1 264 ? -14.844 -13.836 -1.31 1 96.69 264 ALA B N 1
ATOM 4870 C CA . ALA B 1 264 ? -16.203 -13.633 -1.807 1 96.69 264 ALA B CA 1
ATOM 4871 C C . ALA B 1 264 ? -16.203 -13.32 -3.301 1 96.69 264 ALA B C 1
ATOM 4873 O O . ALA B 1 264 ? -17.047 -13.805 -4.043 1 96.69 264 ALA B O 1
ATOM 4874 N N . LEU B 1 265 ? -15.281 -12.531 -3.729 1 95.69 265 LEU B N 1
ATOM 4875 C CA . LEU B 1 265 ? -15.18 -12.18 -5.141 1 95.69 265 LEU B CA 1
ATOM 4876 C C . LEU B 1 265 ? -14.852 -13.406 -5.984 1 95.69 265 LEU B C 1
ATOM 4878 O O . LEU B 1 265 ? -15.438 -13.609 -7.051 1 95.69 265 LEU B O 1
ATOM 4882 N N . GLN B 1 266 ? -13.93 -14.203 -5.492 1 94.62 266 GLN B N 1
ATOM 4883 C CA . GLN B 1 266 ? -13.555 -15.414 -6.219 1 94.62 266 GLN B CA 1
ATOM 4884 C C . GLN B 1 266 ? -14.727 -16.391 -6.32 1 94.62 266 GLN B C 1
ATOM 4886 O O . GLN B 1 266 ? -14.977 -16.953 -7.383 1 94.62 266 GLN B O 1
ATOM 4891 N N . HIS B 1 267 ? -15.359 -16.578 -5.18 1 95.06 267 HIS B N 1
ATOM 4892 C CA . HIS B 1 267 ? -16.5 -17.5 -5.141 1 95.06 267 HIS B CA 1
ATOM 4893 C C . HIS B 1 267 ? -17.578 -17.078 -6.141 1 95.06 267 HIS B C 1
ATOM 4895 O O . HIS B 1 267 ? -18.109 -17.906 -6.867 1 95.06 267 HIS B O 1
ATOM 4901 N N . ASN B 1 268 ? -17.859 -15.766 -6.219 1 94.19 268 ASN B N 1
ATOM 4902 C CA . ASN B 1 268 ? -18.906 -15.234 -7.086 1 94.19 268 ASN B CA 1
ATOM 4903 C C . ASN B 1 268 ? -18.5 -15.289 -8.555 1 94.19 268 ASN B C 1
ATOM 4905 O O . ASN B 1 268 ? -19.328 -15.578 -9.422 1 94.19 268 ASN B O 1
ATOM 4909 N N . GLU B 1 269 ? -17.281 -15.109 -8.898 1 92.31 269 GLU B N 1
ATOM 4910 C CA . GLU B 1 269 ? -16.812 -15 -10.281 1 92.31 269 GLU B CA 1
ATOM 4911 C C . GLU B 1 269 ? -16.531 -16.375 -10.875 1 92.31 269 GLU B C 1
ATOM 4913 O O . GLU B 1 269 ? -16.859 -16.625 -12.039 1 92.31 269 GLU B O 1
ATOM 4918 N N . LEU B 1 270 ? -16 -17.281 -10.102 1 90.75 270 LEU B N 1
ATOM 4919 C CA . LEU B 1 270 ? -15.438 -18.5 -10.688 1 90.75 270 LEU B CA 1
ATOM 4920 C C . LEU B 1 270 ? -16.406 -19.656 -10.57 1 90.75 270 LEU B C 1
ATOM 4922 O O . LEU B 1 270 ? -16.359 -20.609 -11.359 1 90.75 270 LEU B O 1
ATOM 4926 N N . LEU B 1 271 ? -17.312 -19.547 -9.648 1 90.94 271 LEU B N 1
ATOM 4927 C CA . LEU B 1 271 ? -18.219 -20.672 -9.445 1 90.94 271 LEU B CA 1
ATOM 4928 C C . LEU B 1 271 ? -19.078 -20.906 -10.695 1 90.94 271 LEU B C 1
ATOM 4930 O O . LEU B 1 271 ? -19.688 -19.969 -11.211 1 90.94 271 LEU B O 1
ATOM 4934 N N . GLY B 1 272 ? -19.031 -22.062 -11.148 1 85.5 272 GLY B N 1
ATOM 4935 C CA . GLY B 1 272 ? -19.875 -22.484 -12.242 1 85.5 272 GLY B CA 1
ATOM 4936 C C . GLY B 1 272 ? -19.344 -22.109 -13.609 1 85.5 272 GLY B C 1
ATOM 4937 O O . GLY B 1 272 ? -20.031 -22.25 -14.617 1 85.5 272 GLY B O 1
ATOM 4938 N N . GLN B 1 273 ? -18.109 -21.625 -13.711 1 86.19 273 GLN B N 1
ATOM 4939 C CA . GLN B 1 273 ? -17.547 -21.203 -14.977 1 86.19 273 GLN B CA 1
ATOM 4940 C C . GLN B 1 273 ? -16.516 -22.203 -15.5 1 86.19 273 GLN B C 1
ATOM 4942 O O . GLN B 1 273 ? -15.844 -22.875 -14.711 1 86.19 273 GLN B O 1
ATOM 4947 N N . ASN B 1 274 ? -16.609 -22.422 -16.812 1 83.12 274 ASN B N 1
ATOM 4948 C CA . ASN B 1 274 ? -15.625 -23.234 -17.5 1 83.12 274 ASN B CA 1
ATOM 4949 C C . ASN B 1 274 ? -14.812 -22.406 -18.5 1 83.12 274 ASN B C 1
ATOM 4951 O O . ASN B 1 274 ? -15.383 -21.797 -19.406 1 83.12 274 ASN B O 1
ATOM 4955 N N . PHE B 1 275 ? -13.516 -22.344 -18.312 1 79 275 PHE B N 1
ATOM 4956 C CA . PHE B 1 275 ? -12.672 -21.438 -19.078 1 79 275 PHE B CA 1
ATOM 4957 C C . PHE B 1 275 ? -11.938 -22.172 -20.188 1 79 275 PHE B C 1
ATOM 4959 O O . PHE B 1 275 ? -11.289 -21.562 -21.031 1 79 275 PHE B O 1
ATOM 4966 N N . CYS B 1 276 ? -11.906 -23.484 -20.141 1 76.25 276 CYS B N 1
ATOM 4967 C CA . CYS B 1 276 ? -11.273 -24.25 -21.203 1 76.25 276 CYS B CA 1
ATOM 4968 C C . CYS B 1 276 ? -12.297 -25.078 -21.969 1 76.25 276 CYS B C 1
ATOM 4970 O O . CYS B 1 276 ? -12.25 -26.312 -21.953 1 76.25 276 CYS B O 1
ATOM 4972 N N . PRO B 1 277 ? -13.188 -24.469 -22.609 1 65.19 277 PRO B N 1
ATOM 4973 C CA . PRO B 1 277 ? -14.164 -25.312 -23.297 1 65.19 277 PRO B CA 1
ATOM 4974 C C . PRO B 1 277 ? -13.539 -26.156 -24.406 1 65.19 277 PRO B C 1
ATOM 4976 O O . PRO B 1 277 ? -14.008 -27.266 -24.688 1 65.19 277 PRO B O 1
ATOM 4979 N N . ASP B 1 278 ? -12.594 -25.531 -25.047 1 64.25 278 ASP B N 1
ATOM 4980 C CA . ASP B 1 278 ? -12.016 -26.234 -26.188 1 64.25 278 ASP B CA 1
ATOM 4981 C C . ASP B 1 278 ? -10.891 -27.156 -25.75 1 64.25 278 ASP B C 1
ATOM 4983 O O . ASP B 1 278 ? -10.406 -27.969 -26.547 1 64.25 278 ASP B O 1
ATOM 4987 N N . LEU B 1 279 ? -10.273 -26.969 -24.609 1 59.31 279 LEU B N 1
ATOM 4988 C CA . LEU B 1 279 ? -9.172 -27.812 -24.172 1 59.31 279 LEU B CA 1
ATOM 4989 C C . LEU B 1 279 ? -9.695 -29.109 -23.562 1 59.31 279 LEU B C 1
ATOM 4991 O O . LEU B 1 279 ? -10.438 -29.094 -22.578 1 59.31 279 LEU B O 1
ATOM 4995 N N . ASN B 1 280 ? -10.336 -30.094 -24.266 1 48.66 280 ASN B N 1
ATOM 4996 C CA . ASN B 1 280 ? -10.648 -31.453 -23.828 1 48.66 280 ASN B CA 1
ATOM 4997 C C . ASN B 1 280 ? -9.68 -31.922 -22.734 1 48.66 280 ASN B C 1
ATOM 4999 O O . ASN B 1 280 ? -8.531 -31.484 -22.703 1 48.66 280 ASN B O 1
ATOM 5003 N N . THR B 1 281 ? -10.211 -32.531 -21.547 1 47.69 281 THR B N 1
ATOM 5004 C CA . THR B 1 281 ? -9.562 -33.031 -20.344 1 47.69 281 THR B CA 1
ATOM 5005 C C . THR B 1 281 ? -8.141 -33.5 -20.656 1 47.69 281 THR B C 1
ATOM 5007 O O . THR B 1 281 ? -7.316 -33.625 -19.75 1 47.69 281 THR B O 1
ATOM 5010 N N . ALA B 1 282 ? -7.988 -34.562 -21.469 1 44.62 282 ALA B N 1
ATOM 5011 C CA . ALA B 1 282 ? -6.902 -35.5 -21.703 1 44.62 282 ALA B CA 1
ATOM 5012 C C . ALA B 1 282 ? -5.617 -34.781 -22.109 1 44.62 282 ALA B C 1
ATOM 5014 O O . ALA B 1 282 ? -4.551 -35.031 -21.547 1 44.62 282 ALA B O 1
ATOM 5015 N N . GLU B 1 283 ? -5.426 -34.406 -23.516 1 43.12 283 GLU B N 1
ATOM 5016 C CA . GLU B 1 283 ? -4.18 -34.156 -24.234 1 43.12 283 GLU B CA 1
ATOM 5017 C C . GLU B 1 283 ? -3.766 -32.688 -24.125 1 43.12 283 GLU B C 1
ATOM 5019 O O . GLU B 1 283 ? -4.016 -31.906 -25.031 1 43.12 283 GLU B O 1
ATOM 5024 N N . SER B 1 284 ? -4.121 -31.938 -23.203 1 46.47 284 SER B N 1
ATOM 5025 C CA . SER B 1 284 ? -3.693 -30.547 -23.031 1 46.47 284 SER B CA 1
ATOM 5026 C C . SER B 1 284 ? -2.207 -30.391 -23.328 1 46.47 284 SER B C 1
ATOM 5028 O O . SER B 1 284 ? -1.369 -30.516 -22.438 1 46.47 284 SER B O 1
ATOM 5030 N N . ASN B 1 285 ? -1.792 -30.875 -24.172 1 47.84 285 ASN B N 1
ATOM 5031 C CA . ASN B 1 285 ? -0.431 -30.906 -24.703 1 47.84 285 ASN B CA 1
ATOM 5032 C C . ASN B 1 285 ? 0.134 -29.5 -24.859 1 47.84 285 ASN B C 1
ATOM 5034 O O . ASN B 1 285 ? 1.351 -29.297 -24.828 1 47.84 285 ASN B O 1
ATOM 5038 N N . SER B 1 286 ? -0.726 -28.453 -25.094 1 51.88 286 SER B N 1
ATOM 5039 C CA . SER B 1 286 ? -0.168 -27.172 -25.469 1 51.88 286 SER B CA 1
ATOM 5040 C C . SER B 1 286 ? 0.18 -26.344 -24.234 1 51.88 286 SER B C 1
ATOM 5042 O O . SER B 1 286 ? 0.878 -25.328 -24.328 1 51.88 286 SER B O 1
ATOM 5044 N N . CYS B 1 287 ? -0.375 -26.766 -23.109 1 58.56 287 CYS B N 1
ATOM 5045 C CA . CYS B 1 287 ? -0.035 -25.969 -21.938 1 58.56 287 CYS B CA 1
ATOM 5046 C C . CYS B 1 287 ? 1.03 -26.672 -21.094 1 58.56 287 CYS B C 1
ATOM 5048 O O . CYS B 1 287 ? 0.938 -27.891 -20.859 1 58.56 287 CYS B O 1
ATOM 5050 N N . PRO B 1 288 ? 2.195 -26.078 -21.047 1 54.88 288 PRO B N 1
ATOM 5051 C CA . PRO B 1 288 ? 3.33 -26.703 -20.375 1 54.88 288 PRO B CA 1
ATOM 5052 C C . PRO B 1 288 ? 2.986 -27.188 -18.969 1 54.88 288 PRO B C 1
ATOM 5054 O O . PRO B 1 288 ? 3.605 -28.125 -18.453 1 54.88 288 PRO B O 1
ATOM 5057 N N . ASN B 1 289 ? 2.037 -26.594 -18.312 1 57.66 289 ASN B N 1
ATOM 5058 C CA . ASN B 1 289 ? 1.772 -26.922 -16.922 1 57.66 289 ASN B CA 1
ATOM 5059 C C . ASN B 1 289 ? 0.31 -27.297 -16.703 1 57.66 289 ASN B C 1
ATOM 5061 O O . ASN B 1 289 ? -0.514 -27.156 -17.609 1 57.66 289 ASN B O 1
ATOM 5065 N N . TYR B 1 290 ? 0.04 -28.109 -15.648 1 60.47 290 TYR B N 1
ATOM 5066 C CA . TYR B 1 290 ? -1.317 -28.438 -15.219 1 60.47 290 TYR B CA 1
ATOM 5067 C C . TYR B 1 290 ? -2.219 -27.203 -15.312 1 60.47 290 TYR B C 1
ATOM 5069 O O . TYR B 1 290 ? -1.87 -26.125 -14.82 1 60.47 290 TYR B O 1
ATOM 5077 N N . VAL B 1 291 ? -3.178 -27.375 -16.312 1 70 291 VAL B N 1
ATOM 5078 C CA . VAL B 1 291 ? -4.078 -26.25 -16.562 1 70 291 VAL B CA 1
ATOM 5079 C C . VAL B 1 291 ? -5.367 -26.422 -15.773 1 70 291 VAL B C 1
ATOM 5081 O O . VAL B 1 291 ? -5.949 -27.516 -15.758 1 70 291 VAL B O 1
ATOM 5084 N N . ILE B 1 292 ? -5.68 -25.562 -14.914 1 76.56 292 ILE B N 1
ATOM 5085 C CA . ILE B 1 292 ? -6.949 -25.5 -14.203 1 76.56 292 ILE B CA 1
ATOM 5086 C C . ILE B 1 292 ? -8.023 -24.891 -15.109 1 76.56 292 ILE B C 1
ATOM 5088 O O . ILE B 1 292 ? -7.918 -23.734 -15.516 1 76.56 292 ILE B O 1
ATOM 5092 N N . CYS B 1 293 ? -9.039 -25.703 -15.484 1 78.94 293 CYS B N 1
ATOM 5093 C CA . CYS B 1 293 ? -10.016 -25.25 -16.469 1 78.94 293 CYS B CA 1
ATOM 5094 C C . CYS B 1 293 ? -11.305 -24.797 -15.789 1 78.94 293 CYS B C 1
ATOM 5096 O O . CYS B 1 293 ? -11.938 -23.828 -16.219 1 7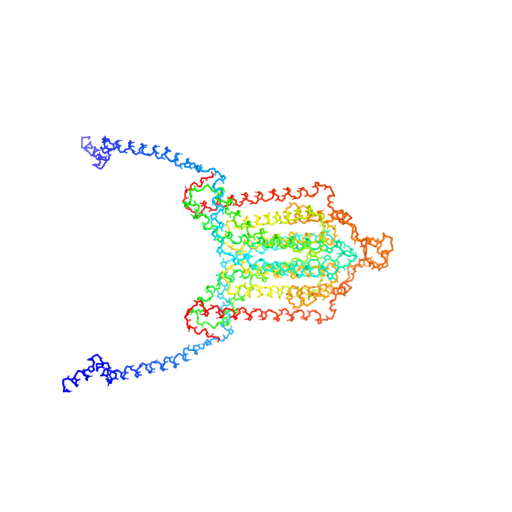8.94 293 CYS B O 1
ATOM 5098 N N . THR B 1 294 ? -11.664 -25.484 -14.688 1 85.31 294 THR B N 1
ATOM 5099 C CA . THR B 1 294 ? -12.93 -25.156 -14.047 1 85.31 294 THR B CA 1
ATOM 5100 C C . THR B 1 294 ? -12.703 -24.25 -12.844 1 85.31 294 THR B C 1
ATOM 5102 O O . THR B 1 294 ? -11.695 -24.391 -12.141 1 85.31 294 THR B O 1
ATOM 5105 N N . GLY B 1 295 ? -13.586 -23.297 -12.656 1 88.62 295 GLY B N 1
ATOM 5106 C CA . GLY B 1 295 ? -13.523 -22.438 -11.5 1 88.62 295 GLY B CA 1
ATOM 5107 C C . GLY B 1 295 ? -13.617 -23.188 -10.18 1 88.62 295 GLY B C 1
ATOM 5108 O O . GLY B 1 295 ? -12.977 -22.797 -9.195 1 88.62 295 GLY B O 1
ATOM 5109 N N . GLU B 1 296 ? -14.398 -24.328 -10.18 1 90.38 296 GLU B N 1
ATOM 5110 C CA . GLU B 1 296 ? -14.578 -25.109 -8.953 1 90.38 296 GLU B CA 1
ATOM 5111 C C . GLU B 1 296 ? -13.266 -25.766 -8.523 1 90.38 296 GLU B C 1
ATOM 5113 O O . GLU B 1 296 ? -12.969 -25.844 -7.336 1 90.38 296 GLU B O 1
ATOM 5118 N N . GLU B 1 297 ? -12.555 -26.203 -9.5 1 87.06 297 GLU B N 1
ATOM 5119 C CA . GLU B 1 297 ? -11.266 -26.812 -9.18 1 87.06 297 GLU B CA 1
ATOM 5120 C C . GLU B 1 297 ? -10.312 -25.797 -8.562 1 87.06 297 GLU B C 1
ATOM 5122 O O . GLU B 1 297 ? -9.602 -26.109 -7.605 1 87.06 297 GLU B O 1
ATOM 5127 N N . PHE B 1 298 ? -10.32 -24.641 -9.109 1 87.5 298 PHE B N 1
ATOM 5128 C CA . PHE B 1 298 ? -9.469 -23.578 -8.57 1 87.5 298 PHE B CA 1
ATOM 5129 C C . PHE B 1 298 ? -9.898 -23.203 -7.156 1 87.5 298 PHE B C 1
ATOM 5131 O O . PHE B 1 298 ? -9.062 -23.031 -6.273 1 87.5 298 PHE B O 1
ATOM 5138 N N . LEU B 1 299 ? -11.203 -23.156 -6.902 1 90.31 299 LEU B N 1
ATOM 5139 C CA . LEU B 1 299 ? -11.719 -22.797 -5.586 1 90.31 299 LEU B CA 1
ATOM 5140 C C . LEU B 1 299 ? -11.391 -23.859 -4.555 1 90.31 299 LEU B C 1
ATOM 5142 O O . LEU B 1 299 ? -11.078 -23.547 -3.404 1 90.31 299 LEU B O 1
ATOM 5146 N N . ARG B 1 300 ? -11.383 -25.094 -5 1 87.81 300 ARG B N 1
ATOM 5147 C CA . ARG B 1 300 ? -11.023 -26.188 -4.105 1 87.81 300 ARG B CA 1
ATOM 5148 C C . ARG B 1 300 ? -9.539 -26.156 -3.756 1 87.81 300 ARG B C 1
ATOM 5150 O O . ARG B 1 300 ? -9.164 -26.453 -2.621 1 87.81 300 ARG B O 1
ATOM 5157 N N . MET B 1 301 ? -8.758 -25.75 -4.723 1 83.06 301 MET B N 1
ATOM 5158 C CA . MET B 1 301 ? -7.324 -25.625 -4.48 1 83.06 301 MET B CA 1
ATOM 5159 C C . MET B 1 301 ? -7.035 -24.531 -3.463 1 83.06 301 MET B C 1
ATOM 5161 O O . MET B 1 301 ? -6.07 -24.609 -2.701 1 83.06 301 MET B O 1
ATOM 5165 N N . GLN B 1 302 ? -7.883 -23.562 -3.418 1 85.06 302 GLN B N 1
ATOM 5166 C CA . GLN B 1 302 ? -7.715 -22.453 -2.48 1 85.06 302 GLN B CA 1
ATOM 5167 C C . GLN B 1 302 ? -8.438 -22.734 -1.165 1 85.06 302 GLN B C 1
ATOM 5169 O O . GLN B 1 302 ? -8.461 -21.891 -0.272 1 85.06 302 GLN B O 1
ATOM 5174 N N . ASN B 1 303 ? -9.047 -23.844 -0.966 1 85.31 303 ASN B N 1
ATOM 5175 C CA . ASN B 1 303 ? -9.75 -24.266 0.237 1 85.31 303 ASN B CA 1
ATOM 5176 C C . ASN B 1 303 ? -10.961 -23.391 0.527 1 85.31 303 ASN B C 1
ATOM 5178 O O . ASN B 1 303 ? -11.195 -23.016 1.675 1 85.31 303 ASN B O 1
ATOM 5182 N N . ILE B 1 304 ? -11.633 -23.047 -0.581 1 87.75 304 ILE B N 1
ATOM 5183 C CA . ILE B 1 304 ? -12.836 -22.234 -0.435 1 87.75 304 ILE B CA 1
ATOM 5184 C C . ILE B 1 304 ? -14.07 -23.125 -0.549 1 87.75 304 ILE B C 1
ATOM 5186 O O . ILE B 1 304 ? -14.148 -23.984 -1.431 1 87.75 304 ILE B O 1
ATOM 5190 N N . ASP B 1 305 ? -14.938 -22.922 0.389 1 90.12 305 ASP B N 1
ATOM 5191 C CA . ASP B 1 305 ? -16.188 -23.688 0.411 1 90.12 305 ASP B CA 1
ATOM 5192 C C . ASP B 1 305 ? -17.062 -23.328 -0.78 1 90.12 305 ASP B C 1
ATOM 5194 O O . ASP B 1 305 ? -17.312 -22.141 -1.04 1 90.12 305 ASP B O 1
ATOM 5198 N N . LEU B 1 306 ? -17.469 -24.375 -1.513 1 91.81 306 LEU B N 1
ATOM 5199 C CA . LEU B 1 306 ? -18.25 -24.172 -2.725 1 91.81 306 LEU B CA 1
ATOM 5200 C C . LEU B 1 306 ? -19.719 -23.953 -2.387 1 91.81 306 LEU B C 1
ATOM 5202 O O . LEU B 1 306 ? -20.5 -23.516 -3.236 1 91.81 306 LEU B O 1
ATOM 5206 N N . SER B 1 307 ? -20.078 -24.047 -1.182 1 91.12 307 SER B N 1
ATOM 5207 C CA . SER B 1 307 ? -21.469 -23.859 -0.769 1 91.12 307 SER B CA 1
ATOM 5208 C C . SER B 1 307 ? -21.859 -22.391 -0.77 1 91.12 307 SER B C 1
ATOM 5210 O O . SER B 1 307 ? -21 -21.516 -0.758 1 91.12 307 SER B O 1
ATOM 5212 N N . PRO B 1 308 ? -23.172 -22.078 -0.941 1 91.12 308 PRO B N 1
ATOM 5213 C CA . PRO B 1 308 ? -23.609 -20.688 -0.895 1 91.12 308 PRO B CA 1
ATOM 5214 C C . PRO B 1 308 ? -23.203 -19.984 0.4 1 91.12 308 PRO B C 1
ATOM 5216 O O . PRO B 1 308 ? -23 -18.766 0.407 1 91.12 308 PRO B O 1
ATOM 5219 N N . TRP B 1 309 ? -23.109 -20.734 1.365 1 91.5 309 TRP B N 1
ATOM 5220 C CA . TRP B 1 309 ? -22.672 -20.156 2.627 1 91.5 309 TRP B CA 1
ATOM 5221 C C . TRP B 1 309 ? -21.203 -19.703 2.539 1 91.5 309 TRP B C 1
ATOM 5223 O O . TRP B 1 309 ? -20.797 -18.766 3.232 1 91.5 309 TRP B O 1
ATOM 5233 N N . GLY B 1 310 ? -20.484 -20.25 1.676 1 90.06 310 GLY B N 1
ATOM 5234 C CA . GLY B 1 310 ? -19.109 -19.828 1.463 1 90.06 310 GLY B CA 1
ATOM 5235 C C . GLY B 1 310 ? -19 -18.406 0.94 1 90.06 310 GLY B C 1
ATOM 5236 O O . GLY B 1 310 ? -17.984 -17.734 1.168 1 90.06 310 GLY B O 1
ATOM 5237 N N . LEU B 1 311 ? -20.031 -17.953 0.309 1 93.25 311 LEU B N 1
ATOM 5238 C CA . LEU B 1 311 ? -20.078 -16.578 -0.199 1 93.25 311 LEU B CA 1
ATOM 5239 C C . LEU B 1 311 ? -20.578 -15.617 0.871 1 93.25 311 LEU B C 1
ATOM 5241 O O . LEU B 1 311 ? -19.938 -14.609 1.163 1 93.25 311 LEU B O 1
ATOM 5245 N N . TRP B 1 312 ? -21.656 -15.961 1.545 1 94.5 312 TRP B N 1
ATOM 5246 C CA . TRP B 1 312 ? -22.344 -15.039 2.445 1 94.5 312 TRP B CA 1
ATOM 5247 C C . TRP B 1 312 ? -21.625 -14.953 3.789 1 94.5 312 TRP B C 1
ATOM 5249 O O . TRP B 1 312 ? -21.703 -13.938 4.48 1 94.5 312 TRP B O 1
ATOM 5259 N N . LYS B 1 313 ? -20.922 -16.016 4.16 1 95.19 313 LYS B N 1
ATOM 5260 C CA . LYS B 1 313 ? -20.156 -15.969 5.398 1 95.19 313 LYS B CA 1
ATOM 5261 C C . LYS B 1 313 ? -19.109 -14.852 5.355 1 95.19 313 LYS B C 1
ATOM 5263 O O . LYS B 1 313 ? -18.844 -14.203 6.367 1 95.19 313 LYS B O 1
ATOM 5268 N N . ASN B 1 314 ? -18.625 -14.617 4.195 1 96.56 314 ASN B N 1
ATOM 5269 C CA . ASN B 1 314 ? -17.609 -13.57 4.031 1 96.56 314 ASN B CA 1
ATOM 5270 C C . ASN B 1 314 ? -18.234 -12.18 4.168 1 96.56 314 ASN B C 1
ATOM 5272 O O . ASN B 1 314 ? -17.609 -11.273 4.727 1 96.56 314 ASN B O 1
ATOM 5276 N N . HIS B 1 315 ? -19.438 -12.008 3.711 1 96.56 315 HIS B N 1
ATOM 5277 C CA . HIS B 1 315 ? -20.125 -10.719 3.85 1 96.56 315 HIS B CA 1
ATOM 5278 C C . HIS B 1 315 ? -20.5 -10.445 5.301 1 96.56 315 HIS B C 1
ATOM 5280 O O . HIS B 1 315 ? -20.391 -9.312 5.77 1 96.56 315 HIS B O 1
ATOM 5286 N N . VAL B 1 316 ? -20.844 -11.531 5.953 1 96.56 316 VAL B N 1
ATOM 5287 C CA . VAL B 1 316 ? -21.188 -11.383 7.363 1 96.56 316 VAL B CA 1
ATOM 5288 C C . VAL B 1 316 ? -19.938 -11.031 8.164 1 96.56 316 VAL B C 1
ATOM 5290 O O . VAL B 1 316 ? -19.984 -10.18 9.055 1 96.56 316 VAL B O 1
ATOM 5293 N N . ALA B 1 317 ? -18.891 -11.695 7.828 1 96.75 317 ALA B N 1
ATOM 5294 C CA . ALA B 1 317 ? -17.641 -11.422 8.516 1 96.75 317 ALA B CA 1
ATOM 5295 C C . ALA B 1 317 ? -17.188 -9.977 8.281 1 96.75 317 ALA B C 1
ATOM 5297 O O . ALA B 1 317 ? -16.781 -9.289 9.219 1 96.75 317 ALA B O 1
ATOM 5298 N N . MET B 1 318 ? -17.266 -9.453 7.113 1 96.94 318 MET B N 1
ATOM 5299 C CA . MET B 1 318 ? -16.875 -8.078 6.797 1 96.94 318 MET B CA 1
ATOM 5300 C C . MET B 1 318 ? -17.781 -7.078 7.508 1 96.94 318 MET B C 1
ATOM 5302 O O . MET B 1 318 ? -17.312 -6.07 8.031 1 96.94 318 MET B O 1
ATOM 5306 N N . ALA B 1 319 ? -19.062 -7.406 7.531 1 95.56 319 ALA B N 1
ATOM 5307 C CA . ALA B 1 319 ? -20 -6.527 8.211 1 95.56 319 ALA B CA 1
ATOM 5308 C C . ALA B 1 319 ? -19.719 -6.473 9.711 1 95.56 319 ALA B C 1
ATOM 5310 O O . ALA B 1 319 ? -19.75 -5.398 10.32 1 95.56 319 ALA B O 1
ATOM 5311 N N . SER B 1 320 ? -19.438 -7.602 10.227 1 96.5 320 SER B N 1
ATOM 5312 C CA . SER B 1 320 ? -19.125 -7.652 11.648 1 96.5 320 SER B CA 1
ATOM 5313 C C . SER B 1 320 ? -17.844 -6.883 11.961 1 96.5 320 SER B C 1
ATOM 5315 O O . SER B 1 320 ? -17.781 -6.137 12.938 1 96.5 320 SER B O 1
ATOM 5317 N N . MET B 1 321 ? -16.859 -7.027 11.125 1 96.06 321 MET B N 1
ATOM 5318 C CA . MET B 1 321 ? -15.617 -6.289 11.312 1 96.06 321 MET B CA 1
ATOM 5319 C C . MET B 1 321 ? -15.844 -4.789 11.18 1 96.06 321 MET B C 1
ATOM 5321 O O . MET B 1 321 ? -15.273 -3.998 11.93 1 96.06 321 MET B O 1
ATOM 5325 N N . MET B 1 322 ? -16.625 -4.453 10.25 1 94.19 322 MET B N 1
ATOM 5326 C CA . MET B 1 322 ? -16.953 -3.043 10.055 1 94.19 322 MET B CA 1
ATOM 5327 C C . MET B 1 322 ? -17.594 -2.449 11.312 1 94.19 322 MET B C 1
ATOM 5329 O O . MET B 1 322 ? -17.188 -1.375 11.766 1 94.19 322 MET B O 1
ATOM 5333 N N . ILE B 1 323 ? -18.484 -3.18 11.891 1 93.56 323 ILE B N 1
ATOM 5334 C CA . ILE B 1 323 ? -19.188 -2.715 13.086 1 93.56 323 ILE B CA 1
ATOM 5335 C C . ILE B 1 323 ? -18.203 -2.637 14.25 1 93.56 323 ILE B C 1
ATOM 5337 O O . ILE B 1 323 ? -18.219 -1.675 15.023 1 93.56 323 ILE B O 1
ATOM 5341 N N . ILE B 1 324 ? -17.359 -3.561 14.328 1 95.69 324 ILE B N 1
ATOM 5342 C CA . ILE B 1 324 ? -16.375 -3.582 15.414 1 95.69 324 ILE B CA 1
ATOM 5343 C C . ILE B 1 324 ? -15.43 -2.396 15.266 1 95.69 324 ILE B C 1
ATOM 5345 O O . ILE B 1 324 ? -15.164 -1.682 16.234 1 95.69 324 ILE B O 1
ATOM 5349 N N . PHE B 1 325 ? -14.969 -2.137 14.094 1 93.88 325 PHE B N 1
ATOM 5350 C CA . PHE B 1 325 ? -14.031 -1.045 13.875 1 93.88 325 PHE B CA 1
ATOM 5351 C C . PHE B 1 325 ? -14.703 0.303 14.094 1 93.88 325 PHE B C 1
ATOM 5353 O O . PHE B 1 325 ? -14.102 1.22 14.656 1 93.88 325 PHE B O 1
ATOM 5360 N N . LEU B 1 326 ? -15.883 0.399 13.672 1 91.31 326 LEU B N 1
ATOM 5361 C CA . LEU B 1 326 ? -16.609 1.65 13.883 1 91.31 326 LEU B CA 1
ATOM 5362 C C . LEU B 1 326 ? -16.875 1.881 15.367 1 91.31 326 LEU B C 1
ATOM 5364 O O . LEU B 1 326 ? -16.828 3.02 15.844 1 91.31 326 LEU B O 1
ATOM 5368 N N . THR B 1 327 ? -17.125 0.819 16.062 1 92.75 327 THR B N 1
ATOM 5369 C CA . THR B 1 327 ? -17.328 0.937 17.5 1 92.75 327 THR B CA 1
ATOM 5370 C C . THR B 1 327 ? -16.047 1.362 18.203 1 92.75 327 THR B C 1
ATOM 5372 O O . THR B 1 327 ? -16.062 2.211 19.094 1 92.75 327 THR B O 1
ATOM 5375 N N . ILE B 1 328 ? -14.977 0.858 17.766 1 92.62 328 ILE B N 1
ATOM 5376 C CA . ILE B 1 328 ? -13.688 1.234 18.328 1 92.62 328 ILE B CA 1
ATOM 5377 C C . ILE B 1 328 ? -13.406 2.707 18.031 1 92.62 328 ILE B C 1
ATOM 5379 O O . ILE B 1 328 ? -12.93 3.439 18.906 1 92.62 328 ILE B O 1
ATOM 5383 N N . THR B 1 329 ? -13.648 3.094 16.844 1 89.69 329 THR B N 1
ATOM 5384 C CA . THR B 1 329 ? -13.461 4.488 16.469 1 89.69 329 THR B CA 1
ATOM 5385 C C . THR B 1 329 ? -14.305 5.41 17.344 1 89.69 329 THR B C 1
ATOM 5387 O O . THR B 1 329 ? -13.828 6.445 17.812 1 89.69 329 THR B O 1
ATOM 5390 N N . PHE B 1 330 ? -15.453 4.988 17.547 1 87 330 PHE B N 1
ATOM 5391 C CA . PHE B 1 330 ? -16.375 5.77 18.359 1 87 330 PHE B CA 1
ATOM 5392 C C . PHE B 1 330 ? -15.859 5.883 19.797 1 87 330 PHE B C 1
ATOM 5394 O O . PHE B 1 330 ? -15.859 6.973 20.375 1 87 330 PHE B O 1
ATOM 5401 N N . LEU B 1 331 ? -15.414 4.852 20.312 1 88.12 331 LEU B N 1
ATOM 5402 C CA . LEU B 1 331 ? -14.914 4.84 21.688 1 88.12 331 LEU B CA 1
ATOM 5403 C C . LEU B 1 331 ? -13.648 5.672 21.812 1 88.12 331 LEU B C 1
ATOM 5405 O O . LEU B 1 331 ? -13.445 6.359 22.812 1 88.12 331 LEU B O 1
ATOM 5409 N N . GLN B 1 332 ? -12.852 5.613 20.828 1 87.38 332 GLN B N 1
ATOM 5410 C CA . GLN B 1 332 ? -11.617 6.395 20.844 1 87.38 332 GLN B CA 1
ATOM 5411 C C . GLN B 1 332 ? -11.922 7.891 20.781 1 87.38 332 GLN B C 1
ATOM 5413 O O . GLN B 1 332 ? -11.234 8.695 21.422 1 87.38 332 GLN B O 1
ATOM 5418 N N . LEU B 1 333 ? -12.828 8.219 20.031 1 81.94 333 LEU B N 1
ATOM 5419 C CA . LEU B 1 333 ? -13.211 9.617 19.906 1 81.94 333 LEU B CA 1
ATOM 5420 C C . LEU B 1 333 ? -13.805 10.133 21.219 1 81.94 333 LEU B C 1
ATOM 5422 O O . LEU B 1 333 ? -13.578 11.281 21.609 1 81.94 333 LEU B O 1
ATOM 5426 N N . LEU B 1 334 ? -14.492 9.289 21.875 1 78.5 334 LEU B N 1
ATOM 5427 C CA . LEU B 1 334 ? -15.07 9.664 23.156 1 78.5 334 LEU B CA 1
ATOM 5428 C C . LEU B 1 334 ? -13.984 9.844 24.219 1 78.5 334 LEU B C 1
ATOM 5430 O O . LEU B 1 334 ? -14.062 10.758 25.047 1 78.5 334 LEU B O 1
ATOM 5434 N N . TYR B 1 335 ? -13.055 9.008 24.094 1 78.88 335 TYR B N 1
ATOM 5435 C CA . TYR B 1 335 ? -11.969 9.086 25.062 1 78.88 335 TYR B CA 1
ATOM 5436 C C . TYR B 1 335 ? -11.055 10.266 24.766 1 78.88 335 TYR B C 1
ATOM 5438 O O . TYR B 1 335 ? -10.539 10.914 25.688 1 78.88 335 TYR B O 1
ATOM 5446 N N . PHE B 1 336 ? -10.742 10.461 23.578 1 73.5 336 PHE B N 1
ATOM 5447 C CA . PHE B 1 336 ? -9.898 11.57 23.141 1 73.5 336 PHE B CA 1
ATOM 5448 C C . PHE B 1 336 ? -10.516 12.906 23.547 1 73.5 336 PHE B C 1
ATOM 5450 O O . PHE B 1 336 ? -9.805 13.836 23.938 1 73.5 336 PHE B O 1
ATOM 5457 N N . ASN B 1 337 ? -11.695 13.125 23.328 1 63.62 337 ASN B N 1
ATOM 5458 C CA . ASN B 1 337 ? -12.414 14.328 23.719 1 63.62 337 ASN B CA 1
ATOM 5459 C C . ASN B 1 337 ? -12.344 14.57 25.219 1 63.62 337 ASN B C 1
ATOM 5461 O O . ASN B 1 337 ? -12.227 15.711 25.672 1 63.62 337 ASN B O 1
ATOM 5465 N N . LYS B 1 338 ? -12.305 13.562 25.906 1 58.91 338 LYS B N 1
ATOM 5466 C CA . LYS B 1 338 ? -12.25 13.695 27.359 1 58.91 338 LYS B CA 1
ATOM 5467 C C . LYS B 1 338 ? -10.898 14.234 27.812 1 58.91 338 LYS B C 1
ATOM 5469 O O . LYS B 1 338 ? -10.82 15.047 28.734 1 58.91 338 LYS B O 1
ATOM 5474 N N . ASN B 1 339 ? -9.906 13.914 27.125 1 53.78 339 ASN B N 1
ATOM 5475 C CA . ASN B 1 339 ? -8.562 14.297 27.547 1 53.78 339 ASN B CA 1
ATOM 5476 C C . ASN B 1 339 ? -8.188 15.688 27.062 1 53.78 339 ASN B C 1
ATOM 5478 O O . ASN B 1 339 ? -7.453 16.422 27.734 1 53.78 339 ASN B O 1
ATOM 5482 N N . ASN B 1 340 ? -8.391 15.875 25.891 1 53.28 340 ASN B N 1
ATOM 5483 C CA . ASN B 1 340 ? -7.957 17.172 25.375 1 53.28 340 ASN B CA 1
ATOM 5484 C C . ASN B 1 340 ? -8.828 18.312 25.906 1 53.28 340 ASN B C 1
ATOM 5486 O O . ASN B 1 340 ? -8.398 19.469 25.922 1 53.28 340 ASN B O 1
ATOM 5490 N N . LEU B 1 341 ? -10.148 18.156 25.875 1 45.75 341 LEU B N 1
ATOM 5491 C CA . LEU B 1 341 ? -10.883 19.312 26.375 1 45.75 341 LEU B CA 1
ATOM 5492 C C . LEU B 1 341 ? -10.781 19.406 27.891 1 45.75 341 LEU B C 1
ATOM 5494 O O . LEU B 1 341 ? -11.258 20.359 28.5 1 45.75 341 LEU B O 1
ATOM 5498 N N . GLY B 1 342 ? -9.82 18.969 28.469 1 40.56 342 GLY B N 1
ATOM 5499 C CA . GLY B 1 342 ? -9.805 19.25 29.891 1 40.56 342 GLY B CA 1
ATOM 5500 C C . GLY B 1 342 ? -11.195 19.328 30.5 1 40.56 342 GLY B C 1
ATOM 5501 O O . GLY B 1 342 ? -11.344 19.469 31.703 1 40.56 342 GLY B O 1
ATOM 5502 N N . LEU B 1 343 ? -12.172 20.109 29.859 1 36.78 343 LEU B N 1
ATOM 5503 C CA . LEU B 1 343 ? -13.43 20.547 30.469 1 36.78 343 LEU B CA 1
ATOM 5504 C C . LEU B 1 343 ? -14.391 19.375 30.609 1 36.78 343 LEU B C 1
ATOM 5506 O O . LEU B 1 343 ? -14.406 18.469 29.781 1 36.78 343 LEU B O 1
ATOM 5510 N N . GLY B 1 344 ? -14.797 18.906 31.797 1 37.31 344 GLY B N 1
ATOM 5511 C CA . GLY B 1 344 ? -15.906 18.188 32.375 1 37.31 344 GLY B CA 1
ATOM 5512 C C . GLY B 1 344 ? -17.109 18.094 31.484 1 37.31 344 GLY B C 1
ATOM 5513 O O . GLY B 1 344 ? -18.25 18.031 31.953 1 37.31 344 GLY B O 1
ATOM 5514 N N . VAL B 1 345 ? -17.062 18.594 30.25 1 40.09 345 VAL B N 1
ATOM 5515 C CA . VAL B 1 345 ? -18.344 18.547 29.562 1 40.09 345 VAL B CA 1
ATOM 5516 C C . VAL B 1 345 ? -18.719 17.094 29.266 1 40.09 345 VAL B C 1
ATOM 5518 O O . VAL B 1 345 ? -17.922 16.344 28.688 1 40.09 345 VAL B O 1
ATOM 5521 N N . ARG B 1 346 ? -19.484 16.484 29.984 1 41.34 346 ARG B N 1
ATOM 5522 C CA . ARG B 1 346 ? -20.156 15.203 29.875 1 41.34 346 ARG B CA 1
ATOM 5523 C C . ARG B 1 346 ? -20.688 14.984 28.469 1 41.34 346 ARG B C 1
ATOM 5525 O O . ARG B 1 346 ? -21.594 15.695 28.031 1 41.34 346 ARG B O 1
ATOM 5532 N N . LEU B 1 347 ? -19.922 14.594 27.516 1 44.56 347 LEU B N 1
ATOM 5533 C CA . LEU B 1 347 ? -20.438 14.172 26.219 1 44.56 347 LEU B CA 1
ATOM 5534 C C . LEU B 1 347 ? -21.641 13.25 26.391 1 44.56 347 LEU B C 1
ATOM 5536 O O . LEU B 1 347 ? -21.578 12.266 27.141 1 44.56 347 LEU B O 1
ATOM 5540 N N . LYS B 1 348 ? -22.766 13.773 26.25 1 41.28 348 LYS B N 1
ATOM 5541 C CA . LYS B 1 348 ? -24 12.992 26.359 1 41.28 348 LYS B CA 1
ATOM 5542 C C . LYS B 1 348 ? -24.016 11.852 25.328 1 41.28 348 LYS B C 1
ATOM 5544 O O . LYS B 1 348 ? -23.938 12.094 24.125 1 41.28 348 LYS B O 1
ATOM 5549 N N . LEU B 1 349 ? -23.594 10.695 25.672 1 39.56 349 LEU B N 1
ATOM 5550 C CA . LEU B 1 349 ? -23.734 9.453 24.906 1 39.56 349 LEU B CA 1
ATOM 5551 C C . LEU B 1 349 ? -25.172 9.258 24.438 1 39.56 349 LEU B C 1
ATOM 5553 O O . LEU B 1 349 ? -26.109 9.516 25.188 1 39.56 349 LEU B O 1
#

pLDDT: mean 75.86, std 15.84, range [31.5, 96.94]

InterPro domains:
  IPR013525 ABC-2 type transporter, transmembrane domain [PF01061] (60-270)
  IPR050352 ATP-binding cassette subfamily G transporters [PTHR48041] (15-325)

Foldseek 3Di:
DVVVVVVPPCPPPVVVVVVCCCVDPVVVVVVVVVVVVVVVCVVVVVVVLCCPVVDPLVRLLVVLLVVLLVVCVVVCPLLVVLLVVLVVVLVVLLVVLVVPDDLQCNLLSVLVVLLVLLLSLLLLLLVLLLVCLVCLVVLLVCLVVDPDALVSNLNSNLCNVQCVSRLVSSLVSLVSNCVSNVFDPDPVLSVQLSVLSSLLNLLSNLLLLLLSQLDNDSVRSSVVSVVLQVVLSVQVVCCSVVLDRDVVCPVVLLVRSSNLSSQLNLLSGQQPDFSNPPCPPPCVVPHPDDGDGGSVVSCVSSVQDNDPCSNVVSSVSSVVSSVVSNVSSSVSSVVSSCPVVVDPPPSSD/DVVVVVVPPPPDPVVVVVVCCCVDPVVVVVVVVVVVVVVVCVVVVVVVLCCPVVDPLVRLLVVLLVVLLVVCVVVCPLLVVLLVVLVVVLVVLLVVLVVPDDLQCNLLSVLVVLLVLLLSLLLLLLVLLLVCLVCLVVLLVCLVVDPDALVSNLNSNLCNVQCVSRLVSSLVSLVSNCVSNVFDPDPVLSVQLSVLSSLLNLLSNLLLLLLSQLDNDSVRSSVVSVVLQVVLSVQVVCCSVVLDRDVVCPVVLLVRSSNLSSQLNLLSGQQPDFSNPPCPPPCVVPHPDDGDGGSVVSCVSSVQDNDPCSNVVSSVSSVVSSVVSNVSSSVSSVVSSCPVVVDPPPSSD